Protein AF-A0A1B6J0Q8-F1 (afdb_monomer_lite)

Foldseek 3Di:
DVVVVVVVVVVVVVVVVVVVVVVVVVVVVVVVVVVVVVVVVVCVVPVVVVVVVVVVVVVVLVVLVVVLVVVVVVLVVVVVVVVVVVVVVVVVVDPPPPPPPDDDDDDDDDDDDDDDDDDDDDDDDDDPPCVVVVVVVVVVVVVVVVVVVVVVVVVVVVVVVVSVVVVVVSVVVVVVSVVVVVVVVVVVVVVVVVVVVVVVVVVVVVVVVVVVVVVVVVVVVVVVVVVLVVQQKDKDFADPPPPDPDDDDDDPDPDDGTDIDIDHNVVVVQQVVDDDGSVVSVVVVVVVVVVVVVVVVVVVVVVVVVCVVPDDDDDDDDDDVPVVVVVVVVVVVVVVVVVVVVVVVVVVVVVVVVVVVVVVVVVVVVVVVVVVVVVVVVVVVVVVVVVVVVVVVVVVVVVVVVVVVVVVVVVVVVVVVVVVVVVD

Organism: NCBI:txid320908

Sequence (424 aa):
MFALVVNAIHYVWNYHEWDRQHDRLRQSMRDRQTWACILDADLRVHPRKRYHAEARLAAKRQARAEAREIRMRELERMQRESEDGDKVHDIYSTPDAVNRSVRAGSVATPRSLLSSNNSYHSSRRSSEDSLEEVNNMRDVRHELKELEEKFRKAMIANAQLDNEKAAVAYQVDLFKDRYEELEEQNLQLLREHKETCRQLEHTKRHRTKLQEDLEVTNTQLSELVQLIQEKGLVVVEGDCSSSDEESEEAEPRPKKRPKKALVSAEVADVLQQGSGSLDVRLKKFVEERNELVDELRRVKMELEEERAHSRGRHTNGPTDDSEDIQREANKLLGDYKFKLQKAEQDVNTLQATVARLESQVVRYKSAAETSEKLEDELKLEKRKLQRELREAQARVEELETSHSHLQRRLDKLKNAKSALLKDL

InterPro domains:
  IPR019139 Leucine-rich repeat flightless-interacting protein 1/2 [PF09738] (53-349)
  IPR019139 Leucine-rich repeat flightless-interacting protein 1/2 [PTHR19212] (102-422)

Structure (mmCIF, N/CA/C/O backbone):
data_AF-A0A1B6J0Q8-F1
#
_entry.id   AF-A0A1B6J0Q8-F1
#
loop_
_atom_site.group_PDB
_atom_site.id
_atom_site.type_symbol
_atom_site.label_atom_id
_atom_site.label_alt_id
_atom_site.label_comp_id
_atom_site.label_asym_id
_atom_site.label_entity_id
_atom_site.label_seq_id
_atom_site.pdbx_PDB_ins_code
_atom_site.Cartn_x
_atom_site.Cartn_y
_atom_site.Cartn_z
_atom_site.occupancy
_atom_site.B_iso_or_equiv
_atom_site.auth_seq_id
_atom_site.auth_comp_id
_atom_site.auth_asym_id
_atom_site.auth_atom_id
_atom_site.pdbx_PDB_model_num
ATOM 1 N N . MET A 1 1 ? -10.441 -6.381 -65.529 1.00 57.56 1 MET A N 1
ATOM 2 C CA . MET A 1 1 ? -11.417 -7.049 -64.635 1.00 57.56 1 MET A CA 1
ATOM 3 C C . MET A 1 1 ? -10.800 -8.192 -63.830 1.00 57.56 1 MET A C 1
ATOM 5 O O . MET A 1 1 ? -10.872 -8.130 -62.615 1.00 57.56 1 MET A O 1
ATOM 9 N N . PHE A 1 2 ? -10.134 -9.175 -64.448 1.00 58.38 2 PHE A N 1
ATOM 10 C CA . PHE A 1 2 ? -9.570 -10.339 -63.736 1.00 58.38 2 PHE A CA 1
ATOM 11 C C . PHE A 1 2 ? -8.577 -9.992 -62.602 1.00 58.38 2 PHE A C 1
ATOM 13 O O . PHE A 1 2 ? -8.705 -10.505 -61.497 1.00 58.38 2 PHE A O 1
ATOM 20 N N . ALA A 1 3 ? -7.650 -9.051 -62.824 1.00 60.78 3 ALA A N 1
ATOM 21 C CA . ALA A 1 3 ? -6.668 -8.640 -61.808 1.00 60.78 3 ALA A CA 1
ATOM 22 C C . ALA A 1 3 ? -7.290 -7.968 -60.564 1.00 60.78 3 ALA A C 1
ATOM 24 O O . ALA A 1 3 ? -6.782 -8.115 -59.456 1.00 60.78 3 ALA A O 1
ATOM 25 N N . LEU A 1 4 ? -8.418 -7.267 -60.730 1.00 63.94 4 LEU A N 1
ATOM 26 C CA . LEU A 1 4 ? -9.138 -6.632 -59.620 1.00 63.94 4 LEU A CA 1
ATOM 27 C C . LEU A 1 4 ? -9.852 -7.670 -58.748 1.00 63.94 4 LEU A C 1
ATOM 29 O O . LEU A 1 4 ? -9.867 -7.536 -57.529 1.00 63.94 4 LEU A O 1
ATOM 33 N N . VAL A 1 5 ? -10.385 -8.730 -59.362 1.00 70.50 5 VAL A N 1
ATOM 34 C CA . VAL A 1 5 ? -11.032 -9.838 -58.644 1.00 70.50 5 VAL A CA 1
ATOM 35 C C . VAL A 1 5 ? -10.002 -10.636 -57.841 1.00 70.50 5 VAL A C 1
ATOM 37 O O . VAL A 1 5 ? -10.245 -10.943 -56.679 1.00 70.50 5 VAL A O 1
ATOM 40 N N . VAL A 1 6 ? -8.820 -10.900 -58.408 1.00 72.19 6 VAL A N 1
ATOM 41 C CA . VAL A 1 6 ? -7.735 -11.605 -57.700 1.00 72.19 6 VAL A CA 1
ATOM 42 C C . VAL A 1 6 ? -7.219 -10.792 -56.506 1.00 72.19 6 VAL A C 1
ATOM 44 O O . VAL A 1 6 ? -7.060 -11.349 -55.421 1.00 72.19 6 VAL A O 1
ATOM 47 N N . ASN A 1 7 ? -7.038 -9.475 -56.658 1.00 66.25 7 ASN A N 1
ATOM 48 C CA . ASN A 1 7 ? -6.647 -8.606 -55.542 1.00 66.25 7 ASN A CA 1
ATOM 49 C C . ASN A 1 7 ? -7.720 -8.530 -54.449 1.00 66.25 7 ASN A C 1
ATOM 51 O O . ASN A 1 7 ? -7.383 -8.554 -53.266 1.00 66.25 7 ASN A O 1
ATOM 55 N N . ALA A 1 8 ? -9.003 -8.484 -54.819 1.00 66.12 8 ALA A N 1
ATOM 56 C CA . ALA A 1 8 ? -10.097 -8.492 -53.852 1.00 66.12 8 ALA A CA 1
ATOM 57 C C . ALA A 1 8 ? -10.142 -9.808 -53.054 1.00 66.12 8 ALA A C 1
ATOM 59 O O . ALA A 1 8 ? -10.288 -9.778 -51.834 1.00 66.12 8 ALA A O 1
ATOM 60 N N . ILE A 1 9 ? -9.935 -10.954 -53.712 1.00 72.12 9 ILE A N 1
ATOM 61 C CA . ILE A 1 9 ? -9.878 -12.267 -53.050 1.00 72.12 9 ILE A CA 1
ATOM 62 C C . ILE A 1 9 ? -8.673 -12.351 -52.102 1.00 72.12 9 ILE A C 1
ATOM 64 O O . ILE A 1 9 ? -8.822 -12.811 -50.972 1.00 72.12 9 ILE A O 1
ATOM 68 N N . HIS A 1 10 ? -7.501 -11.853 -52.512 1.00 69.38 10 HIS A N 1
ATOM 69 C CA . HIS A 1 10 ? -6.312 -11.816 -51.654 1.00 69.38 10 HIS A CA 1
ATOM 70 C C . HIS A 1 10 ? -6.497 -10.926 -50.417 1.00 69.38 10 HIS A C 1
ATOM 72 O O . HIS A 1 10 ? -6.069 -11.297 -49.324 1.00 69.38 10 HIS A O 1
ATOM 78 N N . TYR A 1 11 ? -7.156 -9.774 -50.564 1.00 69.00 11 TYR A N 1
ATOM 79 C CA . TYR A 1 11 ? -7.464 -8.888 -49.439 1.00 69.00 11 TYR A CA 1
ATOM 80 C C . TYR A 1 11 ? -8.455 -9.521 -48.460 1.00 69.00 11 TYR A C 1
ATOM 82 O O . TYR A 1 11 ? -8.228 -9.480 -47.252 1.00 69.00 11 TYR A O 1
ATOM 90 N N . VAL A 1 12 ? -9.522 -10.146 -48.968 1.00 70.88 12 VAL A N 1
ATOM 91 C CA . VAL A 1 12 ? -10.527 -10.825 -48.136 1.00 70.88 12 VAL A CA 1
ATOM 92 C C . VAL A 1 12 ? -9.924 -12.034 -47.421 1.00 70.88 12 VAL A C 1
ATOM 94 O O . VAL A 1 12 ? -10.203 -12.241 -46.241 1.00 70.88 12 VAL A O 1
ATOM 97 N N . TRP A 1 13 ? -9.049 -12.795 -48.087 1.00 73.94 13 TRP A N 1
ATOM 98 C CA . TRP A 1 13 ? -8.323 -13.894 -47.452 1.00 73.94 13 TRP A CA 1
ATOM 99 C C . TRP A 1 13 ? -7.417 -13.369 -46.334 1.00 73.94 13 TRP A C 1
ATOM 101 O O . TRP A 1 13 ? -7.561 -13.808 -45.195 1.00 73.94 13 TRP A O 1
ATOM 111 N N . ASN A 1 14 ? -6.553 -12.384 -46.601 1.00 68.44 14 ASN A N 1
ATOM 112 C CA . ASN A 1 14 ? -5.674 -11.818 -45.572 1.00 68.44 14 ASN A CA 1
ATOM 113 C C . ASN A 1 14 ? -6.452 -11.251 -44.376 1.00 68.44 14 ASN A C 1
ATOM 115 O O . ASN A 1 14 ? -6.034 -11.436 -43.234 1.00 68.44 14 ASN A O 1
ATOM 119 N N . TYR A 1 15 ? -7.608 -10.627 -44.614 1.00 67.50 15 TYR A N 1
ATOM 120 C CA . TYR A 1 15 ? -8.476 -10.132 -43.547 1.00 67.50 15 TYR A CA 1
ATOM 121 C C . TYR A 1 15 ? -9.051 -11.275 -42.696 1.00 67.50 15 TYR A C 1
ATOM 123 O O . TYR A 1 15 ? -8.971 -11.237 -41.470 1.00 67.50 15 TYR A O 1
ATOM 131 N N . HIS A 1 16 ? -9.545 -12.342 -43.329 1.00 71.94 16 HIS A N 1
ATOM 132 C CA . HIS A 1 16 ? -10.039 -13.528 -42.623 1.00 71.94 16 HIS A CA 1
ATOM 133 C C . HIS A 1 16 ? -8.943 -14.302 -41.879 1.00 71.94 16 HIS A C 1
ATOM 135 O O . HIS A 1 16 ? -9.219 -14.925 -40.853 1.00 71.94 16 HIS A O 1
ATOM 141 N N . GLU A 1 17 ? -7.717 -14.322 -42.400 1.00 70.44 17 GLU A N 1
ATOM 142 C CA . GLU A 1 17 ? -6.567 -14.955 -41.747 1.00 70.44 17 GLU A CA 1
ATOM 143 C C . GLU A 1 17 ? -6.145 -14.160 -40.498 1.00 70.44 17 GLU A C 1
ATOM 145 O O . GLU A 1 17 ? -5.872 -14.755 -39.451 1.00 70.44 17 GLU A O 1
ATOM 150 N N . TRP A 1 18 ? -6.176 -12.824 -40.584 1.00 63.91 18 TRP A N 1
ATOM 151 C CA . TRP A 1 18 ? -5.909 -11.910 -39.472 1.00 63.91 18 TRP A CA 1
ATOM 152 C C . TRP A 1 18 ? -6.968 -12.024 -38.370 1.00 63.91 18 TRP A C 1
ATOM 154 O O . TRP A 1 18 ? -6.620 -12.161 -37.198 1.00 63.91 18 TRP A O 1
ATOM 164 N N . ASP A 1 19 ? -8.249 -12.081 -38.736 1.00 67.00 19 ASP A N 1
ATOM 165 C CA . ASP A 1 19 ? -9.349 -12.238 -37.778 1.00 67.00 19 ASP A CA 1
ATOM 166 C C . ASP A 1 19 ? -9.283 -13.605 -37.069 1.00 67.00 19 ASP A C 1
ATOM 168 O O . ASP A 1 19 ? -9.364 -13.700 -35.844 1.00 67.00 19 ASP A O 1
ATOM 172 N N . ARG A 1 20 ? -8.948 -14.675 -37.810 1.00 70.44 20 ARG A N 1
ATOM 173 C CA . ARG A 1 20 ? -8.671 -16.004 -37.231 1.00 70.44 20 ARG A CA 1
ATOM 174 C C . ARG A 1 20 ? -7.446 -16.025 -36.311 1.00 70.44 20 ARG A C 1
ATOM 176 O O . ARG A 1 20 ? -7.390 -16.848 -35.395 1.00 70.44 20 ARG A O 1
ATOM 183 N N . GLN A 1 21 ? -6.419 -15.211 -36.551 1.00 62.81 21 GLN A N 1
ATOM 184 C CA . GLN A 1 21 ? -5.286 -15.073 -35.623 1.00 62.81 21 GLN A CA 1
ATOM 185 C C . GLN A 1 21 ? -5.671 -14.267 -34.379 1.00 62.81 21 GLN A C 1
ATOM 187 O O . GLN A 1 21 ? -5.305 -14.646 -33.266 1.00 62.81 21 GLN A O 1
ATOM 192 N N . HIS A 1 22 ? -6.446 -13.204 -34.552 1.00 58.94 22 HIS A N 1
ATOM 193 C CA . HIS A 1 22 ? -6.919 -12.352 -33.472 1.00 58.94 22 HIS A CA 1
ATOM 194 C C . HIS A 1 22 ? -7.878 -13.093 -32.526 1.00 58.94 22 HIS A C 1
ATOM 196 O O . HIS A 1 22 ? -7.724 -13.007 -31.306 1.00 58.94 22 HIS A O 1
ATOM 202 N N . ASP A 1 23 ? -8.779 -13.922 -33.054 1.00 67.31 23 ASP A N 1
ATOM 203 C CA . ASP A 1 23 ? -9.640 -14.783 -32.240 1.00 67.31 23 ASP A CA 1
ATOM 204 C C . ASP A 1 23 ? -8.859 -15.875 -31.507 1.00 67.31 23 ASP A C 1
ATOM 206 O O . ASP A 1 23 ? -9.125 -16.135 -30.333 1.00 67.31 23 ASP A O 1
ATOM 210 N N . ARG A 1 24 ? -7.827 -16.459 -32.134 1.00 69.50 24 ARG A N 1
ATOM 211 C CA . ARG A 1 24 ? -6.907 -17.390 -31.453 1.00 69.50 24 ARG A CA 1
ATOM 212 C C . ARG A 1 24 ? -6.166 -16.715 -30.297 1.00 69.50 24 ARG A C 1
ATOM 214 O O . ARG A 1 24 ? -6.036 -17.310 -29.227 1.00 69.50 24 ARG A O 1
ATOM 221 N N . LEU A 1 25 ? -5.732 -15.467 -30.473 1.00 55.97 25 LEU A N 1
ATOM 222 C CA . LEU A 1 25 ? -5.105 -14.676 -29.412 1.00 55.97 25 LEU A CA 1
ATOM 223 C C . LEU A 1 25 ? -6.096 -14.343 -28.289 1.00 55.97 25 LEU A C 1
ATOM 225 O O . LEU A 1 25 ? -5.755 -14.506 -27.118 1.00 55.97 25 LEU A O 1
ATOM 229 N N . ARG A 1 26 ? -7.337 -13.963 -28.618 1.00 60.38 26 ARG A N 1
ATOM 230 C CA . ARG A 1 26 ? -8.405 -13.722 -27.633 1.00 60.38 26 ARG A CA 1
ATOM 231 C C . ARG A 1 26 ? -8.771 -14.979 -26.850 1.00 60.38 26 ARG A C 1
ATOM 233 O O . ARG A 1 26 ? -8.942 -14.902 -25.635 1.00 60.38 26 ARG A O 1
ATOM 240 N N . GLN A 1 27 ? -8.865 -16.130 -27.514 1.00 65.12 27 GLN A N 1
ATOM 241 C CA . GLN A 1 27 ? -9.110 -17.416 -26.862 1.00 65.12 27 GLN A CA 1
ATOM 242 C C . GLN A 1 27 ? -7.955 -17.770 -25.916 1.00 65.12 27 GLN A C 1
ATOM 244 O O . GLN A 1 27 ? -8.188 -18.008 -24.738 1.00 65.12 27 GLN A O 1
ATOM 249 N N . SER A 1 28 ? -6.707 -17.647 -26.382 1.00 68.25 28 SER A N 1
ATOM 250 C CA . SER A 1 28 ? -5.506 -17.838 -25.558 1.00 68.25 28 SER A CA 1
ATOM 251 C C . SER A 1 28 ? -5.454 -16.884 -24.355 1.00 68.25 28 SER A C 1
ATOM 253 O O . SER A 1 28 ? -5.036 -17.284 -23.271 1.00 68.25 28 SER A O 1
ATOM 255 N N . MET A 1 29 ? -5.882 -15.625 -24.496 1.00 49.91 29 MET A N 1
ATOM 256 C CA . MET A 1 29 ? -5.961 -14.686 -23.369 1.00 49.91 29 MET A CA 1
ATOM 257 C C . MET A 1 29 ? -7.053 -15.066 -22.362 1.00 49.91 29 MET A C 1
ATOM 259 O O . MET A 1 29 ? -6.806 -14.997 -21.157 1.00 49.91 29 MET A O 1
ATOM 263 N N . ARG A 1 30 ? -8.231 -15.505 -22.828 1.00 63.69 30 ARG A N 1
ATOM 264 C CA . ARG A 1 30 ? -9.315 -16.010 -21.965 1.00 63.69 30 ARG A CA 1
ATOM 265 C C . ARG A 1 30 ? -8.895 -17.270 -21.212 1.00 63.69 30 ARG A C 1
ATOM 267 O O . ARG A 1 30 ? -9.129 -17.373 -20.008 1.00 63.69 30 ARG A O 1
ATOM 274 N N . ASP A 1 31 ? -8.200 -18.178 -21.883 1.00 67.19 31 ASP A N 1
ATOM 275 C CA . ASP A 1 31 ? -7.648 -19.380 -21.265 1.00 67.19 31 ASP A CA 1
ATOM 276 C C . ASP A 1 31 ? -6.574 -19.002 -20.233 1.00 67.19 31 ASP A C 1
ATOM 278 O O . ASP A 1 31 ? -6.626 -19.439 -19.089 1.00 67.19 31 ASP A O 1
ATOM 282 N N . ARG A 1 32 ? -5.656 -18.080 -20.548 1.00 61.50 32 ARG A N 1
ATOM 283 C CA . ARG A 1 32 ? -4.679 -17.572 -19.564 1.00 61.50 32 ARG A CA 1
ATOM 284 C C . ARG A 1 32 ? -5.340 -16.911 -18.351 1.00 61.50 32 ARG A C 1
ATOM 286 O O . ARG A 1 32 ? -4.866 -17.104 -17.235 1.00 61.50 32 ARG A O 1
ATOM 293 N N . GLN A 1 33 ? -6.429 -16.163 -18.535 1.00 55.91 33 GLN A N 1
ATOM 294 C CA . GLN A 1 33 ? -7.170 -15.529 -17.437 1.00 55.91 33 GLN A CA 1
ATOM 295 C C . GLN A 1 33 ? -7.917 -16.541 -16.560 1.00 55.91 33 GLN A C 1
ATOM 297 O O . GLN A 1 33 ? -7.920 -16.404 -15.334 1.00 55.91 33 GLN A O 1
ATOM 302 N N . THR A 1 34 ? -8.522 -17.568 -17.158 1.00 66.25 34 THR A N 1
ATOM 303 C CA . THR A 1 34 ? -9.180 -18.650 -16.410 1.00 66.25 34 THR A CA 1
ATOM 304 C C . THR A 1 34 ? -8.156 -19.492 -15.649 1.00 66.25 34 THR A C 1
ATOM 306 O O . THR A 1 34 ? -8.321 -19.698 -14.446 1.00 66.25 34 THR A O 1
ATOM 309 N N . TRP A 1 35 ? -7.037 -19.859 -16.280 1.00 59.03 35 TRP A N 1
ATOM 310 C CA . TRP A 1 35 ? -5.908 -20.520 -15.617 1.00 59.03 35 TRP A CA 1
ATOM 311 C C . TRP A 1 35 ? -5.306 -19.673 -14.488 1.00 59.03 35 TRP A C 1
ATOM 313 O O . TRP A 1 35 ? -4.998 -20.210 -13.425 1.00 59.03 35 TRP A O 1
ATOM 323 N N . ALA A 1 36 ? -5.198 -18.352 -14.662 1.00 57.25 36 ALA A N 1
ATOM 324 C CA . ALA A 1 36 ? -4.747 -17.444 -13.608 1.00 57.25 36 ALA A CA 1
ATOM 325 C C . ALA A 1 36 ? -5.721 -17.399 -12.418 1.00 57.25 36 ALA A C 1
ATOM 327 O O . ALA A 1 36 ? -5.277 -17.380 -11.272 1.00 57.25 36 ALA A O 1
ATOM 328 N N . CYS A 1 37 ? -7.035 -17.442 -12.664 1.00 58.16 37 CYS A N 1
ATOM 329 C CA . CYS A 1 37 ? -8.036 -17.513 -11.597 1.00 58.16 37 CYS A CA 1
ATOM 330 C C . CYS A 1 37 ? -7.983 -18.845 -10.835 1.00 58.16 37 CYS A C 1
ATOM 332 O O . CYS A 1 37 ? -8.134 -18.848 -9.614 1.00 58.16 37 CYS A O 1
ATOM 334 N N . ILE A 1 38 ? -7.743 -19.957 -11.537 1.00 59.75 38 ILE A N 1
ATOM 335 C CA . ILE A 1 38 ? -7.601 -21.293 -10.939 1.00 59.75 38 ILE A CA 1
ATOM 336 C C . ILE A 1 38 ? -6.320 -21.369 -10.097 1.00 59.75 38 ILE A C 1
ATOM 338 O O . ILE A 1 38 ? -6.372 -21.808 -8.948 1.00 59.75 38 ILE A O 1
ATOM 342 N N . LEU A 1 39 ? -5.190 -20.862 -10.606 1.00 57.09 39 LEU A N 1
ATOM 343 C CA . LEU A 1 39 ? -3.954 -20.759 -9.824 1.00 57.09 39 LEU A CA 1
ATOM 344 C C . LEU A 1 39 ? -4.136 -19.866 -8.587 1.00 57.09 39 LEU A C 1
ATOM 346 O O . LEU A 1 39 ? -3.723 -20.249 -7.498 1.00 57.09 39 LEU A O 1
ATOM 350 N N . ASP A 1 40 ? -4.789 -18.708 -8.715 1.00 54.69 40 ASP A N 1
ATOM 351 C CA . ASP A 1 40 ? -5.047 -17.792 -7.590 1.00 54.69 40 ASP A CA 1
ATOM 352 C C . ASP A 1 40 ? -6.037 -18.366 -6.553 1.00 54.69 40 ASP A C 1
ATOM 354 O O . ASP A 1 40 ? -6.102 -17.871 -5.421 1.00 54.69 40 ASP A O 1
ATOM 358 N N . ALA A 1 41 ? -6.838 -19.370 -6.919 1.00 56.47 41 ALA A N 1
ATOM 359 C CA . ALA A 1 41 ? -7.672 -20.126 -5.988 1.00 56.47 41 ALA A CA 1
ATOM 360 C C . ALA A 1 41 ? -6.847 -21.195 -5.248 1.00 56.47 41 ALA A C 1
ATOM 362 O O . ALA A 1 41 ? -6.945 -21.298 -4.026 1.00 56.47 41 ALA A O 1
ATOM 363 N N . ASP A 1 42 ? -5.967 -21.916 -5.949 1.00 48.91 42 ASP A N 1
ATOM 364 C CA . ASP A 1 42 ? -5.124 -22.973 -5.369 1.00 48.91 42 ASP A CA 1
ATOM 365 C C . ASP A 1 42 ? -3.990 -22.410 -4.475 1.00 48.91 42 ASP A C 1
ATOM 367 O O . ASP A 1 42 ? -3.710 -22.922 -3.385 1.00 48.91 42 ASP A O 1
ATOM 371 N N . LEU A 1 43 ? -3.398 -21.266 -4.852 1.00 51.69 43 LEU A N 1
ATOM 372 C CA . LEU A 1 43 ? -2.425 -20.530 -4.026 1.00 51.69 43 LEU A CA 1
ATOM 373 C C . LEU A 1 43 ? -3.036 -19.954 -2.738 1.00 51.69 43 LEU A C 1
ATOM 375 O O . LEU A 1 43 ? -2.314 -19.710 -1.770 1.00 51.69 43 LEU A O 1
ATOM 379 N N . ARG A 1 44 ? -4.356 -19.738 -2.708 1.00 54.88 44 ARG A N 1
ATOM 380 C CA . ARG A 1 44 ? -5.091 -19.217 -1.545 1.00 54.88 44 ARG A CA 1
ATOM 381 C C . ARG A 1 44 ? -5.211 -20.244 -0.418 1.00 54.88 44 ARG A C 1
ATOM 383 O O . ARG A 1 44 ? -5.242 -19.865 0.747 1.00 54.88 44 ARG A O 1
ATOM 390 N N . VAL A 1 45 ? -5.246 -21.529 -0.769 1.00 55.78 45 VAL A N 1
ATOM 391 C CA . VAL A 1 45 ? -5.374 -22.650 0.176 1.00 55.78 45 VAL A CA 1
ATOM 392 C C . VAL A 1 45 ? -4.003 -23.076 0.733 1.00 55.78 45 VAL A C 1
ATOM 394 O O . VAL A 1 45 ? -3.928 -23.701 1.786 1.00 55.78 45 VAL A O 1
ATOM 397 N N . HIS A 1 46 ? -2.897 -22.710 0.068 1.00 51.03 46 HIS A N 1
ATOM 398 C CA . HIS A 1 46 ? -1.547 -23.171 0.411 1.00 51.03 46 HIS A CA 1
ATOM 399 C C . HIS A 1 46 ? -0.524 -22.013 0.465 1.00 51.03 46 HIS A C 1
ATOM 401 O O . HIS A 1 46 ? 0.160 -21.745 -0.528 1.00 51.03 46 HIS A O 1
ATOM 407 N N . PRO A 1 47 ? -0.315 -21.367 1.628 1.00 55.72 47 PRO A N 1
ATOM 408 C CA . PRO A 1 47 ? 0.596 -20.220 1.765 1.00 55.72 47 PRO A CA 1
ATOM 409 C C . PRO A 1 47 ? 2.058 -20.545 1.409 1.00 55.72 47 PRO A C 1
ATOM 411 O O . PRO A 1 47 ? 2.760 -19.709 0.844 1.00 55.72 47 PRO A O 1
ATOM 414 N N . ARG A 1 48 ? 2.504 -21.792 1.628 1.00 51.28 48 ARG A N 1
ATOM 415 C CA . ARG A 1 48 ? 3.825 -22.267 1.176 1.00 51.28 48 ARG A CA 1
ATOM 416 C C . ARG A 1 48 ? 3.952 -22.290 -0.351 1.00 51.28 48 ARG A C 1
ATOM 418 O O . ARG A 1 48 ? 4.988 -21.905 -0.880 1.00 51.28 48 ARG A O 1
ATOM 425 N N . LYS A 1 49 ? 2.899 -22.681 -1.080 1.00 48.69 49 LYS A N 1
ATOM 426 C CA . LYS A 1 49 ? 2.905 -22.676 -2.555 1.00 48.69 49 LYS A CA 1
ATOM 427 C C . LYS A 1 49 ? 2.972 -21.250 -3.110 1.00 48.69 49 LYS A C 1
ATOM 429 O O . LYS A 1 49 ? 3.623 -21.045 -4.128 1.00 48.69 49 LYS A O 1
ATOM 434 N N . ARG A 1 50 ? 2.370 -20.268 -2.425 1.00 52.34 50 ARG A N 1
ATOM 435 C CA . ARG A 1 50 ? 2.464 -18.844 -2.783 1.00 52.34 50 ARG A CA 1
ATOM 436 C C . ARG A 1 50 ? 3.886 -18.306 -2.634 1.00 52.34 50 ARG A C 1
ATOM 438 O O . ARG A 1 50 ? 4.400 -17.747 -3.594 1.00 52.34 50 ARG A O 1
ATOM 445 N N . TYR A 1 51 ? 4.543 -18.583 -1.507 1.00 54.62 51 TYR A N 1
ATOM 446 C CA . TYR A 1 51 ? 5.951 -18.227 -1.301 1.00 54.62 51 TYR A CA 1
ATOM 447 C C . TYR A 1 51 ? 6.870 -18.873 -2.351 1.00 54.62 51 TYR A C 1
ATOM 449 O O . TYR A 1 51 ? 7.704 -18.203 -2.949 1.00 54.62 51 TYR A O 1
ATOM 457 N N . HIS A 1 52 ? 6.673 -20.159 -2.661 1.00 58.97 52 HIS A N 1
ATOM 458 C CA . HIS A 1 52 ? 7.454 -20.833 -3.703 1.00 58.97 52 HIS A CA 1
ATOM 459 C C . HIS A 1 52 ? 7.163 -20.310 -5.120 1.00 58.97 52 HIS A C 1
ATOM 461 O O . HIS A 1 52 ? 8.070 -20.264 -5.948 1.00 58.97 52 HIS A O 1
ATOM 467 N N . ALA A 1 53 ? 5.926 -19.914 -5.426 1.00 61.50 53 ALA A N 1
ATOM 468 C CA . ALA A 1 53 ? 5.577 -19.323 -6.718 1.00 61.50 53 ALA A CA 1
ATOM 469 C C . ALA A 1 53 ? 6.175 -17.918 -6.884 1.00 61.50 53 ALA A C 1
ATOM 471 O O . ALA A 1 53 ? 6.699 -17.597 -7.949 1.00 61.50 53 ALA A O 1
ATOM 472 N N . GLU A 1 54 ? 6.149 -17.114 -5.823 1.00 64.62 54 GLU A N 1
ATOM 473 C CA . GLU A 1 54 ? 6.754 -15.785 -5.772 1.00 64.62 54 GLU A CA 1
ATOM 474 C C . GLU A 1 54 ? 8.283 -15.861 -5.848 1.00 64.62 54 GLU A C 1
ATOM 476 O O . GLU A 1 54 ? 8.882 -15.174 -6.669 1.00 64.62 54 GLU A O 1
ATOM 481 N N . ALA A 1 55 ? 8.908 -16.790 -5.119 1.00 65.25 55 ALA A N 1
ATOM 482 C CA . ALA A 1 55 ? 10.341 -17.064 -5.216 1.00 65.25 55 ALA A CA 1
ATOM 483 C C . ALA A 1 55 ? 10.754 -17.537 -6.620 1.00 65.25 55 ALA A C 1
ATOM 485 O O . ALA A 1 55 ? 11.800 -17.142 -7.126 1.00 65.25 55 ALA A O 1
ATOM 486 N N . ARG A 1 56 ? 9.922 -18.341 -7.301 1.00 68.75 56 ARG A N 1
ATOM 487 C CA . ARG A 1 56 ? 10.168 -18.749 -8.697 1.00 68.75 56 ARG A CA 1
ATOM 488 C C . ARG A 1 56 ? 10.019 -17.592 -9.684 1.00 68.75 56 ARG A C 1
ATOM 490 O O . ARG A 1 56 ? 10.772 -17.538 -10.653 1.00 68.75 56 ARG A O 1
ATOM 497 N N . LEU A 1 57 ? 9.063 -16.688 -9.467 1.00 67.00 57 LEU A N 1
ATOM 498 C CA . LEU A 1 57 ? 8.918 -15.460 -10.257 1.00 67.00 57 LEU A CA 1
ATOM 499 C C . LEU A 1 57 ? 10.101 -14.513 -10.025 1.00 67.00 57 LEU A C 1
ATOM 501 O O . LEU A 1 57 ? 10.666 -14.012 -10.991 1.00 67.00 57 LEU A O 1
ATOM 505 N N . ALA A 1 58 ? 10.532 -14.341 -8.776 1.00 69.75 58 ALA A N 1
ATOM 506 C CA . ALA A 1 58 ? 11.715 -13.565 -8.418 1.00 69.75 58 ALA A CA 1
ATOM 507 C C . ALA A 1 58 ? 12.992 -14.150 -9.041 1.00 69.75 58 ALA A C 1
ATOM 509 O O . ALA A 1 58 ? 13.745 -13.420 -9.675 1.00 69.75 58 ALA A O 1
ATOM 510 N N . ALA A 1 59 ? 13.181 -15.471 -8.978 1.00 69.69 59 ALA A N 1
ATOM 511 C CA . ALA A 1 59 ? 14.300 -16.149 -9.628 1.00 69.69 59 ALA A CA 1
ATOM 512 C C . ALA A 1 59 ? 14.265 -15.996 -11.158 1.00 69.69 59 ALA A C 1
ATOM 514 O O . ALA A 1 59 ? 15.302 -15.793 -11.779 1.00 69.69 59 ALA A O 1
ATOM 515 N N . LYS A 1 60 ? 13.079 -16.030 -11.785 1.00 69.50 60 LYS A N 1
ATOM 516 C CA . LYS A 1 60 ? 12.937 -15.728 -13.220 1.00 69.50 60 LYS A CA 1
ATOM 517 C C . LYS A 1 60 ? 13.282 -14.276 -13.548 1.00 69.50 60 LYS A C 1
ATOM 519 O O . LYS A 1 60 ? 13.925 -14.035 -14.563 1.00 69.50 60 LYS A O 1
ATOM 524 N N . ARG A 1 61 ? 12.871 -13.318 -12.712 1.00 71.12 61 ARG A N 1
ATOM 525 C CA . ARG A 1 61 ? 13.224 -11.896 -12.864 1.00 71.12 61 ARG A CA 1
ATOM 526 C C . ARG A 1 61 ? 14.729 -11.688 -12.738 1.00 71.12 61 ARG A C 1
ATOM 528 O O . ARG A 1 61 ? 15.308 -10.992 -13.562 1.00 71.12 61 ARG A O 1
ATOM 535 N N . GLN A 1 62 ? 15.358 -12.353 -11.775 1.00 70.00 62 GLN A N 1
ATOM 536 C CA . GLN A 1 62 ? 16.800 -12.316 -11.580 1.00 70.00 62 GLN A CA 1
ATOM 537 C C . GLN A 1 62 ? 17.551 -12.959 -12.755 1.00 70.00 62 GLN A C 1
ATOM 539 O O . GLN A 1 62 ? 18.434 -12.328 -13.316 1.00 70.00 62 GLN A O 1
ATOM 544 N N . ALA A 1 63 ? 17.136 -14.141 -13.216 1.00 72.62 63 ALA A N 1
ATOM 545 C CA . ALA A 1 63 ? 17.745 -14.797 -14.374 1.00 72.62 63 ALA A CA 1
ATOM 546 C C . ALA A 1 63 ? 17.594 -13.977 -15.668 1.00 72.62 63 ALA A C 1
ATOM 548 O O . ALA A 1 63 ? 18.504 -13.945 -16.491 1.00 72.62 63 ALA A O 1
ATOM 549 N N . ARG A 1 64 ? 16.461 -13.282 -15.855 1.00 71.19 64 ARG A N 1
ATOM 550 C CA . ARG A 1 64 ? 16.289 -12.329 -16.964 1.00 71.19 64 ARG A CA 1
ATOM 551 C C . ARG A 1 64 ? 17.221 -11.126 -16.816 1.00 71.19 64 ARG A C 1
ATOM 553 O O . ARG A 1 64 ? 17.847 -10.738 -17.794 1.00 71.19 64 ARG A O 1
ATOM 560 N N . ALA A 1 65 ? 17.351 -10.562 -15.615 1.00 70.06 65 ALA A N 1
ATOM 561 C CA . ALA A 1 65 ? 18.272 -9.457 -15.353 1.00 70.06 65 ALA A CA 1
ATOM 562 C C . ALA A 1 65 ? 19.737 -9.860 -15.607 1.00 70.06 65 ALA A C 1
ATOM 564 O O . ALA A 1 65 ? 20.453 -9.141 -16.296 1.00 70.06 65 ALA A O 1
ATOM 565 N N . GLU A 1 66 ? 20.150 -11.042 -15.151 1.00 72.81 66 GLU A N 1
ATOM 566 C CA . GLU A 1 66 ? 21.474 -11.617 -15.412 1.00 72.81 66 GLU A CA 1
ATOM 567 C C . GLU A 1 66 ? 21.679 -11.899 -16.910 1.00 72.81 66 GLU A C 1
ATOM 569 O O . GLU A 1 66 ? 22.731 -11.586 -17.459 1.00 72.81 66 GLU A O 1
ATOM 574 N N . ALA A 1 67 ? 20.665 -12.406 -17.621 1.00 71.81 67 ALA A N 1
ATOM 575 C CA . ALA A 1 67 ? 20.740 -12.614 -19.069 1.00 71.81 67 ALA A CA 1
ATOM 576 C C . ALA A 1 67 ? 20.898 -11.298 -19.851 1.00 71.81 67 ALA A C 1
ATOM 578 O O . ALA A 1 67 ? 21.642 -11.261 -20.834 1.00 71.81 67 ALA A O 1
ATOM 579 N N . ARG A 1 68 ? 20.237 -10.215 -19.417 1.00 69.81 68 ARG A N 1
ATOM 580 C CA . ARG A 1 68 ? 20.458 -8.870 -19.975 1.00 69.81 68 ARG A CA 1
ATOM 581 C C . ARG A 1 68 ? 21.867 -8.384 -19.688 1.00 69.81 68 ARG A C 1
ATOM 583 O O . ARG A 1 68 ? 22.515 -7.856 -20.579 1.00 69.81 68 ARG A O 1
ATOM 590 N N . GLU A 1 69 ? 22.348 -8.588 -18.469 1.00 78.62 69 GLU A N 1
ATOM 591 C CA . GLU A 1 69 ? 23.681 -8.166 -18.053 1.00 78.62 69 GLU A CA 1
ATOM 592 C C . GLU A 1 69 ? 24.786 -8.902 -18.831 1.00 78.62 69 GLU A C 1
ATOM 594 O O . GLU A 1 69 ? 25.760 -8.289 -19.262 1.00 78.62 69 GLU A O 1
ATOM 599 N N . ILE A 1 70 ? 24.615 -10.204 -19.077 1.00 75.44 70 ILE A N 1
ATOM 600 C CA . ILE A 1 70 ? 25.532 -11.009 -19.894 1.00 75.44 70 ILE A CA 1
ATOM 601 C C . ILE A 1 70 ? 25.529 -10.523 -21.346 1.00 75.44 70 ILE A C 1
ATOM 603 O O . ILE A 1 70 ? 26.601 -10.285 -21.898 1.00 75.44 70 ILE A O 1
ATOM 607 N N . ARG A 1 71 ? 24.352 -10.303 -21.949 1.00 69.06 71 ARG A N 1
ATOM 608 C CA . ARG A 1 71 ? 24.267 -9.777 -23.324 1.00 69.06 71 ARG A CA 1
ATOM 609 C C . ARG A 1 71 ? 24.845 -8.369 -23.451 1.00 69.06 71 ARG A C 1
ATOM 611 O O . ARG A 1 71 ? 25.493 -8.078 -24.448 1.00 69.06 71 ARG A O 1
ATOM 618 N N . MET A 1 72 ? 24.660 -7.512 -22.447 1.00 67.38 72 MET A N 1
ATOM 619 C CA . MET A 1 72 ? 25.259 -6.172 -22.415 1.00 67.38 72 MET A CA 1
ATOM 620 C C . MET A 1 72 ? 26.789 -6.230 -22.342 1.00 67.38 72 MET A C 1
ATOM 622 O O . MET A 1 72 ? 27.457 -5.505 -23.072 1.00 67.38 72 MET A O 1
ATOM 626 N N . ARG A 1 73 ? 27.353 -7.130 -21.524 1.00 75.69 73 ARG A N 1
ATOM 627 C CA . ARG A 1 73 ? 28.809 -7.353 -21.471 1.00 75.69 73 ARG A CA 1
ATOM 628 C C . ARG A 1 73 ? 29.370 -7.917 -22.776 1.00 75.69 73 ARG A C 1
ATOM 630 O O . ARG A 1 73 ? 30.484 -7.577 -23.160 1.00 75.69 73 ARG A O 1
ATOM 637 N N . GLU A 1 74 ? 28.631 -8.795 -23.447 1.00 75.25 74 GLU A N 1
ATOM 638 C CA . GLU A 1 74 ? 29.045 -9.382 -24.726 1.00 75.25 74 GLU A CA 1
ATOM 639 C C . GLU A 1 74 ? 29.021 -8.346 -25.857 1.00 75.25 74 GLU A C 1
ATOM 641 O O . GLU A 1 74 ? 29.954 -8.282 -26.652 1.00 75.25 74 GLU A O 1
ATOM 646 N N . LEU A 1 75 ? 28.018 -7.467 -25.863 1.00 64.12 75 LEU A N 1
ATOM 647 C CA . LEU A 1 75 ? 27.968 -6.297 -26.736 1.00 64.12 75 LEU A CA 1
ATOM 648 C C . LEU A 1 75 ? 29.150 -5.351 -26.521 1.00 64.12 75 LEU A C 1
ATOM 650 O O . LEU A 1 75 ? 29.790 -4.942 -27.485 1.00 64.12 75 LEU A O 1
ATOM 654 N N . GLU A 1 76 ? 29.469 -5.037 -25.265 1.00 74.50 76 GLU A N 1
ATOM 655 C CA . GLU A 1 76 ? 30.610 -4.186 -24.920 1.00 74.50 76 GLU A CA 1
ATOM 656 C C . GLU A 1 76 ? 31.938 -4.826 -25.357 1.00 74.50 76 GLU A C 1
ATOM 658 O O . GLU A 1 76 ? 32.829 -4.143 -25.865 1.00 74.50 76 GLU A O 1
ATOM 663 N N . ARG A 1 77 ? 32.058 -6.155 -25.238 1.00 75.50 77 ARG A N 1
ATOM 664 C CA . ARG A 1 77 ? 33.205 -6.911 -25.753 1.00 75.50 77 ARG A CA 1
ATOM 665 C C . ARG A 1 77 ? 33.287 -6.846 -27.280 1.00 75.50 77 ARG A C 1
ATOM 667 O O . ARG A 1 77 ? 34.355 -6.533 -27.792 1.00 75.50 77 ARG A O 1
ATOM 674 N N . MET A 1 78 ? 32.191 -7.097 -27.996 1.00 68.00 78 MET A N 1
ATOM 675 C CA . MET A 1 78 ? 32.158 -7.035 -29.463 1.00 68.00 78 MET A CA 1
ATOM 676 C C . MET A 1 78 ? 32.491 -5.634 -29.985 1.00 68.00 78 MET A C 1
ATOM 678 O O . MET A 1 78 ? 33.221 -5.493 -30.964 1.00 68.00 78 MET A O 1
ATOM 682 N N . GLN A 1 79 ? 32.008 -4.591 -29.307 1.00 65.19 79 GLN A N 1
ATOM 683 C CA . GLN A 1 79 ? 32.319 -3.205 -29.646 1.00 65.19 79 GLN A CA 1
ATOM 684 C C . GLN A 1 79 ? 33.816 -2.921 -29.458 1.00 65.19 79 GLN A C 1
ATOM 686 O O . GLN A 1 79 ? 34.467 -2.413 -30.370 1.00 65.19 79 GLN A O 1
ATOM 691 N N . ARG A 1 80 ? 34.397 -3.373 -28.343 1.00 72.50 80 ARG A N 1
ATOM 692 C CA . ARG A 1 80 ? 35.831 -3.243 -28.051 1.00 72.50 80 ARG A CA 1
ATOM 693 C C . ARG A 1 80 ? 36.720 -4.025 -29.025 1.00 72.50 80 ARG A C 1
ATOM 695 O O . ARG A 1 80 ? 37.744 -3.513 -29.464 1.00 72.50 80 ARG A O 1
ATOM 702 N N . GLU A 1 81 ? 36.315 -5.234 -29.407 1.00 69.94 81 GLU A N 1
ATOM 703 C CA . GLU A 1 81 ? 37.020 -6.060 -30.396 1.00 69.94 81 GLU A CA 1
ATOM 704 C C . GLU A 1 81 ? 36.935 -5.467 -31.812 1.00 69.94 81 GLU A C 1
ATOM 706 O O . GLU A 1 81 ? 37.916 -5.527 -32.553 1.00 69.94 81 GLU A O 1
ATOM 711 N N . SER A 1 82 ? 35.816 -4.831 -32.180 1.00 58.44 82 SER A N 1
ATOM 712 C CA . SER A 1 82 ? 35.695 -4.107 -33.455 1.00 58.44 82 SER A CA 1
ATOM 713 C C . SER A 1 82 ? 36.592 -2.861 -33.509 1.00 58.44 82 SER A C 1
ATOM 715 O O . SER A 1 82 ? 37.280 -2.640 -34.505 1.00 58.44 82 SER A O 1
ATOM 717 N N . GLU A 1 83 ? 36.680 -2.109 -32.406 1.00 62.00 83 GLU A N 1
ATOM 718 C CA . GLU A 1 83 ? 37.567 -0.948 -32.273 1.00 62.00 83 GLU A CA 1
ATOM 719 C C . GLU A 1 83 ? 39.053 -1.333 -32.324 1.00 62.00 83 GLU A C 1
ATOM 721 O O . GLU A 1 83 ? 39.882 -0.564 -32.815 1.00 62.00 83 GLU A O 1
ATOM 726 N N . ASP A 1 84 ? 39.411 -2.512 -31.813 1.00 58.50 84 ASP A N 1
ATOM 727 C CA . ASP A 1 84 ? 40.780 -3.029 -31.859 1.00 58.50 84 ASP A CA 1
ATOM 728 C C . ASP A 1 84 ? 41.115 -3.679 -33.216 1.00 58.50 84 ASP A C 1
ATOM 730 O O . ASP A 1 84 ? 42.240 -3.532 -33.701 1.00 58.50 84 ASP A O 1
ATOM 734 N N . GLY A 1 85 ? 40.144 -4.312 -33.884 1.00 58.47 85 GLY A N 1
ATOM 735 C CA . GLY A 1 85 ? 40.284 -4.825 -35.251 1.00 58.47 85 GLY A CA 1
ATOM 736 C C . GLY A 1 85 ? 40.542 -3.721 -36.282 1.00 58.47 85 GLY A C 1
ATOM 737 O O . GLY A 1 85 ? 41.426 -3.867 -37.131 1.00 58.47 85 GLY A O 1
ATOM 738 N N . ASP A 1 86 ? 39.856 -2.583 -36.155 1.00 56.94 86 ASP A N 1
ATOM 739 C CA . ASP A 1 86 ? 40.075 -1.408 -37.005 1.00 56.94 86 ASP A CA 1
ATOM 740 C C . ASP A 1 86 ? 41.487 -0.815 -36.826 1.00 56.94 86 ASP A C 1
ATOM 742 O O . ASP A 1 86 ? 42.131 -0.452 -37.811 1.00 56.94 86 ASP A O 1
ATOM 746 N N . LYS A 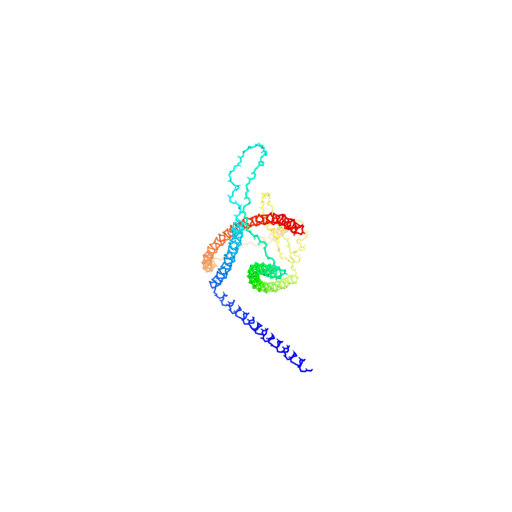1 87 ? 42.032 -0.798 -35.597 1.00 55.38 87 LYS A N 1
ATOM 747 C CA . LYS A 1 87 ? 43.416 -0.348 -35.322 1.00 55.38 87 LYS A CA 1
ATOM 748 C C . LYS A 1 87 ? 44.464 -1.274 -35.933 1.00 55.38 87 LYS A C 1
ATOM 750 O O . LYS A 1 87 ? 45.481 -0.806 -36.440 1.00 55.38 87 LYS A O 1
ATOM 755 N N . VAL A 1 88 ? 44.241 -2.588 -35.874 1.00 53.88 88 VAL A N 1
ATOM 756 C CA . VAL A 1 88 ? 45.160 -3.578 -36.453 1.00 53.88 88 VAL A CA 1
ATOM 757 C C . VAL A 1 88 ? 45.134 -3.503 -37.982 1.00 53.88 88 VAL A C 1
ATOM 759 O O . VAL A 1 88 ? 46.189 -3.541 -38.613 1.00 53.88 88 VAL A O 1
ATOM 762 N N . HIS A 1 89 ? 43.965 -3.318 -38.596 1.00 55.19 89 HIS A N 1
ATOM 763 C CA . HIS A 1 89 ? 43.844 -3.180 -40.052 1.00 55.19 89 HIS A CA 1
ATOM 764 C C . HIS A 1 89 ? 44.503 -1.903 -40.599 1.00 55.19 89 HIS A C 1
ATOM 766 O O . HIS A 1 89 ? 45.087 -1.926 -41.687 1.00 55.19 89 HIS A O 1
ATOM 772 N N . ASP A 1 90 ? 44.491 -0.811 -39.828 1.00 54.56 90 ASP A N 1
ATOM 773 C CA . ASP A 1 90 ? 45.186 0.440 -40.169 1.00 54.56 90 ASP A CA 1
ATOM 774 C C . ASP A 1 90 ? 46.724 0.275 -40.158 1.00 54.56 90 ASP A C 1
ATOM 776 O O . ASP A 1 90 ? 47.433 0.827 -41.005 1.00 54.56 90 ASP A O 1
ATOM 780 N N . ILE A 1 91 ? 47.248 -0.568 -39.256 1.00 52.59 91 ILE A N 1
ATOM 781 C CA . ILE A 1 91 ? 48.682 -0.900 -39.152 1.00 52.59 91 ILE A CA 1
ATOM 782 C C . ILE A 1 91 ? 49.161 -1.734 -40.351 1.00 52.59 91 ILE A C 1
ATOM 784 O O . ILE A 1 91 ? 50.265 -1.513 -40.845 1.00 52.59 91 ILE A O 1
ATOM 788 N N . TYR A 1 92 ? 48.346 -2.664 -40.857 1.00 53.69 92 TYR A N 1
ATOM 789 C CA . TYR A 1 92 ? 48.718 -3.501 -42.008 1.00 53.69 92 TYR A CA 1
ATOM 790 C C . TYR A 1 92 ? 48.413 -2.862 -43.374 1.00 53.69 92 TYR A C 1
ATOM 792 O O . TYR A 1 92 ? 48.947 -3.308 -44.388 1.00 53.69 92 TYR A O 1
ATOM 800 N N . SER A 1 93 ? 47.601 -1.800 -43.419 1.00 52.25 93 SER A N 1
ATOM 801 C CA . SER A 1 93 ? 47.262 -1.083 -44.659 1.00 52.25 93 SER A CA 1
ATOM 802 C C . SER A 1 93 ? 48.278 0.006 -45.053 1.00 52.25 93 SER A C 1
ATOM 804 O O . SER A 1 93 ? 48.132 0.605 -46.119 1.00 52.25 93 SER A O 1
ATOM 806 N N . THR A 1 94 ? 49.320 0.264 -44.247 1.00 49.66 94 THR A N 1
ATOM 807 C CA . THR A 1 94 ? 50.359 1.278 -44.525 1.00 49.66 94 THR A CA 1
ATOM 808 C C . THR A 1 94 ? 51.779 0.677 -44.518 1.00 49.66 94 THR A C 1
ATOM 810 O O . THR A 1 94 ? 52.417 0.604 -43.470 1.00 49.66 94 THR A O 1
ATOM 813 N N . PRO A 1 95 ? 52.348 0.275 -45.674 1.00 47.16 95 PRO A N 1
ATOM 814 C CA . PRO A 1 95 ? 53.677 -0.344 -45.706 1.00 47.16 95 PRO A CA 1
ATOM 815 C C . PRO A 1 95 ? 54.873 0.619 -45.521 1.00 47.16 95 PRO A C 1
ATOM 817 O O . PRO A 1 95 ? 56.008 0.165 -45.607 1.00 47.16 95 PRO A O 1
ATOM 820 N N . ASP A 1 96 ? 54.671 1.910 -45.212 1.00 44.09 96 ASP A N 1
ATOM 821 C CA . ASP A 1 96 ? 55.754 2.921 -45.164 1.00 44.09 96 ASP A CA 1
ATOM 822 C C . ASP A 1 96 ? 56.059 3.523 -43.772 1.00 44.09 96 ASP A C 1
ATOM 824 O O . ASP A 1 96 ? 56.887 4.428 -43.639 1.00 44.09 96 ASP A O 1
ATOM 828 N N . ALA A 1 97 ? 55.442 3.034 -42.692 1.00 48.91 97 ALA A N 1
ATOM 829 C CA . ALA A 1 97 ? 55.533 3.687 -41.377 1.00 48.91 97 ALA A CA 1
ATOM 830 C C . ALA A 1 97 ? 56.656 3.182 -40.440 1.00 48.91 97 ALA A C 1
ATOM 832 O O . ALA A 1 97 ? 56.743 3.633 -39.298 1.00 48.91 97 ALA A O 1
ATOM 833 N N . VAL A 1 98 ? 57.542 2.276 -40.873 1.00 48.34 98 VAL A N 1
ATOM 834 C CA . VAL A 1 98 ? 58.493 1.614 -39.946 1.00 48.34 98 VAL A CA 1
ATOM 835 C C . VAL A 1 98 ? 59.761 2.440 -39.645 1.00 48.34 98 VAL A C 1
ATOM 837 O O . VAL A 1 98 ? 60.469 2.139 -38.691 1.00 48.34 98 VAL A O 1
ATOM 840 N N . ASN A 1 99 ? 60.039 3.548 -40.344 1.00 44.84 99 ASN A N 1
ATOM 841 C CA . ASN A 1 99 ? 61.336 4.241 -40.208 1.00 44.84 99 ASN A CA 1
ATOM 842 C C . ASN A 1 99 ? 61.352 5.588 -39.459 1.00 44.84 99 ASN A C 1
ATOM 844 O O . ASN A 1 99 ? 62.329 6.330 -39.575 1.00 44.84 99 ASN A O 1
ATOM 848 N N . ARG A 1 100 ? 60.329 5.940 -38.665 1.00 46.56 100 ARG A N 1
ATOM 849 C CA . ARG A 1 100 ? 60.279 7.271 -38.012 1.00 46.56 100 ARG A CA 1
ATOM 850 C C . ARG A 1 100 ? 60.076 7.269 -36.494 1.00 46.56 100 ARG A C 1
ATOM 852 O O . ARG A 1 100 ? 59.445 8.177 -35.965 1.00 46.56 100 ARG A O 1
ATOM 859 N N . SER A 1 101 ? 60.650 6.301 -35.778 1.00 44.38 101 SER A N 1
ATOM 860 C CA . SER A 1 101 ? 60.561 6.281 -34.309 1.00 44.38 101 SER A CA 1
ATOM 861 C C . SER A 1 101 ? 61.871 5.960 -33.583 1.00 44.38 101 SER A C 1
ATOM 863 O O . SER A 1 101 ? 61.854 5.203 -32.629 1.00 44.38 101 SER A O 1
ATOM 865 N N . VAL A 1 102 ? 63.014 6.540 -33.979 1.00 48.56 102 VAL A N 1
ATOM 866 C CA . VAL A 1 102 ? 64.147 6.730 -33.043 1.00 48.56 102 VAL A CA 1
ATOM 867 C C . VAL A 1 102 ? 65.032 7.917 -33.472 1.00 48.56 102 VAL A C 1
ATOM 869 O O . VAL A 1 102 ? 66.000 7.728 -34.200 1.00 48.56 102 VAL A O 1
ATOM 872 N N . ARG A 1 103 ? 64.722 9.144 -33.023 1.00 37.16 103 ARG A N 1
ATOM 873 C CA . ARG A 1 103 ? 65.694 10.152 -32.518 1.00 37.16 103 ARG A CA 1
ATOM 874 C C . ARG A 1 103 ? 65.055 11.531 -32.371 1.00 37.16 103 ARG A C 1
ATOM 876 O O . ARG A 1 103 ? 64.800 12.226 -33.349 1.00 37.16 103 ARG A O 1
ATOM 883 N N . ALA A 1 104 ? 64.895 11.948 -31.122 1.00 42.84 104 ALA A N 1
ATOM 884 C CA . ALA A 1 104 ? 64.852 13.351 -30.747 1.00 42.84 104 ALA A CA 1
ATOM 885 C C . ALA A 1 104 ? 66.295 13.872 -30.605 1.00 42.84 104 ALA A C 1
ATOM 887 O O . ALA A 1 104 ? 67.126 13.201 -29.992 1.00 42.84 104 ALA A O 1
ATOM 888 N N . GLY A 1 105 ? 66.577 15.063 -31.145 1.00 43.44 105 GLY A N 1
ATOM 889 C CA . GLY A 1 105 ? 67.752 15.865 -30.784 1.00 43.44 105 GLY A CA 1
ATOM 890 C C . GLY A 1 105 ? 68.555 16.464 -31.949 1.00 43.44 105 GLY A C 1
ATOM 891 O O . GLY A 1 105 ? 69.252 15.743 -32.650 1.00 43.44 105 GLY A O 1
ATOM 892 N N . SER A 1 106 ? 68.553 17.804 -32.011 1.00 34.62 106 SER A N 1
ATOM 893 C CA . SER A 1 106 ? 69.588 18.702 -32.571 1.00 34.62 106 SER A CA 1
ATOM 894 C C . SER A 1 106 ? 69.517 19.179 -34.042 1.00 34.62 106 SER A C 1
ATOM 896 O O . SER A 1 106 ? 69.807 18.449 -34.980 1.00 34.62 106 SER A O 1
ATOM 898 N N . VAL A 1 107 ? 69.182 20.475 -34.169 1.00 40.53 107 VAL A N 1
ATOM 899 C CA . VAL A 1 107 ? 69.808 21.592 -34.928 1.00 40.53 107 VAL A CA 1
ATOM 900 C C . VAL A 1 107 ? 70.453 21.362 -36.319 1.00 40.53 107 VAL A C 1
ATOM 902 O O . VAL A 1 107 ? 71.469 20.696 -36.457 1.00 40.53 107 VAL A O 1
ATOM 905 N N . ALA A 1 108 ? 69.889 22.106 -37.289 1.00 43.19 108 ALA A N 1
ATOM 906 C CA . ALA A 1 108 ? 70.437 22.797 -38.477 1.00 43.19 108 ALA A CA 1
ATOM 907 C C . ALA A 1 108 ? 71.465 22.127 -39.422 1.00 43.19 108 ALA A C 1
ATOM 909 O O . ALA A 1 108 ? 72.631 21.959 -39.083 1.00 43.19 108 ALA A O 1
ATOM 910 N N . THR A 1 109 ? 71.068 21.944 -40.693 1.00 36.31 109 THR A N 1
ATOM 911 C CA . THR A 1 109 ? 71.629 22.543 -41.946 1.00 36.31 109 THR A CA 1
ATOM 912 C C . THR A 1 109 ? 71.125 21.767 -43.183 1.00 36.31 109 THR A C 1
ATOM 914 O O . THR A 1 109 ? 70.829 20.579 -43.063 1.00 36.31 109 THR A O 1
ATOM 917 N N . PRO A 1 110 ? 70.998 22.388 -44.379 1.00 50.91 110 PRO A N 1
ATOM 918 C CA . PRO A 1 110 ? 70.534 21.698 -45.579 1.00 50.91 110 PRO A CA 1
ATOM 919 C C . PRO A 1 110 ? 71.712 21.171 -46.410 1.00 50.91 110 PRO A C 1
ATOM 921 O O . PRO A 1 110 ? 72.661 21.901 -46.698 1.00 50.91 110 PRO A O 1
ATOM 924 N N . ARG A 1 111 ? 71.626 19.922 -46.876 1.00 34.66 111 ARG A N 1
ATOM 925 C CA . ARG A 1 111 ? 72.422 19.429 -48.008 1.00 34.66 111 ARG A CA 1
ATOM 926 C C . ARG A 1 111 ? 71.555 18.578 -48.931 1.00 34.66 111 ARG A C 1
ATOM 928 O O . ARG A 1 111 ? 71.084 17.511 -48.559 1.00 34.66 111 ARG A O 1
ATOM 935 N N . SER A 1 112 ? 71.382 19.088 -50.146 1.00 43.97 112 SER A N 1
ATOM 936 C CA . SER A 1 112 ? 71.157 18.298 -51.359 1.00 43.97 112 SER A CA 1
ATOM 937 C C . SER A 1 112 ? 72.286 17.280 -51.509 1.00 43.97 112 SER A C 1
ATOM 939 O O . SER A 1 112 ? 73.420 17.681 -51.270 1.00 43.97 112 SER A O 1
ATOM 941 N N . LEU A 1 113 ? 71.994 16.032 -51.899 1.00 36.22 113 LEU A N 1
ATOM 942 C CA . LEU A 1 113 ? 72.695 15.294 -52.963 1.00 36.22 113 LEU A CA 1
ATOM 943 C C . LEU A 1 113 ? 71.920 14.012 -53.352 1.00 36.22 113 LEU A C 1
ATOM 945 O O . LEU A 1 113 ? 71.676 13.124 -52.543 1.00 36.22 113 LEU A O 1
ATOM 949 N N . LEU A 1 114 ? 71.555 14.001 -54.633 1.00 47.53 114 LEU A N 1
ATOM 950 C CA . LEU A 1 114 ? 71.355 12.932 -55.617 1.00 47.53 114 LEU A CA 1
ATOM 951 C C . LEU A 1 114 ? 71.605 11.464 -55.200 1.00 47.53 114 LEU A C 1
ATOM 953 O O . LEU A 1 114 ? 72.691 11.114 -54.750 1.00 47.53 114 LEU A O 1
ATOM 957 N N . SER A 1 115 ? 70.670 10.584 -55.584 1.00 34.59 115 SER A N 1
ATOM 958 C CA . SER A 1 115 ? 70.964 9.227 -56.085 1.00 34.59 115 SER A CA 1
ATOM 959 C C . SER A 1 115 ? 69.762 8.715 -56.898 1.00 34.59 115 SER A C 1
ATOM 961 O O . SER A 1 115 ? 68.667 8.567 -56.371 1.00 34.59 115 SER A O 1
ATOM 963 N N . SER A 1 116 ? 69.886 8.708 -58.226 1.00 36.75 116 SER A N 1
ATOM 964 C CA . SER A 1 116 ? 70.084 7.502 -59.056 1.00 36.75 116 SER A CA 1
ATOM 965 C C . SER A 1 116 ? 68.774 6.890 -59.545 1.00 36.75 116 SER A C 1
ATOM 967 O O . SER A 1 116 ? 68.270 5.920 -58.990 1.00 36.75 116 SER A O 1
ATOM 969 N N . ASN A 1 117 ? 68.263 7.442 -60.647 1.00 36.09 117 ASN A N 1
ATOM 970 C CA . ASN A 1 117 ? 67.256 6.784 -61.466 1.00 36.09 117 ASN A CA 1
ATOM 971 C C . ASN A 1 117 ? 67.979 6.135 -62.650 1.00 36.09 117 ASN A C 1
ATOM 973 O O . ASN A 1 117 ? 68.494 6.836 -63.521 1.00 36.09 117 ASN A O 1
ATOM 977 N N . ASN A 1 118 ? 68.053 4.806 -62.656 1.00 41.62 118 ASN A N 1
ATOM 978 C CA . ASN A 1 118 ? 68.573 4.037 -63.777 1.00 41.62 118 ASN A CA 1
ATOM 979 C C . ASN A 1 118 ? 67.476 3.096 -64.271 1.00 41.62 118 ASN A C 1
ATOM 981 O O . ASN A 1 118 ? 67.087 2.177 -63.559 1.00 41.62 118 ASN A O 1
ATOM 985 N N . SER A 1 119 ? 67.001 3.318 -65.493 1.00 37.16 119 SER A N 1
ATOM 986 C CA . SER A 1 119 ? 66.468 2.257 -66.348 1.00 37.16 119 SER A CA 1
ATOM 987 C C . SER A 1 119 ? 66.358 2.786 -67.775 1.00 37.16 119 SER A C 1
ATOM 989 O O . SER A 1 119 ? 65.385 3.427 -68.165 1.00 37.16 119 SER A O 1
ATOM 991 N N . TYR A 1 120 ? 67.413 2.536 -68.545 1.00 45.06 120 TYR A N 1
ATOM 992 C CA . TYR A 1 120 ? 67.383 2.556 -69.999 1.00 45.06 120 TYR A CA 1
ATOM 993 C C . TYR A 1 120 ? 66.726 1.270 -70.492 1.00 45.06 120 TYR A C 1
ATOM 995 O O . TYR A 1 120 ? 67.257 0.207 -70.199 1.00 45.06 120 TYR A O 1
ATOM 1003 N N . HIS A 1 121 ? 65.674 1.359 -71.308 1.00 43.19 121 HIS A N 1
ATOM 1004 C CA . HIS A 1 121 ? 65.376 0.360 -72.342 1.00 43.19 121 HIS A CA 1
ATOM 1005 C C . HIS A 1 121 ? 64.829 1.055 -73.605 1.00 43.19 121 HIS A C 1
ATOM 1007 O O . HIS A 1 121 ? 63.668 1.426 -73.696 1.00 43.19 121 HIS A O 1
ATOM 1013 N N . SER A 1 122 ? 65.753 1.248 -74.550 1.00 36.19 122 SER A N 1
ATOM 1014 C CA . SER A 1 122 ? 65.659 0.965 -75.991 1.00 36.19 122 SER A CA 1
ATOM 1015 C C . SER A 1 122 ? 64.477 1.464 -76.853 1.00 36.19 122 SER A C 1
ATOM 1017 O O . SER A 1 122 ? 63.376 0.934 -76.829 1.00 36.19 122 SER A O 1
ATOM 1019 N N . SER A 1 123 ? 64.831 2.383 -77.759 1.00 37.91 123 SER A N 1
ATOM 1020 C CA . SER A 1 123 ? 64.647 2.326 -79.224 1.00 37.91 123 SER A CA 1
ATOM 1021 C C . SER A 1 123 ? 63.263 2.056 -79.849 1.00 37.91 123 SER A C 1
ATOM 1023 O O . SER A 1 123 ? 62.855 0.925 -80.089 1.00 37.91 123 SER A O 1
ATOM 1025 N N . ARG A 1 124 ? 62.650 3.159 -80.300 1.00 50.62 124 ARG A N 1
ATOM 1026 C CA . ARG A 1 124 ? 62.091 3.412 -81.649 1.00 50.62 124 ARG A CA 1
ATOM 1027 C C . ARG A 1 124 ? 61.854 2.193 -82.564 1.00 50.62 124 ARG A C 1
ATOM 1029 O O . ARG A 1 124 ? 62.762 1.800 -83.296 1.00 50.62 124 ARG A O 1
ATOM 1036 N N . ARG A 1 125 ? 60.589 1.769 -82.689 1.00 47.88 125 ARG A N 1
ATOM 1037 C CA . ARG A 1 125 ? 59.999 1.227 -83.930 1.00 47.88 125 ARG A CA 1
ATOM 1038 C C . ARG A 1 125 ? 58.499 1.557 -84.023 1.00 47.88 125 ARG A C 1
ATOM 1040 O O . ARG A 1 125 ? 57.705 1.088 -83.227 1.00 47.88 125 ARG A O 1
ATOM 1047 N N . SER A 1 126 ? 58.184 2.406 -85.000 1.00 41.00 126 SER A N 1
ATOM 1048 C CA . SER A 1 126 ? 56.967 2.476 -85.826 1.00 41.00 126 SER A CA 1
ATOM 1049 C C . SER A 1 126 ? 55.815 1.500 -85.506 1.00 41.00 126 SER A C 1
ATOM 1051 O O . SER A 1 126 ? 55.943 0.298 -85.719 1.00 41.00 126 SER A O 1
ATOM 1053 N N . SER A 1 127 ? 54.678 2.040 -85.056 1.00 42.88 127 SER A N 1
ATOM 1054 C CA . SER A 1 127 ? 53.315 1.836 -85.596 1.00 42.88 127 SER A CA 1
ATOM 1055 C C . SER A 1 127 ? 52.309 2.502 -84.649 1.00 42.88 127 SER A C 1
ATOM 1057 O O . SER A 1 127 ? 52.324 2.292 -83.440 1.00 42.88 127 SER A O 1
ATOM 1059 N N . GLU A 1 128 ? 51.460 3.360 -85.197 1.00 49.44 128 GLU A N 1
ATOM 1060 C CA . GLU A 1 128 ? 50.487 4.205 -84.489 1.00 49.44 128 GLU A CA 1
ATOM 1061 C C . GLU A 1 128 ? 49.207 3.430 -84.099 1.00 49.44 128 GLU A C 1
ATOM 1063 O O . GLU A 1 128 ? 48.148 4.022 -83.964 1.00 49.44 128 GLU A O 1
ATOM 1068 N N . ASP A 1 129 ? 49.311 2.103 -83.932 1.00 50.84 129 ASP A N 1
ATOM 1069 C CA . ASP A 1 129 ? 48.180 1.169 -83.747 1.00 50.84 129 ASP A CA 1
ATOM 1070 C C . ASP A 1 129 ? 48.240 0.396 -82.406 1.00 50.84 129 ASP A C 1
ATOM 1072 O O . ASP A 1 129 ? 47.312 -0.297 -82.018 1.00 50.84 129 ASP A O 1
ATOM 1076 N N . SER A 1 130 ? 49.326 0.540 -81.632 1.00 50.94 130 SER A N 1
ATOM 1077 C CA . SER A 1 130 ? 49.495 -0.125 -80.321 1.00 50.94 130 SER A CA 1
ATOM 1078 C C . SER A 1 130 ? 49.227 0.804 -79.124 1.00 50.94 130 SER A C 1
ATOM 1080 O O . SER A 1 130 ? 49.124 0.356 -77.984 1.00 50.94 130 SER A O 1
ATOM 1082 N N . LEU A 1 131 ? 49.073 2.112 -79.361 1.00 54.31 131 LEU A N 1
ATOM 1083 C CA . LEU A 1 131 ? 48.709 3.062 -78.303 1.00 54.31 131 LEU A CA 1
ATOM 1084 C C . LEU A 1 131 ? 47.259 2.873 -77.845 1.00 54.31 131 LEU A C 1
ATOM 1086 O O . LEU A 1 131 ? 46.995 3.013 -76.656 1.00 54.31 131 LEU A O 1
ATOM 1090 N N . GLU A 1 132 ? 46.348 2.494 -78.745 1.00 54.69 132 GLU A N 1
ATOM 1091 C CA . GLU A 1 132 ? 44.957 2.196 -78.385 1.00 54.69 132 GLU A CA 1
ATOM 1092 C C . GLU A 1 132 ? 44.845 0.910 -77.556 1.00 54.69 132 GLU A C 1
ATOM 1094 O O . GLU A 1 132 ? 44.145 0.898 -76.554 1.00 54.69 132 GLU A O 1
ATOM 1099 N N . GLU A 1 133 ? 45.594 -0.151 -77.873 1.00 57.00 133 GLU A N 1
ATOM 1100 C CA . GLU A 1 133 ? 45.562 -1.399 -77.093 1.00 57.00 133 GLU A CA 1
ATOM 1101 C C . GLU A 1 133 ? 46.204 -1.238 -75.701 1.00 57.00 133 GLU A C 1
ATOM 1103 O O . GLU A 1 133 ? 45.699 -1.763 -74.706 1.00 57.00 133 GLU A O 1
ATOM 1108 N N . VAL A 1 134 ? 47.280 -0.450 -75.592 1.00 61.69 134 VAL A N 1
ATOM 1109 C CA . VAL A 1 134 ? 47.912 -0.118 -74.304 1.00 61.69 134 VAL A CA 1
ATOM 1110 C C . VAL A 1 134 ? 47.045 0.840 -73.479 1.00 61.69 134 VAL A C 1
ATOM 1112 O O . VAL A 1 134 ? 46.986 0.683 -72.257 1.00 61.69 134 VAL A O 1
ATOM 1115 N N . ASN A 1 135 ? 46.340 1.785 -74.112 1.00 62.31 135 ASN A N 1
ATOM 1116 C CA . ASN A 1 135 ? 45.369 2.654 -73.442 1.00 62.31 135 ASN A CA 1
ATOM 1117 C C . ASN A 1 135 ? 44.143 1.859 -72.981 1.00 62.31 135 ASN A C 1
ATOM 1119 O O . ASN A 1 135 ? 43.839 1.891 -71.796 1.00 62.31 135 ASN A O 1
ATOM 1123 N N . ASN A 1 136 ? 43.555 1.020 -73.835 1.00 68.50 136 ASN A N 1
ATOM 1124 C CA . ASN A 1 136 ? 42.440 0.141 -73.477 1.00 68.50 136 ASN A CA 1
ATOM 1125 C C . ASN A 1 136 ? 42.826 -0.838 -72.358 1.00 68.50 136 ASN A C 1
ATOM 1127 O O . ASN A 1 136 ? 42.038 -1.096 -71.455 1.00 68.50 136 ASN A O 1
ATOM 1131 N N . MET A 1 137 ? 44.055 -1.363 -72.348 1.00 70.25 137 MET A N 1
ATOM 1132 C CA . MET A 1 137 ? 44.533 -2.212 -71.253 1.00 70.25 137 MET A CA 1
ATOM 1133 C C . MET A 1 137 ? 44.754 -1.427 -69.955 1.00 70.25 137 MET A C 1
ATOM 1135 O O . MET A 1 137 ? 44.618 -1.982 -68.862 1.00 70.25 137 MET A O 1
ATOM 1139 N N . ARG A 1 138 ? 45.103 -0.142 -70.047 1.00 78.56 138 ARG A N 1
ATOM 1140 C CA . ARG A 1 138 ? 45.202 0.757 -68.896 1.00 78.56 138 ARG A CA 1
ATOM 1141 C C . ARG A 1 138 ? 43.814 1.106 -68.362 1.00 78.56 138 ARG A C 1
ATOM 1143 O O . ARG A 1 138 ? 43.625 1.031 -67.152 1.00 78.56 138 ARG A O 1
ATOM 1150 N N . ASP A 1 139 ? 42.857 1.370 -69.241 1.00 80.81 139 ASP A N 1
ATOM 1151 C CA . ASP A 1 139 ? 41.467 1.687 -68.914 1.00 80.81 139 ASP A CA 1
ATOM 1152 C C . ASP A 1 139 ? 40.753 0.481 -68.302 1.00 80.81 139 ASP A C 1
ATOM 1154 O O . ASP A 1 139 ? 40.194 0.604 -67.221 1.00 80.81 139 ASP A O 1
ATOM 1158 N N . VAL A 1 140 ? 40.917 -0.725 -68.855 1.00 83.12 140 VAL A N 1
ATOM 1159 C CA . VAL A 1 140 ? 40.417 -1.969 -68.237 1.00 83.12 140 VAL A CA 1
ATOM 1160 C C . VAL A 1 140 ? 41.061 -2.215 -66.867 1.00 83.12 140 VAL A C 1
ATOM 1162 O O . VAL A 1 140 ? 40.400 -2.686 -65.945 1.00 83.12 140 VAL A O 1
ATOM 1165 N N . ARG A 1 141 ? 42.342 -1.867 -66.672 1.00 82.88 141 ARG A N 1
ATOM 1166 C CA . ARG A 1 141 ? 42.983 -1.923 -65.342 1.00 82.88 141 ARG A CA 1
ATOM 1167 C C . ARG A 1 141 ? 42.436 -0.860 -64.387 1.00 82.88 141 ARG A C 1
ATOM 1169 O O . ARG A 1 141 ? 42.404 -1.112 -63.184 1.00 82.88 141 ARG A O 1
ATOM 1176 N N . HIS A 1 142 ? 42.051 0.313 -64.881 1.00 85.94 142 HIS A N 1
ATOM 1177 C CA . HIS A 1 142 ? 41.406 1.357 -64.086 1.00 85.94 142 HIS A CA 1
ATOM 1178 C C . HIS A 1 142 ? 39.976 0.957 -63.710 1.00 85.94 142 HIS A C 1
ATOM 1180 O O . HIS A 1 142 ? 39.636 1.015 -62.533 1.00 85.94 142 HIS A O 1
ATOM 1186 N N . GLU A 1 143 ? 39.191 0.436 -64.649 1.00 88.88 143 GLU A N 1
ATOM 1187 C CA . GLU A 1 143 ? 37.854 -0.112 -64.410 1.00 88.88 143 GLU A CA 1
ATOM 1188 C C . GLU A 1 143 ? 37.887 -1.292 -63.436 1.00 88.88 143 GLU A C 1
ATOM 1190 O O . GLU A 1 143 ? 37.066 -1.361 -62.523 1.00 88.88 143 GLU A O 1
ATOM 1195 N N . LEU A 1 144 ? 38.868 -2.191 -63.570 1.00 88.31 144 LEU A N 1
ATOM 1196 C CA . LEU A 1 144 ? 39.065 -3.294 -62.632 1.00 88.31 144 LEU A CA 1
ATOM 1197 C C . LEU A 1 144 ? 39.333 -2.770 -61.218 1.00 88.31 144 LEU A C 1
ATOM 1199 O O . LEU A 1 144 ? 38.686 -3.216 -60.275 1.00 88.31 144 LEU A O 1
ATOM 1203 N N . LYS A 1 145 ? 40.215 -1.774 -61.070 1.00 89.94 145 LYS A N 1
ATOM 1204 C CA . LYS A 1 145 ? 40.475 -1.127 -59.774 1.00 89.94 145 LYS A CA 1
ATOM 1205 C C . LYS A 1 145 ? 39.239 -0.426 -59.221 1.00 89.94 145 LYS A C 1
ATOM 1207 O O . LYS A 1 145 ? 38.956 -0.534 -58.033 1.00 89.94 145 LYS A O 1
ATOM 1212 N N . GLU A 1 146 ? 38.468 0.261 -60.058 1.00 90.44 146 GLU A N 1
ATOM 1213 C CA . GLU A 1 146 ? 37.217 0.882 -59.625 1.00 90.44 146 GLU A CA 1
ATOM 1214 C C . GLU A 1 146 ? 36.186 -0.149 -59.163 1.00 90.44 146 GLU A C 1
ATOM 1216 O O . GLU A 1 146 ? 35.469 0.091 -58.190 1.00 90.44 146 GLU A O 1
ATOM 1221 N N . LEU A 1 147 ? 36.082 -1.288 -59.852 1.00 91.31 147 LEU A N 1
ATOM 1222 C CA . LEU A 1 147 ? 35.210 -2.391 -59.459 1.00 91.31 147 LEU A CA 1
ATOM 1223 C C . LEU A 1 147 ? 35.686 -3.036 -58.154 1.00 91.31 147 LEU A C 1
ATOM 1225 O O . LEU A 1 147 ? 34.861 -3.287 -57.276 1.00 91.31 147 LEU A O 1
ATOM 1229 N N . GLU A 1 148 ? 36.993 -3.231 -57.981 1.00 88.06 148 GLU A N 1
ATOM 1230 C CA . GLU A 1 148 ? 37.598 -3.701 -56.730 1.00 88.06 148 GLU A CA 1
ATOM 1231 C C . GLU A 1 148 ? 37.314 -2.734 -55.569 1.00 88.06 148 GLU A C 1
ATOM 1233 O O . GLU A 1 148 ? 36.916 -3.158 -54.481 1.00 88.06 148 GLU A O 1
ATOM 1238 N N . GLU A 1 149 ? 37.425 -1.423 -55.793 1.00 90.38 149 GLU A N 1
ATOM 1239 C CA . GLU A 1 149 ? 37.096 -0.407 -54.793 1.00 90.38 149 GLU A CA 1
ATOM 1240 C C . GLU A 1 149 ? 35.598 -0.354 -54.474 1.00 90.38 149 GLU A C 1
ATOM 1242 O O . GLU A 1 149 ? 35.221 -0.218 -53.306 1.00 90.38 149 GLU A O 1
ATOM 1247 N N . LYS A 1 150 ? 34.726 -0.474 -55.485 1.00 94.25 150 LYS A N 1
ATOM 1248 C CA . LYS A 1 150 ? 33.265 -0.548 -55.304 1.00 94.25 150 LYS A CA 1
ATOM 1249 C C . LYS A 1 150 ? 32.883 -1.800 -54.514 1.00 94.25 150 LYS A C 1
ATOM 1251 O O . LYS A 1 150 ? 32.093 -1.699 -53.577 1.00 94.25 150 LYS A O 1
ATOM 1256 N N . PHE A 1 151 ? 33.490 -2.947 -54.818 1.00 92.62 151 PHE A N 1
ATOM 1257 C CA . PHE A 1 151 ? 33.288 -4.192 -54.077 1.00 92.62 151 PHE A CA 1
ATOM 1258 C C . PHE A 1 151 ? 33.777 -4.076 -52.630 1.00 92.62 151 PHE A C 1
ATOM 1260 O O . PHE A 1 151 ? 33.055 -4.442 -51.703 1.00 92.62 151 PHE A O 1
ATOM 1267 N N . ARG A 1 152 ? 34.955 -3.482 -52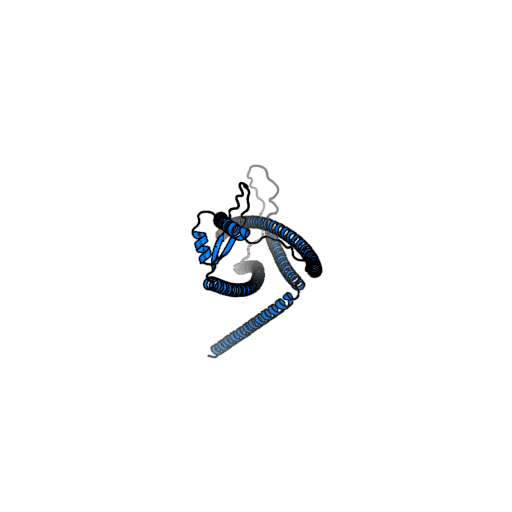.404 1.00 93.25 152 ARG A N 1
ATOM 1268 C CA . ARG A 1 152 ? 35.469 -3.219 -51.052 1.00 93.25 152 ARG A CA 1
ATOM 1269 C C . ARG A 1 152 ? 34.529 -2.307 -50.260 1.00 93.25 152 ARG A C 1
ATOM 1271 O O . ARG A 1 152 ? 34.221 -2.612 -49.111 1.00 93.25 152 ARG A O 1
ATOM 1278 N N . LYS A 1 153 ? 34.043 -1.214 -50.862 1.00 93.44 153 LYS A N 1
ATOM 1279 C CA . LYS A 1 153 ? 33.063 -0.308 -50.235 1.00 93.44 153 LYS A CA 1
ATOM 1280 C C . LYS A 1 153 ? 31.765 -1.041 -49.892 1.00 93.44 153 LYS A C 1
ATOM 1282 O O . LYS A 1 153 ? 31.257 -0.863 -48.790 1.00 93.44 153 LYS A O 1
ATOM 1287 N N . ALA A 1 154 ? 31.269 -1.891 -50.792 1.00 93.62 154 ALA A N 1
ATOM 1288 C CA . ALA A 1 154 ? 30.078 -2.700 -50.554 1.00 93.62 154 ALA A CA 1
ATOM 1289 C C . ALA A 1 154 ? 30.279 -3.713 -49.416 1.00 93.62 154 ALA A C 1
ATOM 1291 O O . ALA A 1 154 ? 29.395 -3.850 -48.579 1.00 93.62 154 ALA A O 1
ATOM 1292 N N . MET A 1 155 ? 31.442 -4.369 -49.324 1.00 92.31 155 MET A N 1
ATOM 1293 C CA . MET A 1 155 ? 31.744 -5.272 -48.206 1.00 92.31 155 MET A CA 1
ATOM 1294 C C . MET A 1 155 ? 31.810 -4.539 -46.863 1.00 92.31 155 MET A C 1
ATOM 1296 O O . MET A 1 155 ? 31.253 -5.029 -45.885 1.00 92.31 155 MET A O 1
ATOM 1300 N N . ILE A 1 156 ? 32.434 -3.358 -46.812 1.00 89.31 156 ILE A N 1
ATOM 1301 C CA . ILE A 1 156 ? 32.490 -2.546 -45.585 1.00 89.31 156 ILE A CA 1
ATOM 1302 C C . ILE A 1 156 ? 31.084 -2.090 -45.178 1.00 89.31 156 ILE A C 1
ATOM 1304 O O . ILE A 1 156 ? 30.715 -2.218 -44.015 1.00 89.31 156 ILE A O 1
ATOM 1308 N N . ALA A 1 157 ? 30.281 -1.608 -46.130 1.00 90.19 157 ALA A N 1
ATOM 1309 C CA . ALA A 1 157 ? 28.901 -1.209 -45.866 1.00 90.19 157 ALA A CA 1
ATOM 1310 C C . ALA A 1 157 ? 28.037 -2.394 -45.406 1.00 90.19 157 ALA A C 1
ATOM 1312 O O . ALA A 1 157 ? 27.235 -2.246 -44.493 1.00 90.19 157 ALA A O 1
ATOM 1313 N N . ASN A 1 158 ? 28.221 -3.581 -45.989 1.00 88.38 158 ASN A N 1
ATOM 1314 C CA . ASN A 1 158 ? 27.491 -4.778 -45.574 1.00 88.38 158 ASN A CA 1
ATOM 1315 C C . ASN A 1 158 ? 27.857 -5.196 -44.139 1.00 88.38 158 ASN A C 1
ATOM 1317 O O . ASN A 1 158 ? 26.971 -5.465 -43.336 1.00 88.38 158 ASN A O 1
ATOM 1321 N N . ALA A 1 159 ? 29.144 -5.147 -43.778 1.00 89.75 159 ALA A N 1
ATOM 1322 C CA . ALA A 1 159 ? 29.584 -5.393 -42.404 1.00 89.75 159 ALA A CA 1
ATOM 1323 C C . ALA A 1 159 ? 29.023 -4.353 -41.411 1.00 89.75 159 ALA A C 1
ATOM 1325 O O . ALA A 1 159 ? 28.625 -4.704 -40.301 1.00 89.75 159 ALA A O 1
ATOM 1326 N N . GLN A 1 160 ? 28.938 -3.079 -41.811 1.00 86.06 160 GLN A N 1
ATOM 1327 C CA . GLN A 1 160 ? 28.297 -2.033 -41.004 1.00 86.06 160 GLN A CA 1
ATOM 1328 C C . GLN A 1 160 ? 26.804 -2.310 -40.796 1.00 86.06 160 GLN A C 1
ATOM 1330 O O . GLN A 1 160 ? 26.323 -2.227 -39.668 1.00 86.06 160 GLN A O 1
ATOM 1335 N N . LEU A 1 161 ? 26.087 -2.699 -41.853 1.00 90.50 161 LEU A N 1
ATOM 1336 C CA . LEU A 1 161 ? 24.668 -3.048 -41.769 1.00 90.50 161 LEU A CA 1
ATOM 1337 C C . LEU A 1 161 ? 24.421 -4.268 -40.875 1.00 90.50 161 LEU A C 1
ATOM 1339 O O . LEU A 1 161 ? 23.435 -4.286 -40.140 1.00 90.50 161 LEU A O 1
ATOM 1343 N N . ASP A 1 162 ? 25.303 -5.268 -40.892 1.00 90.44 162 ASP A N 1
ATOM 1344 C CA . ASP A 1 162 ? 25.200 -6.420 -39.992 1.00 90.44 162 ASP A CA 1
ATOM 1345 C C . ASP A 1 162 ? 25.401 -6.019 -38.521 1.00 90.44 162 ASP A C 1
ATOM 1347 O O . ASP A 1 162 ? 24.650 -6.477 -37.653 1.00 90.44 162 ASP A O 1
ATOM 1351 N N . ASN A 1 163 ? 26.328 -5.096 -38.238 1.00 88.50 163 ASN A N 1
ATOM 1352 C CA . ASN A 1 163 ? 26.514 -4.535 -36.897 1.00 88.50 163 ASN A CA 1
ATOM 1353 C C . ASN A 1 163 ? 25.294 -3.718 -36.438 1.00 88.50 163 ASN A C 1
ATOM 1355 O O . ASN A 1 163 ? 24.823 -3.887 -35.313 1.00 88.50 163 ASN A O 1
ATOM 1359 N N . GLU A 1 164 ? 24.740 -2.866 -37.304 1.00 88.62 164 GLU A N 1
ATOM 1360 C CA . GLU A 1 164 ? 23.525 -2.093 -37.013 1.00 88.62 164 GLU A CA 1
ATOM 1361 C C . GLU A 1 164 ? 22.313 -3.006 -36.791 1.00 88.62 164 GLU A C 1
ATOM 1363 O O . GLU A 1 164 ? 21.544 -2.818 -35.846 1.00 88.62 164 GLU A O 1
ATOM 1368 N N . LYS A 1 165 ? 22.161 -4.045 -37.617 1.00 90.81 165 LYS A N 1
ATOM 1369 C CA . LYS A 1 165 ? 21.113 -5.059 -37.471 1.00 90.81 165 LYS A CA 1
ATOM 1370 C C . LYS A 1 165 ? 21.237 -5.801 -36.144 1.00 90.81 165 LYS A C 1
ATOM 1372 O O . LYS A 1 165 ? 20.219 -6.011 -35.483 1.00 90.81 165 LYS A O 1
ATOM 1377 N N . ALA A 1 166 ? 22.453 -6.179 -35.746 1.00 85.19 166 ALA A N 1
ATOM 1378 C CA . ALA A 1 166 ? 22.700 -6.780 -34.443 1.00 85.19 166 ALA A CA 1
ATOM 1379 C C . ALA A 1 166 ? 22.306 -5.806 -33.322 1.00 85.19 166 ALA A C 1
ATOM 1381 O O . ALA A 1 166 ? 21.487 -6.160 -32.475 1.00 85.19 166 ALA A O 1
ATOM 1382 N N . ALA A 1 167 ? 22.780 -4.557 -33.364 1.00 85.25 167 ALA A N 1
ATOM 1383 C CA . ALA A 1 167 ? 22.464 -3.528 -32.371 1.00 85.25 167 ALA A CA 1
ATOM 1384 C C . ALA A 1 167 ? 20.949 -3.299 -32.205 1.00 85.25 167 ALA A C 1
ATOM 1386 O O . ALA A 1 167 ? 20.436 -3.285 -31.083 1.00 85.25 167 ALA A O 1
ATOM 1387 N N . VAL A 1 168 ? 20.208 -3.181 -33.311 1.00 84.88 168 VAL A N 1
ATOM 1388 C CA . VAL A 1 168 ? 18.745 -3.023 -33.283 1.00 84.88 168 VAL A CA 1
ATOM 1389 C C . VAL A 1 168 ? 18.057 -4.283 -32.757 1.00 84.88 168 VAL A C 1
ATOM 1391 O O . VAL A 1 168 ? 17.106 -4.175 -31.982 1.00 84.88 168 VAL A O 1
ATOM 1394 N N . ALA A 1 169 ? 18.533 -5.481 -33.109 1.00 82.75 169 ALA A N 1
ATOM 1395 C CA . ALA A 1 169 ? 17.989 -6.725 -32.565 1.00 82.75 169 ALA A CA 1
ATOM 1396 C C . ALA A 1 169 ? 18.118 -6.782 -31.031 1.00 82.75 169 ALA A C 1
ATOM 1398 O O . ALA A 1 169 ? 17.161 -7.156 -30.350 1.00 82.75 169 ALA A O 1
ATOM 1399 N N . TYR A 1 170 ? 19.241 -6.317 -30.476 1.00 83.75 170 TYR A N 1
ATOM 1400 C CA . TYR A 1 170 ? 19.411 -6.210 -29.026 1.00 83.75 170 TYR A CA 1
ATOM 1401 C C . TYR A 1 170 ? 18.469 -5.190 -28.387 1.00 83.75 170 TYR A C 1
ATOM 1403 O O . TYR A 1 170 ? 17.888 -5.475 -27.340 1.00 83.75 170 TYR A O 1
ATOM 1411 N N . GLN A 1 171 ? 18.270 -4.025 -29.009 1.00 80.38 171 GLN A N 1
ATOM 1412 C CA . GLN A 1 171 ? 17.299 -3.043 -28.516 1.00 80.38 171 GLN A CA 1
ATOM 1413 C C . GLN A 1 171 ? 15.884 -3.625 -28.485 1.00 80.38 171 GLN A C 1
ATOM 1415 O O . GLN A 1 171 ? 15.170 -3.469 -27.496 1.00 80.38 171 GLN A O 1
ATOM 1420 N N . VAL A 1 172 ? 15.489 -4.343 -29.539 1.00 82.00 172 VAL A N 1
ATOM 1421 C CA . VAL A 1 172 ? 14.193 -5.028 -29.602 1.00 82.00 172 VAL A CA 1
ATOM 1422 C C . VAL A 1 172 ? 14.051 -6.038 -28.464 1.00 82.00 172 VAL A C 1
ATOM 1424 O O . VAL A 1 172 ? 13.002 -6.081 -27.822 1.00 82.00 172 VAL A O 1
ATOM 1427 N N . ASP A 1 173 ? 15.085 -6.827 -28.180 1.00 82.69 173 ASP A N 1
ATOM 1428 C CA . ASP A 1 173 ? 15.041 -7.791 -27.082 1.00 82.69 173 ASP A CA 1
ATOM 1429 C C . ASP A 1 173 ? 14.973 -7.115 -25.709 1.00 82.69 173 ASP A C 1
ATOM 1431 O O . ASP A 1 173 ? 14.176 -7.543 -24.878 1.00 82.69 173 ASP A O 1
ATOM 1435 N N . LEU A 1 174 ? 15.701 -6.013 -25.496 1.00 77.88 174 LEU A N 1
ATOM 1436 C CA . LEU A 1 174 ? 15.598 -5.209 -24.275 1.00 77.88 174 LEU A CA 1
ATOM 1437 C C . LEU A 1 174 ? 14.184 -4.636 -24.091 1.00 77.88 174 LEU A C 1
ATOM 1439 O O . LEU A 1 174 ? 13.651 -4.624 -22.979 1.00 77.88 174 LEU A O 1
ATOM 1443 N N . PHE A 1 175 ? 13.554 -4.181 -25.175 1.00 80.31 175 PHE A N 1
ATOM 1444 C CA . PHE A 1 175 ? 12.187 -3.674 -25.124 1.00 80.31 175 PHE A CA 1
ATOM 1445 C C . PHE A 1 175 ? 11.157 -4.773 -24.863 1.00 80.31 175 PHE A C 1
ATOM 1447 O O . PHE A 1 175 ? 10.236 -4.532 -24.085 1.00 80.31 175 PHE A O 1
ATOM 1454 N N . LYS A 1 176 ? 11.303 -5.975 -25.437 1.00 79.94 176 LYS A N 1
ATOM 1455 C CA . LYS A 1 176 ? 10.439 -7.126 -25.104 1.00 79.94 176 LYS A CA 1
ATOM 1456 C C . LYS A 1 176 ? 10.530 -7.462 -23.624 1.00 79.94 176 LYS A C 1
ATOM 1458 O O . LYS A 1 176 ? 9.521 -7.592 -22.943 1.00 79.94 176 LYS A O 1
ATOM 1463 N N . ASP A 1 177 ? 11.750 -7.524 -23.125 1.00 76.62 177 ASP A N 1
ATOM 1464 C CA . ASP A 1 177 ? 12.063 -7.772 -21.732 1.00 76.62 177 ASP A CA 1
ATOM 1465 C C . ASP A 1 177 ? 11.434 -6.720 -20.799 1.00 76.62 177 ASP A C 1
ATOM 1467 O O . ASP A 1 177 ? 10.830 -7.058 -19.778 1.00 76.62 177 ASP A O 1
ATOM 1471 N N . ARG A 1 178 ? 11.522 -5.436 -21.170 1.00 77.31 178 ARG A N 1
ATOM 1472 C CA . ARG A 1 178 ? 10.866 -4.339 -20.449 1.00 77.31 178 ARG A CA 1
ATOM 1473 C C . ARG A 1 178 ? 9.342 -4.425 -20.525 1.00 77.31 178 ARG A C 1
ATOM 1475 O O . ARG A 1 178 ? 8.662 -4.096 -19.555 1.00 77.31 178 ARG A O 1
ATOM 1482 N N . TYR A 1 179 ? 8.803 -4.842 -21.663 1.00 72.88 179 TYR A N 1
ATOM 1483 C CA . TYR A 1 179 ? 7.371 -5.026 -21.851 1.00 72.88 179 TYR A CA 1
ATOM 1484 C C . TYR A 1 179 ? 6.838 -6.148 -20.953 1.00 72.88 179 TYR A C 1
ATOM 1486 O O . TYR A 1 179 ? 5.875 -5.924 -20.226 1.00 72.88 179 TYR A O 1
ATOM 1494 N N . GLU A 1 180 ? 7.517 -7.298 -20.899 1.00 72.75 180 GLU A N 1
ATOM 1495 C CA . GLU A 1 180 ? 7.163 -8.409 -20.004 1.00 72.75 180 GLU A CA 1
ATOM 1496 C C . GLU A 1 180 ? 7.181 -7.988 -18.522 1.00 72.75 180 GLU A C 1
ATOM 1498 O O . GLU A 1 180 ? 6.299 -8.369 -17.753 1.00 72.75 180 GLU A O 1
ATOM 1503 N N . GLU A 1 181 ? 8.141 -7.158 -18.099 1.00 72.69 181 GLU A N 1
ATOM 1504 C CA . GLU A 1 181 ? 8.145 -6.597 -16.740 1.00 72.69 181 GLU A CA 1
ATOM 1505 C C . GLU A 1 181 ? 6.935 -5.711 -16.458 1.00 72.69 181 GLU A C 1
ATOM 1507 O O . GLU A 1 181 ? 6.332 -5.812 -15.388 1.00 72.69 181 GLU A O 1
ATOM 1512 N N . LEU A 1 182 ? 6.595 -4.826 -17.398 1.00 70.94 182 LEU A N 1
ATOM 1513 C CA . LEU A 1 182 ? 5.442 -3.942 -17.264 1.00 70.94 182 LEU A CA 1
ATOM 1514 C C . LEU A 1 182 ? 4.138 -4.746 -17.225 1.00 70.94 182 LEU A C 1
ATOM 1516 O O . LEU A 1 182 ? 3.255 -4.425 -16.431 1.00 70.94 182 LEU A O 1
ATOM 1520 N N . GLU A 1 183 ? 4.025 -5.812 -18.017 1.00 74.56 183 GLU A N 1
ATOM 1521 C CA . GLU A 1 183 ? 2.890 -6.738 -17.963 1.00 74.56 183 GLU A CA 1
ATOM 1522 C C . GLU A 1 183 ? 2.785 -7.429 -16.598 1.00 74.56 183 GLU A C 1
ATOM 1524 O O . GLU A 1 183 ? 1.705 -7.472 -16.004 1.00 74.56 183 GLU A O 1
ATOM 1529 N N . GLU A 1 184 ? 3.896 -7.931 -16.054 1.00 74.69 184 GLU A N 1
ATOM 1530 C CA . GLU A 1 184 ? 3.915 -8.549 -14.726 1.00 74.69 184 GLU A CA 1
ATOM 1531 C C . GLU A 1 184 ? 3.539 -7.557 -13.614 1.00 74.69 184 GLU A C 1
ATOM 1533 O O . GLU A 1 184 ? 2.775 -7.908 -12.709 1.00 74.69 184 GLU A O 1
ATOM 1538 N N . GLN A 1 185 ? 4.041 -6.320 -13.684 1.00 70.94 185 GLN A N 1
ATOM 1539 C CA . GLN A 1 185 ? 3.689 -5.244 -12.751 1.00 70.94 185 GLN A CA 1
ATOM 1540 C C . GLN A 1 185 ? 2.203 -4.892 -12.846 1.00 70.94 185 GLN A C 1
ATOM 1542 O O . GLN A 1 185 ? 1.534 -4.755 -11.823 1.00 70.94 185 GLN A O 1
ATOM 1547 N N . ASN A 1 186 ? 1.659 -4.806 -14.060 1.00 70.25 186 ASN A N 1
ATOM 1548 C CA . ASN A 1 186 ? 0.244 -4.528 -14.279 1.00 70.25 186 ASN A CA 1
ATOM 1549 C C . ASN A 1 186 ? -0.638 -5.641 -13.689 1.00 70.25 186 ASN A C 1
ATOM 1551 O O . ASN A 1 186 ? -1.571 -5.366 -12.937 1.00 70.25 186 ASN A O 1
ATOM 1555 N N . LEU A 1 187 ? -0.290 -6.909 -13.932 1.00 77.94 187 LEU A N 1
ATOM 1556 C CA . LEU A 1 187 ? -0.996 -8.053 -13.349 1.00 77.94 187 LEU A CA 1
ATOM 1557 C C . LEU A 1 187 ? -0.941 -8.058 -11.817 1.00 77.94 187 LEU A C 1
ATOM 1559 O O . LEU A 1 187 ? -1.924 -8.420 -11.166 1.00 77.94 187 LEU A O 1
ATOM 1563 N N . GLN A 1 188 ? 0.186 -7.657 -11.229 1.00 73.25 188 GLN A N 1
ATOM 1564 C CA . GLN A 1 188 ? 0.309 -7.512 -9.783 1.00 73.25 188 GLN A CA 1
ATOM 1565 C C . GLN A 1 188 ? -0.598 -6.394 -9.248 1.00 73.25 188 GLN A C 1
ATOM 1567 O O . GLN A 1 188 ? -1.385 -6.647 -8.334 1.00 73.25 188 GLN A O 1
ATOM 1572 N N . LEU A 1 189 ? -0.579 -5.213 -9.872 1.00 72.06 189 LEU A N 1
ATOM 1573 C CA . LEU A 1 189 ? -1.449 -4.091 -9.504 1.00 72.06 189 LEU A CA 1
ATOM 1574 C C . LEU A 1 189 ? -2.937 -4.452 -9.614 1.00 72.06 189 LEU A C 1
ATOM 1576 O O . LEU A 1 189 ? -3.725 -4.115 -8.733 1.00 72.06 189 LEU A O 1
ATOM 1580 N N . LEU A 1 190 ? -3.335 -5.197 -10.650 1.00 75.12 190 LEU A N 1
ATOM 1581 C CA . LEU A 1 190 ? -4.712 -5.677 -10.801 1.00 75.12 190 LEU A CA 1
ATOM 1582 C C . LEU A 1 190 ? -5.124 -6.633 -9.669 1.00 75.12 190 LEU A C 1
ATOM 1584 O O . LEU A 1 190 ? -6.258 -6.565 -9.183 1.00 75.12 190 LEU A O 1
ATOM 1588 N N . ARG A 1 191 ? -4.224 -7.518 -9.220 1.00 81.12 191 ARG A N 1
ATOM 1589 C CA . ARG A 1 191 ? -4.482 -8.406 -8.072 1.00 81.12 191 ARG A CA 1
ATOM 1590 C C . ARG A 1 191 ? -4.624 -7.622 -6.773 1.00 81.12 191 ARG A C 1
ATOM 1592 O O . ARG A 1 191 ? -5.557 -7.889 -6.016 1.00 81.12 191 ARG A O 1
ATOM 1599 N N . GLU A 1 192 ? -3.731 -6.667 -6.536 1.00 71.81 192 GLU A N 1
ATOM 1600 C CA . GLU A 1 192 ? -3.758 -5.794 -5.360 1.00 71.81 192 GLU A CA 1
ATOM 1601 C C . GLU A 1 192 ? -5.047 -4.969 -5.328 1.00 71.81 192 GLU A C 1
ATOM 1603 O O . GLU A 1 192 ? -5.765 -5.004 -4.332 1.00 71.81 192 GLU A O 1
ATOM 1608 N N . HIS A 1 193 ? -5.425 -4.346 -6.447 1.00 72.62 193 HIS A N 1
ATOM 1609 C CA . HIS A 1 193 ? -6.694 -3.629 -6.583 1.00 72.62 193 HIS A CA 1
ATOM 1610 C C . HIS A 1 193 ? -7.904 -4.522 -6.270 1.00 72.62 193 HIS A C 1
ATOM 1612 O O . HIS A 1 193 ? -8.855 -4.114 -5.600 1.00 72.62 193 HIS A O 1
ATOM 1618 N N . LYS A 1 194 ? -7.910 -5.767 -6.757 1.00 84.00 194 LYS A N 1
ATOM 1619 C CA . LYS A 1 194 ? -9.005 -6.704 -6.474 1.00 84.00 194 LYS A CA 1
ATOM 1620 C C . LYS A 1 194 ? -9.088 -7.045 -4.986 1.00 84.00 194 LYS A C 1
ATOM 1622 O O . LYS A 1 194 ? -10.188 -7.213 -4.464 1.00 84.00 194 LYS A O 1
ATOM 1627 N N . GLU A 1 195 ? -7.953 -7.159 -4.306 1.00 80.94 195 GLU A N 1
ATOM 1628 C CA . GLU A 1 195 ? -7.911 -7.432 -2.872 1.00 80.94 195 GLU A CA 1
ATOM 1629 C C . GLU A 1 195 ? -8.339 -6.219 -2.038 1.00 80.94 195 GLU A C 1
ATOM 1631 O O . GLU A 1 195 ? -9.150 -6.370 -1.125 1.00 80.94 195 GLU A O 1
ATOM 1636 N N . THR A 1 196 ? -7.903 -5.010 -2.396 1.00 78.62 196 THR A N 1
ATOM 1637 C CA . THR A 1 196 ? -8.344 -3.783 -1.714 1.00 78.62 196 THR A CA 1
ATOM 1638 C C . THR A 1 196 ? -9.842 -3.549 -1.885 1.00 78.62 196 THR A C 1
ATOM 1640 O O . THR A 1 196 ? -10.518 -3.193 -0.922 1.00 78.62 196 THR A O 1
ATOM 1643 N N . CYS A 1 197 ? -10.407 -3.843 -3.060 1.00 82.56 197 CYS A N 1
ATOM 1644 C CA . CYS A 1 197 ? -11.857 -3.829 -3.265 1.00 82.56 197 CYS A CA 1
ATOM 1645 C C . CYS A 1 197 ? -12.589 -4.807 -2.334 1.00 82.56 197 CYS A C 1
ATOM 1647 O O . CYS A 1 197 ? -13.590 -4.431 -1.727 1.00 82.56 197 CYS A O 1
ATOM 1649 N N . ARG A 1 198 ? -12.077 -6.032 -2.147 1.00 89.94 198 ARG A N 1
ATOM 1650 C CA . ARG A 1 198 ? -12.663 -6.997 -1.195 1.00 89.94 198 ARG A CA 1
ATOM 1651 C C . ARG A 1 198 ? -12.597 -6.505 0.247 1.00 89.94 198 ARG A C 1
ATOM 1653 O O . ARG A 1 198 ? -13.572 -6.648 0.981 1.00 89.94 198 ARG A O 1
ATOM 1660 N N . GLN A 1 199 ? -11.468 -5.930 0.654 1.00 84.56 199 GLN A N 1
ATOM 1661 C CA . GLN A 1 199 ? -11.307 -5.359 1.992 1.00 84.56 199 GLN A CA 1
ATOM 1662 C C . GLN A 1 199 ? -12.283 -4.202 2.212 1.00 84.56 199 GLN A C 1
ATOM 1664 O O . GLN A 1 199 ? -12.943 -4.139 3.245 1.00 84.56 199 GLN A O 1
ATOM 1669 N N . LEU A 1 200 ? -12.439 -3.334 1.214 1.00 84.31 200 LEU A N 1
ATOM 1670 C CA . LEU A 1 200 ? -13.395 -2.233 1.234 1.00 84.31 200 LEU A CA 1
ATOM 1671 C C . LEU A 1 200 ? -14.847 -2.726 1.309 1.00 84.31 200 LEU A C 1
ATOM 1673 O O . LEU A 1 200 ? -15.657 -2.155 2.034 1.00 84.31 200 LEU A O 1
ATOM 1677 N N . GLU A 1 201 ? -15.203 -3.798 0.604 1.00 92.69 201 GLU A N 1
ATOM 1678 C CA . GLU A 1 201 ? -16.522 -4.421 0.756 1.00 92.69 201 GLU A CA 1
ATOM 1679 C C . GLU A 1 201 ? -16.727 -5.008 2.156 1.00 92.69 201 GLU A C 1
ATOM 1681 O O . GLU A 1 201 ? -17.802 -4.857 2.738 1.00 92.69 201 GLU A O 1
ATOM 1686 N N . HIS A 1 202 ? -15.707 -5.660 2.716 1.00 91.12 202 HIS A N 1
ATOM 1687 C CA . HIS A 1 202 ? -15.768 -6.217 4.064 1.00 91.12 202 HIS A CA 1
ATOM 1688 C C . HIS A 1 202 ? -15.976 -5.123 5.120 1.00 91.12 202 HIS A C 1
ATOM 1690 O O . HIS A 1 202 ? -16.888 -5.226 5.942 1.00 91.12 202 HIS A O 1
ATOM 1696 N N . THR A 1 203 ? -15.198 -4.040 5.060 1.00 80.56 203 THR A N 1
ATOM 1697 C CA . THR A 1 203 ? -15.340 -2.907 5.985 1.00 80.56 203 THR A CA 1
ATOM 1698 C C . THR A 1 203 ? -16.666 -2.179 5.793 1.00 80.56 203 THR A C 1
ATOM 1700 O O . THR A 1 203 ? -17.284 -1.788 6.780 1.00 80.56 203 THR A O 1
ATOM 1703 N N . LYS A 1 204 ? -17.176 -2.066 4.558 1.00 94.25 204 LYS A N 1
ATOM 1704 C CA . LYS A 1 204 ? -18.531 -1.551 4.303 1.00 94.25 204 LYS A CA 1
ATOM 1705 C C . LYS A 1 204 ? -19.600 -2.387 5.006 1.00 94.25 204 LYS A C 1
ATOM 1707 O O . LYS A 1 204 ? -20.443 -1.796 5.668 1.00 94.25 204 LYS A O 1
ATOM 1712 N N . ARG A 1 205 ? -19.545 -3.722 4.913 1.00 96.25 205 ARG A N 1
ATOM 1713 C CA . ARG A 1 205 ? -20.490 -4.618 5.614 1.00 96.25 205 ARG A CA 1
ATOM 1714 C C . ARG A 1 205 ? -20.373 -4.511 7.136 1.00 96.25 205 ARG A C 1
ATOM 1716 O O . ARG A 1 205 ? -21.369 -4.621 7.837 1.00 96.25 205 ARG A O 1
ATOM 1723 N N . HIS A 1 206 ? -19.168 -4.312 7.665 1.00 92.88 206 HIS A N 1
ATOM 1724 C CA . HIS A 1 206 ? -18.980 -4.091 9.100 1.00 92.88 206 HIS A CA 1
ATOM 1725 C C . HIS A 1 206 ? -19.562 -2.741 9.542 1.00 92.88 206 HIS A C 1
ATOM 1727 O O . HIS A 1 206 ? -20.239 -2.653 10.561 1.00 92.88 206 HIS A O 1
ATOM 1733 N N . ARG A 1 207 ? -19.341 -1.689 8.746 1.00 93.25 207 ARG A N 1
ATOM 1734 C CA . ARG A 1 207 ? -19.894 -0.356 8.992 1.00 93.25 207 ARG A CA 1
ATOM 1735 C C . ARG A 1 207 ? -21.421 -0.369 8.986 1.00 93.25 207 ARG A C 1
ATOM 1737 O O . ARG A 1 207 ? -22.001 0.270 9.849 1.00 93.25 207 ARG A O 1
ATOM 1744 N N . THR A 1 208 ? -22.062 -1.075 8.051 1.00 97.12 208 THR A N 1
ATOM 1745 C CA . THR A 1 208 ? -23.533 -1.161 8.016 1.00 97.12 208 THR A CA 1
ATOM 1746 C C . THR A 1 208 ? -24.083 -1.857 9.255 1.00 97.12 208 THR A C 1
ATOM 1748 O O . THR A 1 208 ? -24.993 -1.324 9.867 1.00 97.12 208 THR A O 1
ATOM 1751 N N . LYS A 1 209 ? -23.468 -2.960 9.702 1.00 97.50 209 LYS A N 1
ATOM 1752 C CA . LYS A 1 209 ? -23.864 -3.627 10.954 1.00 97.50 209 LYS A CA 1
ATOM 1753 C C . LYS A 1 209 ? -23.748 -2.710 12.171 1.00 97.50 209 LYS A C 1
ATOM 1755 O O . LYS A 1 209 ? -24.678 -2.613 12.951 1.00 97.50 209 LYS A O 1
ATOM 1760 N N . LEU A 1 210 ? -22.636 -1.981 12.298 1.00 95.50 210 LEU A N 1
ATOM 1761 C CA . LEU A 1 210 ? -22.478 -1.011 13.386 1.00 95.50 210 LEU A CA 1
ATOM 1762 C C . LEU A 1 210 ? -23.503 0.128 13.320 1.00 95.50 210 LEU A C 1
ATOM 1764 O O . LEU A 1 210 ? -23.886 0.654 14.359 1.00 95.50 210 LEU A O 1
ATOM 1768 N N . GLN A 1 211 ? -23.915 0.542 12.119 1.00 97.19 211 GLN A N 1
ATOM 1769 C CA . GLN A 1 211 ? -24.981 1.531 11.956 1.00 97.19 211 GLN A CA 1
ATOM 1770 C C . GLN A 1 211 ? -26.330 0.966 12.406 1.00 97.19 211 GLN A C 1
ATOM 1772 O O . GLN A 1 211 ? -27.011 1.633 13.174 1.00 97.19 211 GLN A O 1
ATOM 1777 N N . GLU A 1 212 ? -26.666 -0.262 12.006 1.00 97.69 212 GLU A N 1
ATOM 1778 C CA . GLU A 1 212 ? -27.875 -0.967 12.453 1.00 97.69 212 GLU A CA 1
ATOM 1779 C C . GLU A 1 212 ? -27.896 -1.120 13.988 1.00 97.69 212 GLU A C 1
ATOM 1781 O O . GLU A 1 212 ? -28.882 -0.769 14.633 1.00 97.69 212 GLU A O 1
ATOM 1786 N N . ASP A 1 213 ? -26.786 -1.545 14.603 1.00 97.25 213 ASP A N 1
ATOM 1787 C CA . ASP A 1 213 ? -26.665 -1.667 16.064 1.00 97.25 213 ASP A CA 1
ATOM 1788 C C . ASP A 1 213 ? -26.808 -0.304 16.774 1.00 97.25 213 ASP A C 1
ATOM 1790 O O . ASP A 1 213 ? -27.424 -0.190 17.840 1.00 97.25 213 ASP A O 1
ATOM 1794 N N . LEU A 1 214 ? -26.254 0.760 16.184 1.00 96.50 214 LEU A N 1
ATOM 1795 C CA . LEU A 1 214 ? -26.374 2.125 16.698 1.00 96.50 214 LEU A CA 1
ATOM 1796 C C . LEU A 1 214 ? -27.813 2.647 16.587 1.00 96.50 214 LEU A C 1
ATOM 1798 O O . LEU A 1 214 ? -28.289 3.342 17.482 1.00 96.50 214 LEU A O 1
ATOM 1802 N N . GLU A 1 215 ? -28.519 2.315 15.510 1.00 97.88 215 GLU A N 1
ATOM 1803 C CA . GLU A 1 215 ? -29.933 2.653 15.341 1.00 97.88 215 GLU A CA 1
ATOM 1804 C C . GLU A 1 215 ? -30.788 1.949 16.397 1.00 97.88 215 GLU A C 1
ATOM 1806 O O . GLU A 1 215 ? -31.540 2.620 17.101 1.00 97.88 215 GLU A O 1
ATOM 1811 N N . VAL A 1 216 ? -30.602 0.640 16.598 1.00 97.38 216 VAL A N 1
ATOM 1812 C CA . VAL A 1 216 ? -31.331 -0.134 17.621 1.00 97.38 216 VAL A CA 1
ATOM 1813 C C . VAL A 1 216 ? -31.064 0.393 19.034 1.00 97.38 216 VAL A C 1
ATOM 1815 O O . VAL A 1 216 ? -31.977 0.516 19.848 1.00 97.38 216 VAL A O 1
ATOM 1818 N N . THR A 1 217 ? -29.817 0.730 19.357 1.00 96.25 217 THR A N 1
ATOM 1819 C CA . THR A 1 217 ? -29.491 1.283 20.683 1.00 96.25 217 THR A CA 1
ATOM 1820 C C . THR A 1 217 ? -30.062 2.688 20.877 1.00 96.25 217 THR A C 1
ATOM 1822 O O . THR A 1 217 ? -30.524 3.011 21.971 1.00 96.25 217 THR A O 1
ATOM 1825 N N . ASN A 1 218 ? -30.114 3.512 19.827 1.00 97.00 218 ASN A N 1
ATOM 1826 C CA . ASN A 1 218 ? -30.775 4.816 19.879 1.00 97.00 218 ASN A CA 1
ATOM 1827 C C . ASN A 1 218 ? -32.295 4.704 20.034 1.00 97.00 218 ASN A C 1
ATOM 1829 O O . ASN A 1 218 ? -32.874 5.495 20.783 1.00 97.00 218 ASN A O 1
ATOM 1833 N N . THR A 1 219 ? -32.952 3.745 19.372 1.00 96.69 219 THR A N 1
ATOM 1834 C CA . THR A 1 219 ? -34.395 3.527 19.567 1.00 96.69 219 THR A CA 1
ATOM 1835 C C . THR A 1 219 ? -34.677 3.075 20.995 1.00 96.69 219 THR A C 1
ATOM 1837 O O . THR A 1 219 ? -35.521 3.672 21.654 1.00 96.69 219 THR A O 1
ATOM 1840 N N . GLN A 1 220 ? -33.894 2.129 21.526 1.00 96.25 220 GLN A N 1
ATOM 1841 C CA . GLN A 1 220 ? -33.998 1.693 22.925 1.00 96.25 220 GLN A CA 1
ATOM 1842 C C . GLN A 1 220 ? -33.778 2.849 23.911 1.00 96.25 220 GLN A C 1
ATOM 1844 O O . GLN A 1 220 ? -34.535 3.005 24.866 1.00 96.25 220 GLN A O 1
ATOM 1849 N N . LEU A 1 221 ? -32.768 3.696 23.688 1.00 94.19 221 LEU A N 1
ATOM 1850 C CA . LEU A 1 221 ? -32.540 4.881 24.520 1.00 94.19 221 LEU A CA 1
ATOM 1851 C C . LEU A 1 221 ? -33.706 5.871 24.441 1.00 94.19 221 LEU A C 1
ATOM 1853 O O . LEU A 1 221 ? -34.088 6.432 25.464 1.00 94.19 221 LEU A O 1
ATOM 1857 N N . SER A 1 222 ? -34.277 6.074 23.255 1.00 94.75 222 SER A N 1
ATOM 1858 C CA . SER A 1 222 ? -35.419 6.974 23.060 1.00 94.75 222 SER A CA 1
ATOM 1859 C C . SER A 1 222 ? -36.661 6.467 23.794 1.00 94.75 222 SER A C 1
ATOM 1861 O O . SER A 1 222 ? -37.307 7.244 24.492 1.00 94.75 222 SER A O 1
ATOM 1863 N N . GLU A 1 223 ? -36.943 5.164 23.718 1.00 94.94 223 GLU A N 1
ATOM 1864 C CA . GLU A 1 223 ? -38.017 4.511 24.478 1.00 94.94 223 GLU A CA 1
ATOM 1865 C C . GLU A 1 223 ? -37.809 4.661 25.992 1.00 94.94 223 GLU A C 1
ATOM 1867 O O . GLU A 1 223 ? -38.739 5.016 26.716 1.00 94.94 223 GLU A O 1
ATOM 1872 N N . LEU A 1 224 ? -36.581 4.463 26.486 1.00 91.06 224 LEU A N 1
ATOM 1873 C CA . LEU A 1 224 ? -36.258 4.664 27.901 1.00 91.06 224 LEU A CA 1
ATOM 1874 C C . LEU A 1 224 ? -36.447 6.122 28.335 1.00 91.06 224 LEU A C 1
ATOM 1876 O O . LEU A 1 224 ? -37.002 6.369 29.404 1.00 91.06 224 LEU A O 1
ATOM 1880 N N . VAL A 1 225 ? -36.012 7.090 27.524 1.00 90.50 225 VAL A N 1
ATOM 1881 C CA . VAL A 1 225 ? -36.212 8.521 27.802 1.00 90.50 225 VAL A CA 1
ATOM 1882 C C . VAL A 1 225 ? -37.701 8.865 27.826 1.00 90.50 225 VAL A C 1
ATOM 1884 O O . VAL A 1 225 ? -38.137 9.575 28.731 1.00 90.50 225 VAL A O 1
ATOM 1887 N N . GLN A 1 226 ? -38.486 8.328 26.890 1.00 91.62 226 GLN A N 1
ATOM 1888 C CA . GLN A 1 226 ? -39.933 8.518 26.864 1.00 91.62 226 GLN A CA 1
ATOM 1889 C C . GLN A 1 226 ? -40.595 7.932 28.118 1.00 91.62 226 GLN A C 1
ATOM 1891 O O . GLN A 1 226 ? -41.368 8.622 28.774 1.00 91.62 226 GLN A O 1
ATOM 1896 N N . LEU A 1 227 ? -40.241 6.707 28.519 1.00 91.94 227 LEU A N 1
ATOM 1897 C CA . LEU A 1 227 ? -40.759 6.088 29.744 1.00 91.94 227 LEU A CA 1
ATOM 1898 C C . LEU A 1 227 ? -40.382 6.883 31.001 1.00 91.94 227 LEU A C 1
ATOM 1900 O O . LEU A 1 227 ? -41.204 7.042 31.900 1.00 91.94 227 LEU A O 1
ATOM 1904 N N . ILE A 1 228 ? -39.156 7.406 31.075 1.00 88.50 228 ILE A N 1
ATOM 1905 C CA . ILE A 1 228 ? -38.711 8.277 32.174 1.00 88.50 228 ILE A CA 1
ATOM 1906 C C . ILE A 1 228 ? -39.584 9.539 32.243 1.00 88.50 228 ILE A C 1
ATOM 1908 O O . ILE A 1 228 ? -40.051 9.895 33.328 1.00 88.50 228 ILE A O 1
ATOM 1912 N N . GLN A 1 229 ? -39.860 10.170 31.097 1.00 85.69 229 GLN A N 1
ATOM 1913 C CA . GLN A 1 229 ? -40.736 11.342 31.010 1.00 85.69 229 GLN A CA 1
ATOM 1914 C C . GLN A 1 229 ? -42.185 11.014 31.394 1.00 85.69 229 GLN A C 1
ATOM 1916 O O . GLN A 1 229 ? -42.777 11.734 32.194 1.00 85.69 229 GLN A O 1
ATOM 1921 N N . GLU A 1 230 ? -42.746 9.909 30.895 1.00 90.00 230 GLU A N 1
ATOM 1922 C CA . GLU A 1 230 ? -44.105 9.450 31.224 1.00 90.00 230 GLU A CA 1
ATOM 1923 C C . GLU A 1 230 ? -44.274 9.146 32.718 1.00 90.00 230 GLU A C 1
ATOM 1925 O O . GLU A 1 230 ? -45.348 9.352 33.284 1.00 90.00 230 GLU A O 1
ATOM 1930 N N . LYS A 1 231 ? -43.214 8.673 33.383 1.00 87.94 231 LYS A N 1
ATOM 1931 C CA . LYS A 1 231 ? -43.194 8.447 34.836 1.00 87.94 231 LYS A CA 1
ATOM 1932 C C . LYS A 1 231 ? -42.908 9.713 35.650 1.00 87.94 231 LYS A C 1
ATOM 1934 O O . LYS A 1 231 ? -42.841 9.623 36.874 1.00 87.94 231 LYS A O 1
ATOM 1939 N N . GLY A 1 232 ? -42.755 10.872 35.005 1.00 84.94 232 GLY A N 1
ATOM 1940 C CA . GLY A 1 232 ? -42.510 12.152 35.673 1.00 84.94 232 GLY A CA 1
ATOM 1941 C C . GLY A 1 232 ? -41.157 12.216 36.383 1.00 84.94 232 GLY A C 1
ATOM 1942 O O . GLY A 1 232 ? -41.022 12.919 37.384 1.00 84.94 232 GLY A O 1
ATOM 1943 N N . LEU A 1 233 ? -40.169 11.452 35.910 1.00 85.31 233 LEU A N 1
ATOM 1944 C CA . LEU A 1 233 ? -38.818 11.423 36.462 1.00 85.31 233 LEU A CA 1
ATOM 1945 C C . LEU A 1 233 ? -37.918 12.397 35.690 1.00 85.31 233 LEU A C 1
ATOM 1947 O O . LEU A 1 233 ? -37.910 12.430 34.462 1.00 85.31 233 LEU A O 1
ATOM 1951 N N . VAL A 1 234 ? -37.126 13.172 36.420 1.00 82.25 234 VAL A N 1
ATOM 1952 C CA . VAL A 1 234 ? -36.194 14.172 35.901 1.00 82.25 234 VAL A CA 1
ATOM 1953 C C . VAL A 1 234 ? -34.778 13.791 36.320 1.00 82.25 234 VAL A C 1
ATOM 1955 O O . VAL A 1 234 ? -34.534 13.324 37.435 1.00 82.25 234 VAL A O 1
ATOM 1958 N N . VAL A 1 235 ? -33.827 13.967 35.402 1.00 81.44 235 VAL A N 1
ATOM 1959 C CA . VAL A 1 235 ? -32.408 13.734 35.676 1.00 81.44 235 VAL A CA 1
ATOM 1960 C C . VAL A 1 235 ? -31.835 14.953 36.388 1.00 81.44 235 VAL A C 1
ATOM 1962 O O . VAL A 1 235 ? -31.776 16.037 35.814 1.00 81.44 235 VAL A O 1
ATOM 1965 N N . VAL A 1 236 ? -31.370 14.758 37.616 1.00 77.81 236 VAL A N 1
ATOM 1966 C CA . VAL A 1 236 ? -30.631 15.765 38.378 1.00 77.81 236 VAL A CA 1
ATOM 1967 C C . VAL A 1 236 ? -29.144 15.440 38.286 1.00 77.81 236 VAL A C 1
ATOM 1969 O O . VAL A 1 236 ? -28.718 14.309 38.545 1.00 77.81 236 VAL A O 1
ATOM 1972 N N . GLU A 1 237 ? -28.346 16.426 37.883 1.00 73.44 237 GLU A N 1
ATOM 1973 C CA . GLU A 1 237 ? -26.889 16.314 37.879 1.00 73.44 237 GLU A CA 1
ATOM 1974 C C . GLU A 1 237 ? -26.355 16.622 39.283 1.00 73.44 237 GLU A C 1
ATOM 1976 O O . GLU A 1 237 ? -26.655 17.659 39.869 1.00 73.44 237 GLU A O 1
ATOM 1981 N N . GLY A 1 238 ? -25.601 15.683 39.850 1.00 64.69 238 GLY A N 1
ATOM 1982 C CA . GLY A 1 238 ? -24.845 15.879 41.078 1.00 64.69 238 GLY A CA 1
ATOM 1983 C C . GLY A 1 238 ? -23.482 16.484 40.761 1.00 64.69 238 GLY A C 1
ATOM 1984 O O . GLY A 1 238 ? -22.743 15.949 39.926 1.00 64.69 238 GLY A O 1
ATOM 1985 N N . ASP A 1 239 ? -23.145 17.575 41.447 1.00 57.91 239 ASP A N 1
ATOM 1986 C CA . ASP A 1 239 ? -21.856 18.242 41.299 1.00 57.91 239 ASP A CA 1
ATOM 1987 C C . ASP A 1 239 ? -20.709 17.306 41.696 1.00 57.91 239 ASP A C 1
ATOM 1989 O O . ASP A 1 239 ? -20.697 16.699 42.770 1.00 57.91 239 ASP A O 1
ATOM 1993 N N . CYS A 1 240 ? -19.699 17.205 40.833 1.00 46.78 240 CYS A N 1
ATOM 1994 C CA . CYS A 1 240 ? -18.421 16.606 41.193 1.00 46.78 240 CYS A CA 1
ATOM 1995 C C . CYS A 1 240 ? -17.595 17.612 42.006 1.00 46.78 240 CYS A C 1
ATOM 1997 O O . CYS A 1 240 ? -16.632 18.170 41.492 1.00 46.78 240 CYS A O 1
ATOM 1999 N N . SER A 1 241 ? -17.939 17.831 43.277 1.00 48.75 241 SER A N 1
ATOM 2000 C CA . SER A 1 241 ? -17.001 18.438 44.225 1.00 48.75 241 SER A CA 1
ATOM 2001 C C . SER A 1 241 ? -16.124 17.338 44.826 1.00 48.75 241 SER A C 1
ATOM 2003 O O . SER A 1 241 ? -16.403 16.812 45.902 1.00 48.75 241 SER A O 1
ATOM 2005 N N . SER A 1 242 ? -15.069 16.946 44.117 1.00 41.88 242 SER A N 1
ATOM 2006 C CA . SER A 1 242 ? -13.879 16.474 44.822 1.00 41.88 242 SER A CA 1
ATOM 2007 C C . SER A 1 242 ? -12.983 17.686 44.991 1.00 41.88 242 SER A C 1
ATOM 2009 O O . SER A 1 242 ? -12.345 18.124 44.035 1.00 41.88 242 SER A O 1
ATOM 2011 N N . SER A 1 243 ? -13.004 18.249 46.194 1.00 45.19 243 SER A N 1
ATOM 2012 C CA . SER A 1 243 ? -11.904 19.050 46.705 1.00 45.19 243 SER A CA 1
ATOM 2013 C C . SER A 1 243 ? -10.672 18.148 46.754 1.00 45.19 243 SER A C 1
ATOM 2015 O O . SER A 1 243 ? -10.461 17.466 47.747 1.00 45.19 243 SER A O 1
ATOM 2017 N N . ASP A 1 244 ? -9.921 18.083 45.662 1.00 37.94 244 ASP A N 1
ATOM 2018 C CA . ASP A 1 244 ? -8.543 17.604 45.672 1.00 37.94 244 ASP A CA 1
ATOM 2019 C C . ASP A 1 244 ? -7.699 18.784 45.199 1.00 37.94 244 ASP A C 1
ATOM 2021 O O . ASP A 1 244 ? -7.609 19.093 44.008 1.00 37.94 244 ASP A O 1
ATOM 2025 N N . GLU A 1 245 ? -7.192 19.504 46.196 1.00 47.44 245 GLU A N 1
ATOM 2026 C CA . GLU A 1 245 ? -6.068 20.422 46.078 1.00 47.44 245 GLU A CA 1
ATOM 2027 C C . GLU A 1 245 ? -4.880 19.693 45.427 1.00 47.44 245 GLU A C 1
ATOM 2029 O O . GLU A 1 245 ? -4.587 18.544 45.750 1.00 47.44 245 GLU A O 1
ATOM 2034 N N . GLU A 1 246 ? -4.222 20.406 44.515 1.00 46.53 246 GLU A N 1
ATOM 2035 C CA . GLU A 1 246 ? -2.825 20.248 44.099 1.00 46.53 246 GLU A CA 1
ATOM 2036 C C . GLU A 1 246 ? -2.316 18.841 43.728 1.00 46.53 246 GLU A C 1
ATOM 2038 O O . GLU A 1 246 ? -1.876 18.054 44.562 1.00 46.53 246 GLU A O 1
ATOM 2043 N N . SER A 1 247 ? -2.197 18.584 42.422 1.00 38.19 247 SER A N 1
ATOM 2044 C CA . SER A 1 247 ? -1.071 17.823 41.859 1.00 38.19 247 SER A CA 1
ATOM 2045 C C . SER A 1 247 ? -0.903 18.180 40.382 1.00 38.19 247 SER A C 1
ATOM 2047 O O . SER A 1 247 ? -1.673 17.741 39.525 1.00 38.19 247 SER A O 1
ATOM 2049 N N . GLU A 1 248 ? 0.103 19.002 40.087 1.00 49.28 248 GLU A N 1
ATOM 2050 C CA . GLU A 1 248 ? 0.667 19.090 38.745 1.00 49.28 248 GLU A CA 1
ATOM 2051 C C . GLU A 1 248 ? 1.329 17.752 38.394 1.00 49.28 248 GLU A C 1
ATOM 2053 O O . GLU A 1 248 ? 2.245 17.333 39.088 1.00 49.28 248 GLU A O 1
ATOM 2058 N N . GLU A 1 249 ? 0.845 17.072 37.351 1.00 44.50 249 GLU A N 1
ATOM 2059 C CA . GLU A 1 249 ? 1.664 16.497 36.270 1.00 44.50 249 GLU A CA 1
ATOM 2060 C C . GLU A 1 249 ? 0.800 15.669 35.297 1.00 44.50 249 GLU A C 1
ATOM 2062 O O . GLU A 1 249 ? 0.048 14.772 35.673 1.00 44.50 249 GLU A O 1
ATOM 2067 N N . ALA A 1 250 ? 0.919 16.042 34.020 1.00 52.47 250 ALA A N 1
ATOM 2068 C CA . ALA A 1 250 ? 0.728 15.275 32.788 1.00 52.47 250 ALA A CA 1
ATOM 2069 C C . ALA A 1 250 ? -0.122 13.979 32.811 1.00 52.47 250 ALA A C 1
ATOM 2071 O O . ALA A 1 250 ? 0.360 12.920 33.195 1.00 52.47 250 ALA A O 1
ATOM 2072 N N . GLU A 1 251 ? -1.346 14.057 32.261 1.00 46.56 251 GLU A N 1
ATOM 2073 C CA . GLU A 1 251 ? -2.012 13.074 31.366 1.00 46.56 251 GLU A CA 1
ATOM 2074 C C . GLU A 1 251 ? -3.501 13.472 31.198 1.00 46.56 251 GLU A C 1
ATOM 2076 O O . GLU A 1 251 ? -4.161 13.800 32.191 1.00 46.56 251 GLU A O 1
ATOM 2081 N N . PRO A 1 252 ? -4.096 13.445 29.988 1.00 45.78 252 PRO A N 1
ATOM 2082 C CA . PRO A 1 252 ? -5.498 13.803 29.792 1.00 45.78 252 PRO A CA 1
ATOM 2083 C C . PRO A 1 252 ? -6.403 12.649 30.248 1.00 45.78 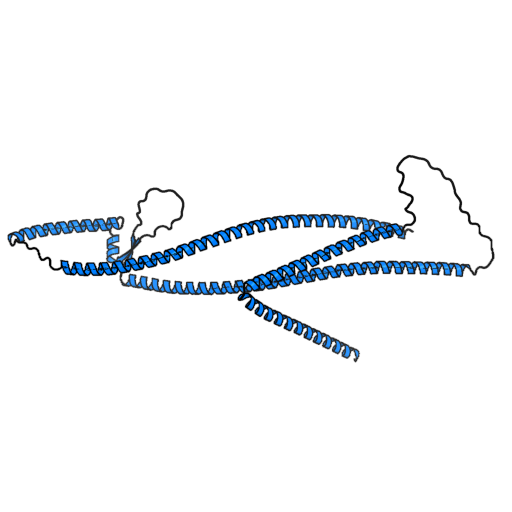252 PRO A C 1
ATOM 2085 O O . PRO A 1 252 ? -6.940 11.890 29.441 1.00 45.78 252 PRO A O 1
ATOM 2088 N N . ARG A 1 253 ? -6.598 12.500 31.562 1.00 51.84 253 ARG A N 1
ATOM 2089 C CA . ARG A 1 253 ? -7.597 11.564 32.092 1.00 51.84 253 ARG A CA 1
ATOM 2090 C C . ARG A 1 253 ? -9.008 12.041 31.724 1.00 51.84 253 ARG A C 1
ATOM 2092 O O . ARG A 1 253 ? -9.281 13.245 31.754 1.00 51.84 253 ARG A O 1
ATOM 2099 N N . PRO A 1 254 ? -9.937 11.124 31.396 1.00 51.81 254 PRO A N 1
ATOM 2100 C CA . PRO A 1 254 ? -11.309 11.493 31.080 1.00 51.81 254 PRO A CA 1
ATOM 2101 C C . PRO A 1 254 ? -11.929 12.193 32.292 1.00 51.81 254 PRO A C 1
ATOM 2103 O O . PRO A 1 254 ? -12.007 11.614 33.377 1.00 51.81 254 PRO A O 1
ATOM 2106 N N . LYS A 1 255 ? -12.360 13.448 32.104 1.00 58.47 255 LYS A N 1
ATOM 2107 C CA . LYS A 1 255 ? -13.103 14.220 33.108 1.00 58.47 255 LYS A CA 1
ATOM 2108 C C . LYS A 1 255 ? -14.220 13.332 33.670 1.00 58.47 255 LYS A C 1
ATOM 2110 O O . LYS A 1 255 ? -15.069 12.865 32.904 1.00 58.47 255 LYS A O 1
ATOM 2115 N N . LYS A 1 256 ? -14.191 13.053 34.982 1.00 61.69 256 LYS A N 1
ATOM 2116 C CA . LYS A 1 256 ? -15.245 12.284 35.665 1.00 61.69 256 LYS A CA 1
ATOM 2117 C C . LYS A 1 256 ? -16.578 12.965 35.357 1.00 61.69 256 LYS A C 1
ATOM 2119 O O . LYS A 1 256 ? -16.748 14.147 35.639 1.00 61.69 256 LYS A O 1
ATOM 2124 N N . ARG A 1 257 ? -17.487 12.239 34.702 1.00 62.12 257 ARG A N 1
ATOM 2125 C CA . ARG A 1 257 ? -18.810 12.770 34.359 1.00 62.12 257 ARG A CA 1
ATOM 2126 C C . ARG A 1 257 ? -19.598 12.998 35.656 1.00 62.12 257 ARG A C 1
ATOM 2128 O O . ARG A 1 257 ? -19.497 12.145 36.544 1.00 62.12 257 ARG A O 1
ATOM 2135 N N . PRO A 1 258 ? -20.368 14.096 35.765 1.00 65.50 258 PRO A N 1
ATOM 2136 C CA . PRO A 1 258 ? -21.218 14.340 36.924 1.00 65.50 258 PRO A CA 1
ATOM 2137 C C . PRO A 1 258 ? -22.132 13.139 37.149 1.00 65.50 258 PRO A C 1
ATOM 2139 O O . PRO A 1 258 ? -22.660 12.555 36.195 1.00 65.50 258 PRO A O 1
ATOM 2142 N N . LYS A 1 259 ? -22.270 12.725 38.411 1.00 75.00 259 LYS A N 1
ATOM 2143 C CA . LYS A 1 259 ? -23.152 11.613 38.775 1.00 75.00 259 LYS A CA 1
ATOM 2144 C C . LYS A 1 259 ? -24.584 12.065 38.503 1.00 75.00 259 LYS A C 1
ATOM 2146 O O . LYS A 1 259 ? -24.996 13.107 38.993 1.00 75.00 259 LYS A O 1
ATOM 2151 N N . LYS A 1 260 ? -25.332 11.303 37.712 1.00 79.81 260 LYS A N 1
ATOM 2152 C CA . LYS A 1 260 ? -26.720 11.620 37.358 1.00 79.81 260 LYS A CA 1
ATOM 2153 C C . LYS A 1 260 ? -27.655 10.749 38.184 1.00 79.81 260 LYS A C 1
ATOM 2155 O O . LYS A 1 260 ? -27.456 9.537 38.232 1.00 79.81 260 LYS A O 1
ATOM 2160 N N . ALA A 1 261 ? -28.648 11.357 38.820 1.00 78.56 261 ALA A N 1
ATOM 2161 C CA . ALA A 1 261 ? -29.686 10.658 39.569 1.00 78.56 261 ALA A CA 1
ATOM 2162 C C . ALA A 1 261 ? -31.057 10.924 38.937 1.00 78.56 261 ALA A C 1
ATOM 2164 O O . ALA A 1 261 ? -31.312 12.022 38.448 1.00 78.56 261 ALA A O 1
ATOM 2165 N N . LEU A 1 262 ? -31.930 9.915 38.939 1.00 80.56 262 LEU A N 1
ATOM 2166 C CA . LEU A 1 262 ? -33.327 10.051 38.526 1.00 80.56 262 LEU A CA 1
ATOM 2167 C C . LEU A 1 262 ? -34.181 10.328 39.759 1.00 80.56 262 LEU A C 1
ATOM 2169 O O . LEU A 1 262 ? -34.135 9.563 40.722 1.00 80.56 262 LEU A O 1
ATOM 2173 N N . VAL A 1 263 ? -34.949 11.412 39.724 1.00 82.38 263 VAL A N 1
ATOM 2174 C CA . VAL A 1 263 ? -35.794 11.858 40.838 1.00 82.38 263 VAL A CA 1
ATOM 2175 C C . VAL A 1 263 ? -37.155 12.292 40.285 1.00 82.38 263 VAL A C 1
ATOM 2177 O O . VAL A 1 263 ? -37.224 12.690 39.128 1.00 82.38 263 VAL A O 1
ATOM 2180 N N . SER A 1 264 ? -38.251 12.201 41.045 1.00 84.88 264 SER A N 1
ATOM 2181 C CA . SER A 1 264 ? -39.546 12.717 40.569 1.00 84.88 264 SER A CA 1
ATOM 2182 C C . SER A 1 264 ? -39.496 14.233 40.360 1.00 84.88 264 SER A C 1
ATOM 2184 O O . SER A 1 264 ? -38.726 14.923 41.028 1.00 84.88 264 SER A O 1
ATOM 2186 N N . ALA A 1 265 ? -40.325 14.753 39.451 1.00 81.38 265 ALA A N 1
ATOM 2187 C CA . ALA A 1 265 ? -40.413 16.185 39.159 1.00 81.38 265 ALA A CA 1
ATOM 2188 C C . ALA A 1 265 ? -40.668 17.024 40.423 1.00 81.38 265 ALA A C 1
ATOM 2190 O O . ALA A 1 265 ? -39.976 18.009 40.652 1.00 81.38 265 ALA A O 1
ATOM 2191 N N . GLU A 1 266 ? -41.565 16.568 41.300 1.00 80.94 266 GLU A N 1
ATOM 2192 C CA . GLU A 1 266 ? -41.863 17.236 42.575 1.00 80.94 266 GLU A CA 1
ATOM 2193 C C . GLU A 1 266 ? -40.628 17.341 43.478 1.00 80.94 266 GLU A C 1
ATOM 2195 O O . GLU A 1 266 ? -40.342 18.393 44.043 1.00 80.94 266 GLU A O 1
ATOM 2200 N N . VAL A 1 267 ? -39.852 16.259 43.597 1.00 80.25 267 VAL A N 1
ATOM 2201 C CA . VAL A 1 267 ? -38.641 16.260 44.424 1.00 80.25 267 VAL A CA 1
ATOM 2202 C C . VAL A 1 267 ? -37.533 17.070 43.747 1.00 80.25 267 VAL A C 1
ATOM 2204 O O . VAL A 1 267 ? -36.772 17.740 44.435 1.00 80.25 267 VAL A O 1
ATOM 2207 N N . ALA A 1 268 ? -37.445 17.070 42.416 1.00 78.75 268 ALA A N 1
ATOM 2208 C CA . ALA A 1 268 ? -36.505 17.916 41.684 1.00 78.75 268 ALA A CA 1
ATOM 2209 C C . ALA A 1 268 ? -36.794 19.414 41.896 1.00 78.75 268 ALA A C 1
ATOM 2211 O O . ALA A 1 268 ? -35.855 20.178 42.124 1.00 78.75 268 ALA A O 1
ATOM 2212 N N . ASP A 1 269 ? -38.066 19.819 41.904 1.00 79.94 269 ASP A N 1
ATOM 2213 C CA . ASP A 1 269 ? -38.487 21.197 42.182 1.00 79.94 269 ASP A CA 1
ATOM 2214 C C . ASP A 1 269 ? -38.167 21.604 43.627 1.00 79.94 269 ASP A C 1
ATOM 2216 O O . ASP A 1 269 ? -37.599 22.672 43.863 1.00 79.94 269 ASP A O 1
ATOM 2220 N N . VAL A 1 270 ? -38.439 20.727 44.601 1.00 78.94 270 VAL A N 1
ATOM 2221 C CA . VAL A 1 270 ? -38.063 20.947 46.011 1.00 78.94 270 VAL A CA 1
ATOM 2222 C C . VAL A 1 270 ? -36.544 21.067 46.164 1.00 78.94 270 VAL A C 1
ATOM 2224 O O . VAL A 1 270 ? -36.051 21.928 46.893 1.00 78.94 270 VAL A O 1
ATOM 2227 N N . LEU A 1 271 ? -35.773 20.253 45.439 1.00 73.12 271 LEU A N 1
ATOM 2228 C CA . LEU A 1 271 ? -34.315 20.339 45.447 1.00 73.12 271 LEU A CA 1
ATOM 2229 C C . LEU A 1 271 ? -33.815 21.646 44.809 1.00 73.12 271 LEU A C 1
ATOM 2231 O O . LEU A 1 271 ? -32.806 22.175 45.271 1.00 73.12 271 LEU A O 1
ATOM 2235 N N . GLN A 1 272 ? -34.505 22.213 43.810 1.00 72.69 272 GLN A N 1
ATOM 2236 C CA . GLN A 1 272 ? -34.148 23.505 43.199 1.00 72.69 272 GLN A CA 1
ATOM 2237 C C . GLN A 1 272 ? -34.384 24.717 44.114 1.00 72.69 272 GLN A C 1
ATOM 2239 O O . GLN A 1 272 ? -33.698 25.724 43.955 1.00 72.69 272 GLN A O 1
ATOM 2244 N N . GLN A 1 273 ? -35.293 24.628 45.089 1.00 73.88 273 GLN A N 1
ATOM 2245 C CA . GLN A 1 273 ? -35.629 25.743 45.988 1.00 73.88 273 GLN A CA 1
ATOM 2246 C C . GLN A 1 273 ? -34.532 26.077 47.021 1.00 73.88 273 GLN A C 1
ATOM 2248 O O . GLN A 1 273 ? -34.567 27.143 47.633 1.00 73.88 273 GLN A O 1
ATOM 2253 N N . GLY A 1 274 ? -33.536 25.204 47.206 1.00 64.44 274 GLY A N 1
ATOM 2254 C CA . GLY A 1 274 ? -32.403 25.434 48.108 1.00 64.44 274 GLY A CA 1
ATOM 2255 C C . GLY A 1 274 ? -31.153 25.975 47.405 1.00 64.44 274 GLY A C 1
ATOM 2256 O O . GLY A 1 274 ? -30.870 25.630 46.259 1.00 64.44 274 GLY A O 1
ATOM 2257 N N . SER A 1 275 ? -30.343 26.764 48.119 1.00 58.94 275 SER A N 1
ATOM 2258 C CA . SER A 1 275 ? -29.016 27.211 47.668 1.00 58.94 275 SER A CA 1
ATOM 2259 C C . SER A 1 275 ? -27.891 26.313 48.206 1.00 58.94 275 SER A C 1
ATOM 2261 O O . SER A 1 275 ? -27.887 25.932 49.382 1.00 58.94 275 SER A O 1
ATOM 2263 N N . GLY A 1 276 ? -26.920 25.984 47.346 1.00 68.88 276 GLY A N 1
ATOM 2264 C CA . GLY A 1 276 ? -25.762 25.138 47.668 1.00 68.88 276 GLY A CA 1
ATOM 2265 C C . GLY A 1 276 ? -25.776 23.774 46.968 1.00 68.88 276 GLY A C 1
ATOM 2266 O O . GLY A 1 276 ? -26.681 23.470 46.191 1.00 68.88 276 GLY A O 1
ATOM 2267 N N . SER A 1 277 ? -24.756 22.952 47.235 1.00 71.31 277 SER A N 1
ATOM 2268 C CA . SER A 1 277 ? -24.636 21.613 46.643 1.00 71.31 277 SER A CA 1
ATOM 2269 C C . SER A 1 277 ? -25.798 20.701 47.058 1.00 71.31 277 SER A C 1
ATOM 2271 O O . SER A 1 277 ? -26.467 20.933 48.069 1.00 71.31 277 SER A O 1
ATOM 2273 N N . LEU A 1 278 ? -26.052 19.644 46.278 1.00 68.69 278 LEU A N 1
ATOM 2274 C CA . LEU A 1 278 ? -27.120 18.675 46.562 1.00 68.69 278 LEU A CA 1
ATOM 2275 C C . LEU A 1 278 ? -27.041 18.126 47.997 1.00 68.69 278 LEU A C 1
ATOM 2277 O O . LEU A 1 278 ? -28.052 18.103 48.696 1.00 68.69 278 LEU A O 1
ATOM 2281 N N . ASP A 1 279 ? -25.837 17.782 48.452 1.00 73.62 279 ASP A N 1
ATOM 2282 C CA . ASP A 1 279 ? -25.602 17.260 49.800 1.00 73.62 279 ASP A CA 1
ATOM 2283 C C . ASP A 1 279 ? -25.890 18.302 50.891 1.00 73.62 279 ASP A C 1
ATOM 2285 O O . ASP A 1 279 ? -26.476 17.973 51.921 1.00 73.62 279 ASP A O 1
ATOM 2289 N N . VAL A 1 280 ? -25.548 19.577 50.660 1.00 77.00 280 VAL A N 1
ATOM 2290 C CA . VAL A 1 280 ? -25.845 20.674 51.600 1.00 77.00 280 VAL A CA 1
ATOM 2291 C C . VAL A 1 280 ? -27.352 20.914 51.702 1.00 77.00 280 VAL A C 1
ATOM 2293 O O . VAL A 1 280 ? -27.865 21.131 52.798 1.00 77.00 280 VAL A O 1
ATOM 2296 N N . ARG A 1 281 ? -28.076 20.837 50.580 1.00 78.69 281 ARG A N 1
ATOM 2297 C CA . ARG A 1 281 ? -29.540 20.989 50.554 1.00 78.69 281 ARG A CA 1
ATOM 2298 C C . ARG A 1 281 ? -30.241 19.834 51.266 1.00 78.69 281 ARG A C 1
ATOM 2300 O O . ARG A 1 281 ? -31.098 20.076 52.110 1.00 78.69 281 ARG A O 1
ATOM 2307 N N . LEU A 1 282 ? -29.833 18.594 50.991 1.00 76.56 282 LEU A N 1
ATOM 2308 C CA . LEU A 1 282 ? -30.357 17.409 51.678 1.00 76.56 282 LEU A CA 1
ATOM 2309 C C . LEU A 1 282 ? -30.100 17.468 53.186 1.00 76.56 282 LEU A C 1
ATOM 2311 O O . LEU A 1 282 ? -30.984 17.134 53.972 1.00 76.56 282 LEU A O 1
ATOM 2315 N N . LYS A 1 283 ? -28.915 17.931 53.598 1.00 83.00 283 LYS A N 1
ATOM 2316 C CA . LYS A 1 283 ? -28.566 18.064 55.012 1.00 83.00 283 LYS A CA 1
ATOM 2317 C C . LYS A 1 283 ? -29.470 19.065 55.741 1.00 83.00 283 LYS A C 1
ATOM 2319 O O . LYS A 1 283 ? -29.974 18.725 56.805 1.00 83.00 283 LYS A O 1
ATOM 2324 N N . LYS A 1 284 ? -29.750 20.227 55.140 1.00 83.19 284 LYS A N 1
ATOM 2325 C CA . LYS A 1 284 ? -30.671 21.229 55.708 1.00 83.19 284 LYS A CA 1
ATOM 2326 C C . LYS A 1 284 ? -32.095 20.693 55.875 1.00 83.19 284 LYS A C 1
ATOM 2328 O O . LYS A 1 284 ? -32.663 20.822 56.949 1.00 83.19 284 LYS A O 1
ATOM 2333 N N . PHE A 1 285 ? -32.639 20.001 54.871 1.00 81.19 285 PHE A N 1
ATOM 2334 C CA . PHE A 1 285 ? -33.964 19.376 55.002 1.00 81.19 285 PHE A CA 1
ATOM 2335 C C . PHE A 1 285 ? -34.011 18.309 56.104 1.00 81.19 285 PHE A C 1
ATOM 2337 O O . PHE A 1 285 ? -35.019 18.149 56.790 1.00 81.19 285 PHE A O 1
ATOM 2344 N N . VAL A 1 286 ? -32.922 17.559 56.286 1.00 85.56 286 VAL A N 1
ATOM 2345 C CA . VAL A 1 286 ? -32.800 16.576 57.371 1.00 85.56 286 VAL A CA 1
ATOM 2346 C C . VAL A 1 286 ? -32.735 17.257 58.740 1.00 85.56 286 VAL A C 1
ATOM 2348 O O . VAL A 1 286 ? -33.325 16.735 59.688 1.00 85.56 286 VAL A O 1
ATOM 2351 N N . GLU A 1 287 ? -32.049 18.397 58.841 1.00 87.44 287 GLU A N 1
ATOM 2352 C CA . GLU A 1 287 ? -31.978 19.241 60.040 1.00 87.44 287 GLU A CA 1
ATOM 2353 C C . GLU A 1 287 ? -33.361 19.811 60.394 1.00 87.44 287 GLU A C 1
ATOM 2355 O O . GLU A 1 287 ? -33.852 19.529 61.483 1.00 87.44 287 GLU A O 1
ATOM 2360 N N . GLU A 1 288 ? -34.058 20.455 59.455 1.00 87.19 288 GLU A N 1
ATOM 2361 C CA . GLU A 1 288 ? -35.426 20.974 59.652 1.00 87.19 288 GLU A CA 1
ATOM 2362 C C . GLU A 1 288 ? -36.416 19.863 60.041 1.00 87.19 288 GLU A C 1
ATOM 2364 O O . GLU A 1 288 ? -37.222 20.002 60.962 1.00 87.19 288 GLU A O 1
ATOM 2369 N N . ARG A 1 289 ? -36.329 18.694 59.391 1.00 90.38 289 ARG A N 1
ATOM 2370 C CA . ARG A 1 289 ? -37.131 17.524 59.772 1.00 90.38 289 ARG A CA 1
ATOM 2371 C C . ARG A 1 289 ? -36.803 17.064 61.194 1.00 90.38 289 ARG A C 1
ATOM 2373 O O . ARG A 1 289 ? -37.710 16.655 61.911 1.00 90.38 289 ARG A O 1
ATOM 2380 N N . ASN A 1 290 ? -35.534 17.068 61.601 1.00 89.81 290 ASN A N 1
ATOM 2381 C CA . ASN A 1 290 ? -35.155 16.706 62.970 1.00 89.81 290 ASN A CA 1
ATOM 2382 C C . ASN A 1 290 ? -35.715 17.695 63.988 1.00 89.81 290 ASN A C 1
ATOM 2384 O O . ASN A 1 290 ? -36.254 17.248 64.993 1.00 89.81 290 ASN A O 1
ATOM 2388 N N . GLU A 1 291 ? -35.649 18.994 63.708 1.00 92.06 291 GLU A N 1
ATOM 2389 C CA . GLU A 1 291 ? -36.218 20.034 64.569 1.00 92.06 291 GLU A CA 1
ATOM 2390 C C . GLU A 1 291 ? -37.723 19.829 64.760 1.00 92.06 291 GLU A C 1
ATOM 2392 O O . GLU A 1 291 ? -38.194 19.753 65.894 1.00 92.06 291 GLU A O 1
ATOM 2397 N N . LEU A 1 292 ? -38.464 19.606 63.671 1.00 90.06 292 LEU A N 1
ATOM 2398 C CA . LEU A 1 292 ? -39.896 19.298 63.732 1.00 90.06 292 LEU A CA 1
ATOM 2399 C C . LEU A 1 292 ? -40.184 17.983 64.464 1.00 90.06 292 LEU A C 1
ATOM 2401 O O . LEU A 1 292 ? -41.160 17.880 65.202 1.00 90.06 292 LEU A O 1
ATOM 2405 N N . VAL A 1 293 ? -39.354 16.954 64.274 1.00 91.56 293 VAL A N 1
ATOM 2406 C CA . VAL A 1 293 ? -39.479 15.684 65.007 1.00 91.56 293 VAL A CA 1
ATOM 2407 C C . VAL A 1 293 ? -39.223 15.890 66.497 1.00 91.56 293 VAL A C 1
ATOM 2409 O O . VAL A 1 293 ? -39.911 15.277 67.310 1.00 91.56 293 VAL A O 1
ATOM 2412 N N . ASP A 1 294 ? -38.270 16.737 66.869 1.00 91.00 294 ASP A N 1
ATOM 2413 C CA . ASP A 1 294 ? -37.970 17.050 68.261 1.00 91.00 294 ASP A CA 1
ATOM 2414 C C . ASP A 1 294 ? -39.072 17.901 68.897 1.00 91.00 294 ASP A C 1
ATOM 2416 O O . ASP A 1 294 ? -39.451 17.638 70.037 1.00 91.00 294 ASP A O 1
ATOM 2420 N N . GLU A 1 295 ? -39.674 18.835 68.163 1.00 91.12 295 GLU A N 1
ATOM 2421 C CA . GLU A 1 295 ? -40.900 19.518 68.588 1.00 91.12 295 GLU A CA 1
ATOM 2422 C C . GLU A 1 295 ? -42.056 18.533 68.774 1.00 91.12 295 GLU A C 1
ATOM 2424 O O . GLU A 1 295 ? -42.716 18.535 69.810 1.00 91.12 295 GLU A O 1
ATOM 2429 N N . LEU A 1 296 ? -42.257 17.615 67.827 1.00 88.81 296 LEU A N 1
ATOM 2430 C CA . LEU A 1 296 ? -43.299 16.594 67.909 1.00 88.81 296 LEU A CA 1
ATOM 2431 C C . LEU A 1 296 ? -43.046 15.632 69.076 1.00 88.81 296 LEU A C 1
ATOM 2433 O O . LEU A 1 296 ? -43.996 15.188 69.714 1.00 88.81 296 LEU A O 1
ATOM 2437 N N . ARG A 1 297 ? -41.782 15.330 69.398 1.00 89.50 297 ARG A N 1
ATOM 2438 C CA . ARG A 1 297 ? -41.393 14.579 70.601 1.00 89.50 297 ARG A CA 1
ATOM 2439 C C . ARG A 1 297 ? -41.655 15.364 71.875 1.00 89.50 297 ARG A C 1
ATOM 2441 O O . ARG A 1 297 ? -42.136 14.753 72.816 1.00 89.50 297 ARG A O 1
ATOM 2448 N N . ARG A 1 298 ? -41.379 16.670 71.923 1.00 89.06 298 ARG A N 1
ATOM 2449 C CA . ARG A 1 298 ? -41.708 17.515 73.084 1.00 89.06 298 ARG A CA 1
ATOM 2450 C C . ARG A 1 298 ? -43.213 17.550 73.314 1.00 89.06 298 ARG A C 1
ATOM 2452 O O . ARG A 1 298 ? -43.652 17.180 74.389 1.00 89.06 298 ARG A O 1
ATOM 2459 N N . VAL A 1 299 ? -43.995 17.837 72.275 1.00 86.62 299 VAL A N 1
ATOM 2460 C CA . VAL A 1 299 ? -45.466 17.832 72.341 1.00 86.62 299 VAL A CA 1
ATOM 2461 C C . VAL A 1 299 ? -46.002 16.441 72.683 1.00 86.62 299 VAL A C 1
ATOM 2463 O O . VAL A 1 299 ? -46.954 16.309 73.446 1.00 86.62 299 VAL A O 1
ATOM 2466 N N . LYS A 1 300 ? -45.391 15.371 72.159 1.00 85.44 300 LYS A N 1
ATOM 2467 C CA . LYS A 1 300 ? -45.728 14.002 72.568 1.00 85.44 300 LYS A CA 1
ATOM 2468 C C . LYS A 1 300 ? -45.356 13.718 74.009 1.00 85.44 300 LYS A C 1
ATOM 2470 O O . LYS A 1 300 ? -46.138 13.037 74.639 1.00 85.44 300 LYS A O 1
ATOM 2475 N N . MET A 1 301 ? -44.220 14.188 74.515 1.00 83.94 301 MET A N 1
ATOM 2476 C CA . MET A 1 301 ? -43.839 14.025 75.918 1.00 83.94 301 MET A CA 1
ATOM 2477 C C . MET A 1 301 ? -44.768 14.820 76.825 1.00 83.94 301 MET A C 1
ATOM 2479 O O . MET A 1 301 ? -45.162 14.293 77.844 1.00 83.94 301 MET A O 1
ATOM 2483 N N . GLU A 1 302 ? -45.219 16.006 76.428 1.00 80.56 302 GLU A N 1
ATOM 2484 C CA . GLU A 1 302 ? -46.245 16.765 77.153 1.00 80.56 302 GLU A CA 1
ATOM 2485 C C . GLU A 1 302 ? -47.599 16.018 77.149 1.00 80.56 302 GLU A C 1
ATOM 2487 O O . GLU A 1 302 ? -48.237 15.857 78.190 1.00 80.56 302 GLU A O 1
ATOM 2492 N N . LEU A 1 303 ? -48.006 15.455 76.002 1.00 75.56 303 LEU A N 1
ATOM 2493 C CA . LEU A 1 303 ? -49.202 14.607 75.865 1.00 75.56 303 LEU A CA 1
ATOM 2494 C C . LEU A 1 303 ? -49.061 13.266 76.614 1.00 75.56 303 LEU A C 1
ATOM 2496 O O . LEU A 1 303 ? -50.033 12.703 77.119 1.00 75.56 303 LEU A O 1
ATOM 2500 N N . GLU A 1 304 ? -47.855 12.708 76.642 1.00 71.69 304 GLU A N 1
ATOM 2501 C CA . GLU A 1 304 ? -47.498 11.494 77.363 1.00 71.69 304 GLU A CA 1
ATOM 2502 C C . GLU A 1 304 ? -47.337 11.770 78.848 1.00 71.69 304 GLU A C 1
ATOM 2504 O O . GLU A 1 304 ? -47.670 10.888 79.604 1.00 71.69 304 GLU A O 1
ATOM 2509 N N . GLU A 1 305 ? -46.952 12.952 79.310 1.00 70.25 305 GLU A N 1
ATOM 2510 C CA . GLU A 1 305 ? -46.999 13.354 80.719 1.00 70.25 305 GLU A CA 1
ATOM 2511 C C . GLU A 1 305 ? -48.459 13.500 81.179 1.00 70.25 305 GLU A C 1
ATOM 2513 O O . GLU A 1 305 ? -48.804 13.067 82.284 1.00 70.25 305 GLU A O 1
ATOM 2518 N N . GLU A 1 306 ? -49.355 13.958 80.294 1.00 58.88 306 GLU A N 1
ATOM 2519 C CA . GLU A 1 306 ? -50.814 13.890 80.477 1.00 58.88 306 GLU A CA 1
ATOM 2520 C C . GLU A 1 306 ? -51.350 12.443 80.486 1.00 58.88 306 GLU A C 1
ATOM 2522 O O . GLU A 1 306 ? -52.238 12.101 81.271 1.00 58.88 306 GLU A O 1
ATOM 2527 N N . ARG A 1 307 ? -50.805 11.549 79.649 1.00 54.19 307 ARG A N 1
ATOM 2528 C CA . ARG A 1 307 ? -51.214 10.129 79.568 1.00 54.19 307 ARG A CA 1
ATOM 2529 C C . ARG A 1 307 ? -50.470 9.193 80.531 1.00 54.19 307 ARG A C 1
ATOM 2531 O O . ARG A 1 307 ? -50.968 8.108 80.817 1.00 54.19 307 ARG A O 1
ATOM 2538 N N . ALA A 1 308 ? -49.320 9.564 81.074 1.00 53.09 308 ALA A N 1
ATOM 2539 C CA . ALA A 1 308 ? -48.478 8.785 81.990 1.00 53.09 308 ALA A CA 1
ATOM 2540 C C . ALA A 1 308 ? -48.801 9.098 83.453 1.00 53.09 308 ALA A C 1
ATOM 2542 O O . ALA A 1 308 ? -48.488 8.290 84.324 1.00 53.09 308 ALA A O 1
ATOM 2543 N N . HIS A 1 309 ? -49.600 10.141 83.704 1.00 47.44 309 HIS A N 1
ATOM 2544 C CA . HIS A 1 309 ? -50.538 10.127 84.828 1.00 47.44 309 HIS A CA 1
ATOM 2545 C C . HIS A 1 309 ? -51.568 8.973 84.730 1.00 47.44 309 HIS A C 1
ATOM 2547 O O . HIS A 1 309 ? -52.238 8.689 85.720 1.00 47.44 309 HIS A O 1
ATOM 2553 N N . SER A 1 310 ? -51.706 8.278 83.583 1.00 48.81 310 SER A N 1
ATOM 2554 C CA . SER A 1 310 ? -52.670 7.180 83.400 1.00 48.81 310 SER A CA 1
ATOM 2555 C C . SER A 1 310 ? -52.079 5.765 83.388 1.00 48.81 310 SER A C 1
ATOM 2557 O O . SER A 1 310 ? -52.723 4.899 83.975 1.00 48.81 310 SER A O 1
ATOM 2559 N N . ARG A 1 311 ? -50.939 5.427 82.761 1.00 36.88 311 ARG A N 1
ATOM 2560 C CA . ARG A 1 311 ? -50.549 3.995 82.647 1.00 36.88 311 ARG A CA 1
ATOM 2561 C C . ARG A 1 311 ? -49.044 3.749 82.525 1.00 36.88 311 ARG A C 1
ATOM 2563 O O . ARG A 1 311 ? -48.466 3.933 81.462 1.00 36.88 311 ARG A O 1
ATOM 2570 N N . GLY A 1 312 ? -48.436 3.227 83.590 1.00 36.78 312 GLY A N 1
ATOM 2571 C CA . GLY A 1 312 ? -47.132 2.567 83.529 1.00 36.78 312 GLY A CA 1
ATOM 2572 C C . GLY A 1 312 ? -47.217 1.090 83.108 1.00 36.78 312 GLY A C 1
ATOM 2573 O O . GLY A 1 312 ? -48.235 0.441 83.349 1.00 36.78 312 GLY A O 1
ATOM 2574 N N . ARG A 1 313 ? -46.091 0.573 82.573 1.00 30.53 313 ARG A N 1
ATOM 2575 C CA . ARG A 1 313 ? -45.492 -0.781 82.750 1.00 30.53 313 ARG A CA 1
ATOM 2576 C C . ARG A 1 313 ? -45.079 -1.518 81.451 1.00 30.53 313 ARG A C 1
ATOM 2578 O O . ARG A 1 313 ? -45.876 -1.722 80.548 1.00 30.53 313 ARG A O 1
ATOM 2585 N N . HIS A 1 314 ? -43.806 -1.945 81.469 1.00 38.47 314 HIS A N 1
ATOM 2586 C CA . HIS A 1 314 ? -43.015 -2.843 80.600 1.00 38.47 314 HIS A CA 1
ATOM 2587 C C . HIS A 1 314 ? -43.719 -4.065 79.969 1.00 38.47 314 HIS A C 1
ATOM 2589 O O . HIS A 1 314 ? -44.660 -4.580 80.559 1.00 38.47 314 HIS A O 1
ATOM 2595 N N . THR A 1 315 ? -43.136 -4.649 78.901 1.00 32.78 315 THR A N 1
ATOM 2596 C CA . THR A 1 315 ? -42.533 -6.018 78.902 1.00 32.78 315 THR A CA 1
ATOM 2597 C C . THR A 1 315 ? -41.806 -6.361 77.584 1.00 32.78 315 THR A C 1
ATOM 2599 O O . THR A 1 315 ? -42.207 -5.927 76.510 1.00 32.78 315 THR A O 1
ATOM 2602 N N . ASN A 1 316 ? -40.718 -7.132 77.706 1.00 46.22 316 ASN A N 1
ATOM 2603 C CA . ASN A 1 316 ? -39.915 -7.727 76.630 1.00 46.22 316 ASN A CA 1
ATOM 2604 C C . ASN A 1 316 ? -40.587 -8.995 76.064 1.00 46.22 316 ASN A C 1
ATOM 2606 O O . ASN A 1 316 ? -41.186 -9.754 76.826 1.00 46.22 316 ASN A O 1
ATOM 2610 N N . GLY A 1 317 ? -40.425 -9.238 74.757 1.00 35.72 317 GLY A N 1
ATOM 2611 C CA . GLY A 1 317 ? -40.876 -10.433 74.024 1.00 35.72 317 GLY A CA 1
ATOM 2612 C C . GLY A 1 317 ? -39.719 -11.318 73.511 1.00 35.72 317 GLY A C 1
ATOM 2613 O O . GLY A 1 317 ? -38.564 -10.918 73.637 1.00 35.72 317 GLY A O 1
ATOM 2614 N N . PRO A 1 318 ? -40.009 -12.520 72.975 1.00 54.75 318 PRO A N 1
ATOM 2615 C CA . PRO A 1 318 ? -39.291 -13.763 73.284 1.00 54.75 318 PRO A CA 1
ATOM 2616 C C . PRO A 1 318 ? -38.275 -14.230 72.225 1.00 54.75 318 PRO A C 1
ATOM 2618 O O . PRO A 1 318 ? -38.373 -13.928 71.042 1.00 54.75 318 PRO A O 1
ATOM 2621 N N . THR A 1 319 ? -37.320 -15.036 72.686 1.00 54.59 319 THR A N 1
ATOM 2622 C CA . THR A 1 319 ? -36.151 -15.606 71.998 1.00 54.59 319 THR A CA 1
ATOM 2623 C C . THR A 1 319 ? -36.442 -16.932 71.266 1.00 54.59 319 THR A C 1
ATOM 2625 O O . THR A 1 319 ? -35.813 -17.935 71.590 1.00 54.59 319 THR A O 1
ATOM 2628 N N . ASP A 1 320 ? -37.388 -16.964 70.320 1.00 55.50 320 ASP A N 1
ATOM 2629 C CA . ASP A 1 320 ? -37.746 -18.200 69.574 1.00 55.50 320 ASP A CA 1
ATOM 2630 C C . ASP A 1 320 ? -37.411 -18.132 68.061 1.00 55.50 320 ASP A C 1
ATOM 2632 O O . ASP A 1 320 ? -37.071 -19.138 67.452 1.00 55.50 320 ASP A O 1
ATOM 2636 N N . ASP A 1 321 ? -37.332 -16.932 67.467 1.00 57.19 321 ASP A N 1
ATOM 2637 C CA . ASP A 1 321 ? -36.924 -16.721 66.056 1.00 57.19 321 ASP A CA 1
ATOM 2638 C C . ASP A 1 321 ? -35.420 -16.959 65.791 1.00 57.19 321 ASP A C 1
ATOM 2640 O O . ASP A 1 321 ? -34.964 -17.016 64.649 1.00 57.19 321 ASP A O 1
ATOM 2644 N N . SER A 1 322 ? -34.601 -17.076 66.840 1.00 62.47 322 SER A N 1
ATOM 2645 C CA . SER A 1 322 ? -33.142 -17.080 66.688 1.00 62.47 322 SER A CA 1
ATOM 2646 C C . SER A 1 322 ? -32.601 -18.354 66.035 1.00 62.47 322 SER A C 1
ATOM 2648 O O . SER A 1 322 ? -31.550 -18.291 65.400 1.00 62.47 322 SER A O 1
ATOM 2650 N N . GLU A 1 323 ? -33.264 -19.504 66.192 1.00 69.62 323 GLU A N 1
ATOM 2651 C CA . GLU A 1 323 ? -32.758 -20.787 65.682 1.00 69.62 323 GLU A CA 1
ATOM 2652 C C . GLU A 1 323 ? -33.058 -20.999 64.191 1.00 69.62 323 GLU A C 1
ATOM 2654 O O . GLU A 1 323 ? -32.201 -21.504 63.459 1.00 69.62 323 GLU A O 1
ATOM 2659 N N . ASP A 1 324 ? -34.227 -20.567 63.716 1.00 73.44 324 ASP A N 1
ATOM 2660 C CA . ASP A 1 324 ? -34.593 -20.645 62.297 1.00 73.44 324 ASP A CA 1
ATOM 2661 C C . ASP A 1 324 ? -33.813 -19.622 61.462 1.00 73.44 324 ASP A C 1
ATOM 2663 O O . ASP A 1 324 ? -33.271 -19.973 60.408 1.00 73.44 324 ASP A O 1
ATOM 2667 N N . ILE A 1 325 ? -33.596 -18.414 61.999 1.00 76.81 325 ILE A N 1
ATOM 2668 C CA . ILE A 1 325 ? -32.678 -17.423 61.415 1.00 76.81 325 ILE A CA 1
ATOM 2669 C C . ILE A 1 325 ? -31.258 -18.001 61.303 1.00 76.81 325 ILE A C 1
ATOM 2671 O O . ILE A 1 325 ? -30.589 -17.821 60.283 1.00 76.81 325 ILE A O 1
ATOM 2675 N N . GLN A 1 326 ? -30.796 -18.756 62.307 1.00 77.56 326 GLN A N 1
ATOM 2676 C CA . GLN A 1 326 ? -29.477 -19.395 62.283 1.00 77.56 326 GLN A CA 1
ATOM 2677 C C . GLN A 1 326 ? -29.378 -20.480 61.192 1.00 77.56 326 GLN A C 1
ATOM 2679 O O . GLN A 1 326 ? -28.337 -20.622 60.542 1.00 77.56 326 GLN A O 1
ATOM 2684 N N . ARG A 1 327 ? -30.443 -21.261 60.961 1.00 82.75 327 ARG A N 1
ATOM 2685 C CA . ARG A 1 327 ? -30.479 -22.295 59.907 1.00 82.75 327 ARG A CA 1
ATOM 2686 C C . ARG A 1 327 ? -30.507 -21.686 58.511 1.00 82.75 327 ARG A C 1
ATOM 2688 O O . ARG A 1 327 ? -29.752 -22.134 57.644 1.00 82.75 327 ARG A O 1
ATOM 2695 N N . GLU A 1 328 ? -31.321 -20.658 58.294 1.00 84.62 328 GLU A N 1
ATOM 2696 C CA . GLU A 1 328 ? -31.357 -19.930 57.022 1.00 84.62 328 GLU A CA 1
ATOM 2697 C C . GLU A 1 328 ? -30.030 -19.223 56.735 1.00 84.62 328 GLU A C 1
ATOM 2699 O O . GLU A 1 328 ? -29.510 -19.318 55.619 1.00 84.62 328 GLU A O 1
ATOM 2704 N N . ALA A 1 329 ? -29.413 -18.616 57.753 1.00 82.19 329 ALA A N 1
ATOM 2705 C CA . ALA A 1 329 ? -28.084 -18.023 57.646 1.00 82.19 329 ALA A CA 1
ATOM 2706 C C . ALA A 1 329 ? -27.025 -19.059 57.232 1.00 82.19 329 ALA A C 1
ATOM 2708 O O . ALA A 1 329 ? -26.219 -18.795 56.340 1.00 82.19 329 ALA A O 1
ATOM 2709 N N . ASN A 1 330 ? -27.054 -20.265 57.809 1.00 88.56 330 ASN A N 1
ATOM 2710 C CA . ASN A 1 330 ? -26.129 -21.344 57.447 1.00 88.56 330 ASN A CA 1
ATOM 2711 C C . ASN A 1 330 ? -26.344 -21.867 56.017 1.00 88.56 330 ASN A C 1
ATOM 2713 O O . ASN A 1 330 ? -25.373 -22.188 55.327 1.00 88.56 330 ASN A O 1
ATOM 2717 N N . LYS A 1 331 ? -27.593 -21.922 55.543 1.00 93.44 331 LYS A N 1
ATOM 2718 C CA . LYS A 1 331 ? -27.913 -22.293 54.156 1.00 93.44 331 LYS A CA 1
ATOM 2719 C C . LYS A 1 331 ? -27.385 -21.251 53.166 1.00 93.44 331 LYS A C 1
ATOM 2721 O O . LYS A 1 331 ? -26.681 -21.607 52.223 1.00 93.44 331 LYS A O 1
ATOM 2726 N N . LEU A 1 332 ? -27.651 -19.970 53.425 1.00 93.38 332 LEU A N 1
ATOM 2727 C CA . LEU A 1 332 ? -27.131 -18.861 52.622 1.00 93.38 332 LEU A CA 1
ATOM 2728 C C . LEU A 1 332 ? -25.598 -18.854 52.607 1.00 93.38 332 LEU A C 1
ATOM 2730 O O . LEU A 1 332 ? -24.993 -1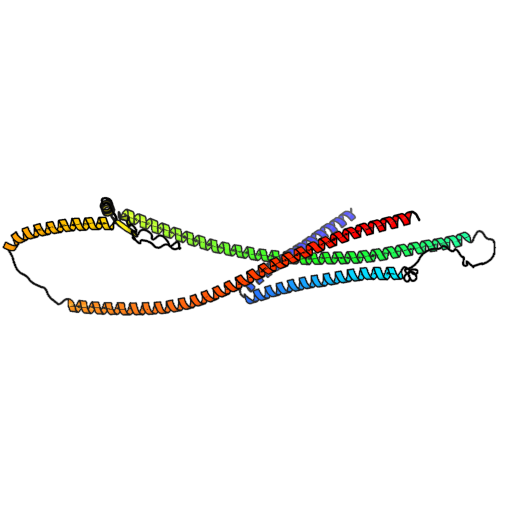8.673 51.552 1.00 93.38 332 LEU A O 1
ATOM 2734 N N . LEU A 1 333 ? -24.958 -19.119 53.750 1.00 92.44 333 LEU A N 1
ATOM 2735 C CA . LEU A 1 333 ? -23.504 -19.248 53.849 1.00 92.44 333 LEU A CA 1
ATOM 2736 C C . LEU A 1 333 ? -22.964 -20.356 52.926 1.00 92.44 333 LEU A C 1
ATOM 2738 O O . LEU A 1 333 ? -21.924 -20.174 52.292 1.00 92.44 333 LEU A O 1
ATOM 2742 N N . GLY A 1 334 ? -23.667 -21.488 52.828 1.00 94.69 334 GLY A N 1
ATOM 2743 C CA . GLY A 1 334 ? -23.337 -22.581 51.909 1.00 94.69 334 GLY A CA 1
ATOM 2744 C C . GLY A 1 334 ? -23.421 -22.165 50.437 1.00 94.69 334 GLY A C 1
ATOM 2745 O O . GLY A 1 334 ? -22.470 -22.378 49.683 1.00 94.69 334 GLY A O 1
ATOM 2746 N N . ASP A 1 335 ? -24.508 -21.497 50.047 1.00 94.50 335 ASP A N 1
ATOM 2747 C CA . ASP A 1 335 ? -24.701 -21.002 48.678 1.00 94.50 335 ASP A CA 1
ATOM 2748 C C . ASP A 1 335 ? -23.635 -19.967 48.289 1.00 94.50 335 ASP A C 1
ATOM 2750 O O . ASP A 1 335 ? -23.106 -19.994 47.173 1.00 94.50 335 ASP A O 1
ATOM 2754 N N . TYR A 1 336 ? -23.277 -19.066 49.210 1.00 95.69 336 TYR A N 1
ATOM 2755 C CA . TYR A 1 336 ? -22.217 -18.083 48.984 1.00 95.69 336 TYR A CA 1
ATOM 2756 C C . TYR A 1 336 ? -20.831 -18.725 48.903 1.00 95.69 336 TYR A C 1
ATOM 2758 O O . TYR A 1 336 ? -20.044 -18.318 48.051 1.00 95.69 336 TYR A O 1
ATOM 2766 N N . LYS A 1 337 ? -20.540 -19.763 49.698 1.00 96.81 337 LYS A N 1
ATOM 2767 C CA . LYS A 1 337 ? -19.290 -20.532 49.571 1.00 96.81 337 LYS A CA 1
ATOM 2768 C C . LYS A 1 337 ? -19.168 -21.205 48.205 1.00 96.81 337 LYS A C 1
ATOM 2770 O O . LYS A 1 337 ? -18.111 -21.128 47.588 1.00 96.81 337 LYS A O 1
ATOM 2775 N N . PHE A 1 338 ? -20.243 -21.811 47.701 1.00 97.19 338 PHE A N 1
ATOM 2776 C CA . PHE A 1 338 ? -20.228 -22.434 46.375 1.00 97.19 338 PHE A CA 1
ATOM 2777 C C . PHE A 1 338 ? -20.044 -21.403 45.252 1.00 97.19 338 PHE A C 1
ATOM 2779 O O . PHE A 1 338 ? -19.248 -21.607 44.334 1.00 97.19 338 PHE A O 1
ATOM 2786 N N . LYS A 1 339 ? -20.742 -20.262 45.335 1.00 97.31 339 LYS A N 1
ATOM 2787 C CA . LYS A 1 339 ? -20.574 -19.155 44.378 1.00 97.31 339 LYS A CA 1
ATOM 2788 C C . LYS A 1 339 ? -19.156 -18.587 44.407 1.00 97.31 339 LYS A C 1
ATOM 2790 O O . LYS A 1 339 ? -18.606 -18.323 43.342 1.00 97.31 339 LYS A O 1
ATOM 2795 N N . LEU A 1 340 ? -18.568 -18.439 45.596 1.00 94.94 340 LEU A N 1
ATOM 2796 C CA . LEU A 1 340 ? -17.184 -18.005 45.765 1.00 94.94 340 LEU A CA 1
ATOM 2797 C C . LEU A 1 340 ? -16.220 -18.986 45.091 1.00 94.94 340 LEU A C 1
ATOM 2799 O O . LEU A 1 340 ? -15.430 -18.568 44.256 1.00 94.94 340 LEU A O 1
ATOM 2803 N N . GLN A 1 341 ? -16.356 -20.287 45.356 1.00 97.75 341 GLN A N 1
ATOM 2804 C CA . GLN A 1 341 ? -15.496 -21.313 44.762 1.00 97.75 341 GLN A CA 1
ATOM 2805 C C . GLN A 1 341 ? -15.593 -21.346 43.226 1.00 97.75 341 GLN A C 1
ATOM 2807 O O . GLN A 1 341 ? -14.593 -21.524 42.530 1.00 97.75 341 GLN A O 1
ATOM 2812 N N . LYS A 1 342 ? -16.795 -21.136 42.676 1.00 97.81 342 LYS A N 1
ATOM 2813 C CA . LYS A 1 342 ? -16.989 -21.028 41.225 1.00 97.81 342 LYS A CA 1
ATOM 2814 C C . LYS A 1 342 ? -16.320 -19.774 40.653 1.00 97.81 342 LYS A C 1
ATOM 2816 O O . LYS A 1 342 ? -15.631 -19.866 39.642 1.00 97.81 342 LYS A O 1
ATOM 2821 N N . ALA A 1 343 ? -16.474 -18.630 41.318 1.00 94.88 343 ALA A N 1
ATOM 2822 C CA . ALA A 1 343 ? -15.805 -17.394 40.922 1.00 94.88 343 ALA A CA 1
ATOM 2823 C C . ALA A 1 343 ? -14.271 -17.521 40.995 1.00 94.88 343 ALA A C 1
ATOM 2825 O O . ALA A 1 343 ? -13.579 -17.045 40.101 1.00 94.88 343 ALA A O 1
ATOM 2826 N N . GLU A 1 344 ? -13.733 -18.213 42.001 1.00 96.56 344 GLU A N 1
ATOM 2827 C CA . GLU A 1 344 ? -12.297 -18.508 42.118 1.00 96.56 344 GLU A CA 1
ATOM 2828 C C . GLU A 1 344 ? -11.790 -19.370 40.950 1.00 96.56 344 GLU A C 1
ATOM 2830 O O . GLU A 1 344 ? -10.725 -19.101 40.388 1.00 96.56 344 GLU A O 1
ATOM 2835 N N . GLN A 1 345 ? -12.561 -20.374 40.523 1.00 97.75 345 GLN A N 1
ATOM 2836 C CA . GLN A 1 345 ? -12.220 -21.187 39.353 1.00 97.75 345 GLN A CA 1
ATOM 2837 C C . GLN A 1 345 ? -12.234 -20.368 38.049 1.00 97.75 345 GLN A C 1
ATOM 2839 O O . GLN A 1 345 ? -11.336 -20.517 37.211 1.00 97.75 345 GLN A O 1
ATOM 2844 N N . ASP A 1 346 ? -13.218 -19.481 37.888 1.00 96.62 346 ASP A N 1
ATOM 2845 C CA . ASP A 1 346 ? -13.304 -18.577 36.738 1.00 96.62 346 ASP A CA 1
ATOM 2846 C C . ASP A 1 346 ? -12.120 -17.595 36.720 1.00 96.62 346 ASP A C 1
ATOM 2848 O O . ASP A 1 346 ? -11.500 -17.401 35.672 1.00 96.62 346 ASP A O 1
ATOM 2852 N N . VAL A 1 347 ? -11.725 -17.050 37.878 1.00 97.31 347 VAL A N 1
ATOM 2853 C CA . VAL A 1 347 ? -10.530 -16.197 38.023 1.00 97.31 347 VAL A CA 1
ATOM 2854 C C . VAL A 1 347 ? -9.267 -16.937 37.586 1.00 97.31 347 VAL A C 1
ATOM 2856 O O . VAL A 1 347 ? -8.501 -16.397 36.788 1.00 97.31 347 VAL A O 1
ATOM 2859 N N . ASN A 1 348 ? -9.067 -18.181 38.027 1.00 97.50 348 ASN A N 1
ATOM 2860 C CA . ASN A 1 348 ? -7.904 -18.982 37.626 1.00 97.50 348 ASN A CA 1
ATOM 2861 C C . ASN A 1 348 ? -7.873 -19.234 36.108 1.00 97.50 348 ASN A C 1
ATOM 2863 O O . ASN A 1 348 ? -6.818 -19.172 35.471 1.00 97.50 348 ASN A O 1
ATOM 2867 N N . THR A 1 349 ? -9.039 -19.475 35.506 1.00 96.19 349 THR A N 1
ATOM 2868 C CA . THR A 1 349 ? -9.165 -19.677 34.056 1.00 96.19 349 THR A CA 1
ATOM 2869 C C . THR A 1 349 ? -8.834 -18.393 33.295 1.00 96.19 349 THR A C 1
ATOM 2871 O O . THR A 1 349 ? -8.052 -18.416 32.341 1.00 96.19 349 THR A O 1
ATOM 2874 N N . LEU A 1 350 ? -9.372 -17.256 33.741 1.00 97.38 350 LEU A N 1
ATOM 2875 C CA . LEU A 1 350 ? -9.088 -15.950 33.152 1.00 97.38 350 LEU A CA 1
ATOM 2876 C C . LEU A 1 350 ? -7.605 -15.586 33.284 1.00 97.38 350 LEU A C 1
ATOM 2878 O O . LEU A 1 350 ? -7.005 -15.168 32.296 1.00 97.38 350 LEU A O 1
ATOM 2882 N N . GLN A 1 351 ? -6.974 -15.833 34.432 1.00 97.69 351 GLN A N 1
ATOM 2883 C CA . GLN A 1 351 ? -5.534 -15.619 34.616 1.00 97.69 351 GLN A CA 1
ATOM 2884 C C . GLN A 1 351 ? -4.688 -16.426 33.620 1.00 97.69 351 GLN A C 1
ATOM 2886 O O . GLN A 1 351 ? -3.766 -15.878 33.014 1.00 97.69 351 GLN A O 1
ATOM 2891 N N . ALA A 1 352 ? -5.032 -17.692 33.364 1.00 93.38 352 ALA A N 1
ATOM 2892 C CA . ALA A 1 352 ? -4.342 -18.495 32.354 1.00 93.38 352 ALA A CA 1
ATOM 2893 C C . ALA A 1 352 ? -4.506 -17.917 30.933 1.00 93.38 352 ALA A C 1
ATOM 2895 O O . ALA A 1 352 ? -3.558 -17.916 30.139 1.00 93.38 352 ALA A O 1
ATOM 2896 N N . THR A 1 353 ? -5.690 -17.387 30.601 1.00 95.88 353 THR A N 1
ATOM 2897 C CA . THR A 1 353 ? -5.899 -16.713 29.309 1.00 95.88 353 THR A CA 1
ATOM 2898 C C . THR A 1 353 ? -5.093 -15.423 29.188 1.00 95.88 353 THR A C 1
ATOM 2900 O O . THR A 1 353 ? -4.490 -15.199 28.136 1.00 95.88 353 THR A O 1
ATOM 2903 N N . VAL A 1 354 ? -5.019 -14.624 30.258 1.00 95.31 354 VAL A N 1
ATOM 2904 C CA . VAL A 1 354 ? -4.227 -13.388 30.317 1.00 95.31 354 VAL A CA 1
ATOM 2905 C C . VAL A 1 354 ? -2.750 -13.699 30.091 1.00 95.31 354 VAL A C 1
ATOM 2907 O O . VAL A 1 354 ? -2.170 -13.148 29.161 1.00 95.31 354 VAL A O 1
ATOM 2910 N N . ALA A 1 355 ? -2.174 -14.672 30.802 1.00 93.31 355 ALA A N 1
ATOM 2911 C CA . ALA A 1 355 ? -0.768 -15.058 30.633 1.00 93.31 355 ALA A CA 1
ATOM 2912 C C . ALA A 1 355 ? -0.428 -15.486 29.188 1.00 93.31 355 ALA A C 1
ATOM 2914 O O . ALA A 1 355 ? 0.637 -15.170 28.638 1.00 93.31 355 ALA A O 1
ATOM 2915 N N . ARG A 1 356 ? -1.356 -16.189 28.519 1.00 95.56 356 ARG A N 1
ATOM 2916 C CA . ARG A 1 356 ? -1.195 -16.576 27.109 1.00 95.56 356 ARG A CA 1
ATOM 2917 C C . ARG A 1 356 ? -1.239 -15.365 26.175 1.00 95.56 356 ARG A C 1
ATOM 2919 O O . ARG A 1 356 ? -0.445 -15.303 25.232 1.00 95.56 356 ARG A O 1
ATOM 2926 N N . LEU A 1 357 ? -2.164 -14.434 26.415 1.00 93.75 357 LEU A N 1
ATOM 2927 C CA . LEU A 1 357 ? -2.293 -13.201 25.637 1.00 93.75 357 LEU A CA 1
ATOM 2928 C C . LEU A 1 357 ? -1.080 -12.288 25.835 1.00 93.75 357 LEU A C 1
ATOM 2930 O O . LEU A 1 357 ? -0.531 -11.806 24.850 1.00 93.75 357 LEU A O 1
ATOM 2934 N N . GLU A 1 358 ? -0.589 -12.129 27.061 1.00 93.94 358 GLU A N 1
ATOM 2935 C CA . GLU A 1 358 ? 0.640 -11.387 27.368 1.00 93.94 358 GLU A CA 1
ATOM 2936 C C . GLU A 1 358 ? 1.838 -11.954 26.601 1.00 93.94 358 GLU A C 1
ATOM 2938 O O . GLU A 1 358 ? 2.551 -11.222 25.912 1.00 93.94 358 GLU A O 1
ATOM 2943 N N . SER A 1 359 ? 2.000 -13.280 26.606 1.00 91.50 359 SER A N 1
ATOM 2944 C CA . SER A 1 359 ? 3.046 -13.953 25.827 1.00 91.50 359 SER A CA 1
ATOM 2945 C C . SER A 1 359 ? 2.921 -13.697 24.319 1.00 91.50 359 SER A C 1
ATOM 2947 O O . SER A 1 359 ? 3.921 -13.608 23.605 1.00 91.50 359 SER A O 1
ATOM 2949 N N . GLN A 1 360 ? 1.693 -13.601 23.805 1.00 89.62 360 GLN A N 1
ATOM 2950 C CA . GLN A 1 360 ? 1.438 -13.290 22.400 1.00 89.62 360 GLN A CA 1
ATOM 2951 C C . GLN A 1 360 ? 1.757 -11.825 22.076 1.00 89.62 360 GLN A C 1
ATOM 2953 O O . GLN A 1 360 ? 2.382 -11.564 21.049 1.00 89.62 360 GLN A O 1
ATOM 2958 N N . VAL A 1 361 ? 1.405 -10.894 22.965 1.00 89.38 361 VAL A N 1
ATOM 2959 C CA . VAL A 1 361 ? 1.752 -9.472 22.841 1.00 89.38 361 VAL A CA 1
ATOM 2960 C C . VAL A 1 361 ? 3.265 -9.288 22.797 1.00 89.38 361 VAL A C 1
ATOM 2962 O O . VAL A 1 361 ? 3.751 -8.578 21.923 1.00 89.38 361 VAL A O 1
ATOM 2965 N N . VAL A 1 362 ? 4.022 -9.963 23.668 1.00 91.25 362 VAL A N 1
ATOM 2966 C CA . VAL A 1 362 ? 5.494 -9.891 23.661 1.00 91.25 362 VAL A CA 1
ATOM 2967 C C . VAL A 1 362 ? 6.071 -10.352 22.317 1.00 91.25 362 VAL A C 1
ATOM 2969 O O . VAL A 1 362 ? 6.917 -9.663 21.751 1.00 91.25 362 VAL A O 1
ATOM 2972 N N . ARG A 1 363 ? 5.580 -11.468 21.757 1.00 89.69 363 ARG A N 1
ATOM 2973 C CA . ARG A 1 363 ? 6.037 -11.965 20.444 1.00 89.69 363 ARG A CA 1
ATOM 2974 C C . ARG A 1 363 ? 5.692 -11.025 19.291 1.00 89.69 363 ARG A C 1
ATOM 2976 O O . ARG A 1 363 ? 6.491 -10.869 18.376 1.00 89.69 363 ARG A O 1
ATOM 2983 N N . TYR A 1 364 ? 4.505 -10.423 19.303 1.00 88.44 364 TYR A N 1
ATOM 2984 C CA . TYR A 1 364 ? 4.127 -9.476 18.254 1.00 88.44 364 TYR A CA 1
ATOM 2985 C C . TYR A 1 364 ? 4.887 -8.158 18.359 1.00 88.44 364 TYR A C 1
ATOM 2987 O O . TYR A 1 364 ? 5.254 -7.606 17.327 1.00 88.44 364 TYR A O 1
ATOM 2995 N N . LYS A 1 365 ? 5.184 -7.691 19.577 1.00 89.00 365 LYS A N 1
ATOM 2996 C CA . LYS A 1 365 ? 6.048 -6.527 19.791 1.00 89.00 365 LYS A CA 1
ATOM 2997 C C . LYS A 1 365 ? 7.451 -6.765 19.240 1.00 89.00 365 LYS A C 1
ATOM 2999 O O . LYS A 1 365 ? 7.905 -5.975 18.423 1.00 89.00 365 LYS A O 1
ATOM 3004 N N . SER A 1 366 ? 8.092 -7.884 19.587 1.00 83.12 366 SER A N 1
ATOM 3005 C CA . SER A 1 366 ? 9.434 -8.176 19.070 1.00 83.12 366 SER A CA 1
ATOM 3006 C C . SER A 1 366 ? 9.449 -8.340 17.547 1.00 83.12 366 SER A C 1
ATOM 3008 O O . SER A 1 366 ? 10.342 -7.821 16.885 1.00 83.12 366 SER A O 1
ATOM 3010 N N . ALA A 1 367 ? 8.434 -8.989 16.964 1.00 80.44 367 ALA A N 1
ATOM 3011 C CA . ALA A 1 367 ? 8.298 -9.083 15.512 1.00 80.44 367 ALA A CA 1
ATOM 3012 C C . ALA A 1 367 ? 8.143 -7.698 14.850 1.00 80.44 367 ALA A C 1
ATOM 3014 O O . ALA A 1 367 ? 8.796 -7.429 13.840 1.00 80.44 367 ALA A O 1
ATOM 3015 N N . ALA A 1 368 ? 7.335 -6.806 15.431 1.00 77.88 368 ALA A N 1
ATOM 3016 C CA . ALA A 1 368 ? 7.168 -5.439 14.943 1.00 77.88 368 ALA A CA 1
ATOM 3017 C C . ALA A 1 368 ? 8.482 -4.643 15.009 1.00 77.88 368 ALA A C 1
ATOM 3019 O O . ALA A 1 368 ? 8.883 -4.065 14.003 1.00 77.88 368 ALA A O 1
ATOM 3020 N N . GLU A 1 369 ? 9.205 -4.706 16.130 1.00 85.06 369 GLU A N 1
ATOM 3021 C CA . GLU A 1 369 ? 10.514 -4.054 16.290 1.00 85.06 369 GLU A CA 1
ATOM 3022 C C . GLU A 1 369 ? 11.546 -4.563 15.273 1.00 85.06 369 GLU A C 1
ATOM 3024 O O . GLU A 1 369 ? 12.334 -3.787 14.734 1.00 85.06 369 GLU A O 1
ATOM 3029 N N . THR A 1 370 ? 11.561 -5.870 14.978 1.00 82.00 370 THR A N 1
ATOM 3030 C CA . THR A 1 370 ? 12.445 -6.402 13.927 1.00 82.00 370 THR A CA 1
ATOM 3031 C C . THR A 1 370 ? 12.054 -5.914 12.535 1.00 82.00 370 THR A C 1
ATOM 3033 O O . THR A 1 370 ? 12.933 -5.620 11.730 1.00 82.00 370 THR A O 1
ATOM 3036 N N . SER A 1 371 ? 10.755 -5.787 12.254 1.00 77.62 371 SER A N 1
ATOM 3037 C CA . SER A 1 371 ? 10.266 -5.274 10.973 1.00 77.62 371 SER A CA 1
ATOM 3038 C C . SER A 1 371 ? 10.608 -3.798 10.780 1.00 77.62 371 SER A C 1
ATOM 3040 O O . SER A 1 371 ? 10.980 -3.409 9.678 1.00 77.62 371 SER A O 1
ATOM 3042 N N . GLU A 1 372 ? 10.503 -2.986 11.833 1.00 79.44 372 GLU A N 1
ATOM 3043 C CA . GLU A 1 372 ? 10.845 -1.560 11.799 1.00 79.44 372 GLU A CA 1
ATOM 3044 C C . GLU A 1 372 ? 12.334 -1.353 11.492 1.00 79.44 372 GLU A C 1
ATOM 3046 O O . GLU A 1 372 ? 12.686 -0.589 10.596 1.00 79.44 372 GLU A O 1
ATOM 3051 N N . LYS A 1 373 ? 13.214 -2.129 12.143 1.00 82.75 373 LYS A N 1
ATOM 3052 C CA . LYS A 1 373 ? 14.660 -2.105 11.864 1.00 82.75 373 LYS A CA 1
ATOM 3053 C C . LYS A 1 373 ? 14.977 -2.447 10.405 1.00 82.75 373 LYS A C 1
ATOM 3055 O O . LYS A 1 373 ? 15.755 -1.740 9.771 1.00 82.75 373 LYS A O 1
ATOM 3060 N N . LEU A 1 374 ? 14.345 -3.491 9.860 1.00 78.00 374 LEU A N 1
ATOM 3061 C CA . LEU A 1 374 ? 14.519 -3.875 8.454 1.00 78.00 374 LEU A CA 1
ATOM 3062 C C . LEU A 1 374 ? 14.008 -2.791 7.493 1.00 78.00 374 LEU A C 1
ATOM 3064 O O . LEU A 1 374 ? 14.617 -2.548 6.453 1.00 78.00 374 LEU A O 1
ATOM 3068 N N . GLU A 1 375 ? 12.905 -2.116 7.825 1.0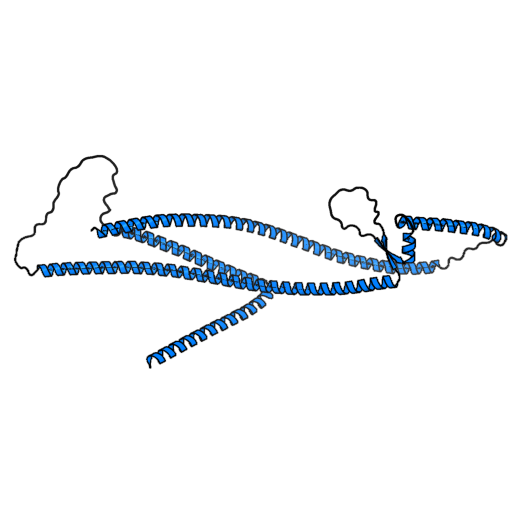0 75.31 375 GLU A N 1
ATOM 3069 C CA . GLU A 1 375 ? 12.389 -1.011 7.014 1.00 75.31 375 GLU A CA 1
ATOM 3070 C C . GLU A 1 375 ? 13.381 0.160 6.960 1.00 75.31 375 GLU A C 1
ATOM 3072 O O . GLU A 1 375 ? 13.605 0.745 5.895 1.00 75.31 375 GLU A O 1
ATOM 3077 N N . ASP A 1 376 ? 14.007 0.489 8.086 1.00 80.69 376 ASP A N 1
ATOM 3078 C CA . ASP A 1 376 ? 14.990 1.565 8.158 1.00 80.69 376 ASP A CA 1
ATOM 3079 C C . ASP A 1 376 ? 16.289 1.231 7.414 1.00 80.69 376 ASP A C 1
ATOM 3081 O O . ASP A 1 376 ? 16.819 2.087 6.696 1.00 80.69 376 ASP A O 1
ATOM 3085 N N . GLU A 1 377 ? 16.757 -0.017 7.479 1.00 80.81 377 GLU A N 1
ATOM 3086 C CA . GLU A 1 377 ? 17.873 -0.507 6.660 1.00 80.81 377 GLU A CA 1
ATOM 3087 C C . GLU A 1 377 ? 17.565 -0.371 5.160 1.00 80.81 377 GLU A C 1
ATOM 3089 O O . GLU A 1 377 ? 18.342 0.233 4.413 1.00 80.81 377 GLU A O 1
ATOM 3094 N N . LEU A 1 378 ? 16.378 -0.803 4.723 1.00 79.06 378 LEU A N 1
ATOM 3095 C CA . LEU A 1 378 ? 15.943 -0.667 3.330 1.00 79.06 378 LEU A CA 1
ATOM 3096 C C . LEU A 1 378 ? 15.814 0.801 2.894 1.00 79.06 378 LEU A C 1
ATOM 3098 O O . LEU A 1 378 ? 16.142 1.151 1.755 1.00 79.06 378 LEU A O 1
ATOM 3102 N N . LYS A 1 379 ? 15.375 1.705 3.782 1.00 85.44 379 LYS A N 1
ATOM 3103 C CA . LYS A 1 379 ? 15.365 3.154 3.504 1.00 85.44 379 LYS A CA 1
ATOM 3104 C C . LYS A 1 379 ? 16.780 3.693 3.302 1.00 85.44 379 LYS A C 1
ATOM 3106 O O . LYS A 1 379 ? 16.983 4.538 2.422 1.00 85.44 379 LYS A O 1
ATOM 3111 N N . LEU A 1 380 ? 17.751 3.241 4.095 1.00 84.38 380 LEU A N 1
ATOM 3112 C CA . LEU A 1 380 ? 19.154 3.632 3.949 1.00 84.38 380 LEU A CA 1
ATOM 3113 C C . LEU A 1 380 ? 19.741 3.119 2.630 1.00 84.38 380 LEU A C 1
ATOM 3115 O O . LEU A 1 380 ? 20.340 3.909 1.893 1.00 84.38 380 LEU A O 1
ATOM 3119 N N . GLU A 1 381 ? 19.504 1.853 2.287 1.00 87.50 381 GLU A N 1
ATOM 3120 C CA . GLU A 1 381 ? 19.931 1.259 1.016 1.00 87.50 381 GLU A CA 1
ATOM 3121 C C . GLU A 1 381 ? 19.310 1.973 -0.182 1.00 87.50 381 GLU A C 1
ATOM 3123 O O . GLU A 1 381 ? 20.024 2.375 -1.101 1.00 87.50 381 GLU A O 1
ATOM 3128 N N . LYS A 1 382 ? 18.003 2.259 -0.143 1.00 83.44 382 LYS A N 1
ATOM 3129 C CA . LYS A 1 382 ? 17.324 3.040 -1.185 1.00 83.44 382 LYS A CA 1
ATOM 3130 C C . LYS A 1 382 ? 17.991 4.397 -1.395 1.00 83.44 382 LYS A C 1
ATOM 3132 O O . LYS A 1 382 ? 18.223 4.801 -2.533 1.00 83.44 382 LYS A O 1
ATOM 3137 N N . ARG A 1 383 ? 18.308 5.120 -0.314 1.00 89.94 383 ARG A N 1
ATOM 3138 C CA . ARG A 1 383 ? 19.001 6.417 -0.407 1.00 89.94 383 ARG A CA 1
ATOM 3139 C C . ARG A 1 383 ? 20.403 6.260 -0.990 1.00 89.94 383 ARG A C 1
ATOM 3141 O O . ARG A 1 383 ? 20.822 7.122 -1.756 1.00 89.94 383 ARG A O 1
ATOM 3148 N N . LYS A 1 384 ? 21.120 5.189 -0.640 1.00 89.25 384 LYS A N 1
ATOM 3149 C CA . LYS A 1 384 ? 22.451 4.877 -1.177 1.00 89.25 384 LYS A CA 1
ATOM 3150 C C . LYS A 1 384 ? 22.395 4.612 -2.680 1.00 89.25 384 LYS A C 1
ATOM 3152 O O . LYS A 1 384 ? 23.034 5.344 -3.430 1.00 89.25 384 LYS A O 1
ATOM 3157 N N . LEU A 1 385 ? 21.537 3.691 -3.113 1.00 84.31 385 LEU A N 1
ATOM 3158 C CA . LEU A 1 385 ? 21.336 3.359 -4.524 1.00 84.31 385 LEU A CA 1
ATOM 3159 C C . LEU A 1 385 ? 20.860 4.569 -5.338 1.00 84.31 385 LEU A C 1
ATOM 3161 O O . LEU A 1 385 ? 21.289 4.768 -6.467 1.00 84.31 385 LEU A O 1
ATOM 3165 N N . GLN A 1 386 ? 20.027 5.440 -4.763 1.00 85.31 386 GLN A N 1
ATOM 3166 C CA . GLN A 1 386 ? 19.639 6.690 -5.424 1.00 85.31 386 GLN A CA 1
ATOM 3167 C C . GLN A 1 386 ? 20.804 7.668 -5.614 1.00 85.31 386 GLN A C 1
ATOM 3169 O O . GLN A 1 386 ? 20.779 8.456 -6.557 1.00 85.31 386 GLN A O 1
ATOM 3174 N N . ARG A 1 387 ? 21.795 7.694 -4.716 1.00 91.44 387 ARG A N 1
ATOM 3175 C CA . ARG A 1 387 ? 23.004 8.510 -4.915 1.00 91.44 387 ARG A CA 1
ATOM 3176 C C . ARG A 1 387 ? 23.880 7.902 -6.004 1.00 91.44 387 ARG A C 1
ATOM 3178 O O . ARG A 1 387 ? 24.254 8.624 -6.917 1.00 91.44 387 ARG A O 1
ATOM 3185 N N . GLU A 1 388 ? 24.106 6.592 -5.945 1.00 90.62 388 GLU A N 1
ATOM 3186 C CA . GLU A 1 388 ? 24.886 5.853 -6.948 1.00 90.62 388 GLU A CA 1
ATOM 3187 C C . GLU A 1 388 ? 24.275 5.982 -8.350 1.00 90.62 388 GLU A C 1
ATOM 3189 O O . GLU A 1 388 ? 24.995 6.218 -9.314 1.00 90.62 388 GLU A O 1
ATOM 3194 N N . LEU A 1 389 ? 22.943 5.934 -8.464 1.00 86.56 389 LEU A N 1
ATOM 3195 C CA . LEU A 1 389 ? 22.236 6.161 -9.724 1.00 86.56 389 LEU A CA 1
ATOM 3196 C C . LEU A 1 389 ? 22.492 7.566 -10.280 1.00 86.56 389 LEU A C 1
ATOM 3198 O O . LEU A 1 389 ? 22.801 7.697 -11.459 1.00 86.56 389 LEU A O 1
ATOM 3202 N N . ARG A 1 390 ? 22.374 8.611 -9.448 1.00 93.50 390 ARG A N 1
ATOM 3203 C CA . ARG A 1 390 ? 22.637 9.992 -9.887 1.00 93.50 390 ARG A CA 1
ATOM 3204 C C . ARG A 1 390 ? 24.089 10.177 -10.318 1.00 93.50 390 ARG A C 1
ATOM 3206 O O . ARG A 1 390 ? 24.347 10.859 -11.299 1.00 93.50 390 ARG A O 1
ATOM 3213 N N . GLU A 1 391 ? 25.026 9.567 -9.599 1.00 93.00 391 GLU A N 1
ATOM 3214 C CA . GLU A 1 391 ? 26.446 9.620 -9.945 1.00 93.00 391 GLU A CA 1
ATOM 3215 C C . GLU A 1 391 ? 26.733 8.892 -11.265 1.00 93.00 391 GLU A C 1
ATOM 3217 O O . GLU A 1 391 ? 27.444 9.415 -12.119 1.00 93.00 391 GLU A O 1
ATOM 3222 N N . ALA A 1 392 ? 26.133 7.718 -11.478 1.00 90.69 392 ALA A N 1
ATOM 3223 C CA . ALA A 1 392 ? 26.234 6.999 -12.743 1.00 90.69 392 ALA A CA 1
ATOM 3224 C C . ALA A 1 392 ? 25.614 7.794 -13.905 1.00 90.69 392 ALA A C 1
ATOM 3226 O O . ALA A 1 392 ? 26.212 7.860 -14.974 1.00 90.69 392 ALA A O 1
ATOM 3227 N N . GLN A 1 393 ? 24.462 8.438 -13.690 1.00 90.75 393 GLN A N 1
ATOM 3228 C CA . GLN A 1 393 ? 23.830 9.321 -14.677 1.00 90.75 393 GLN A CA 1
ATOM 3229 C C . GLN A 1 393 ? 24.733 10.504 -15.043 1.00 90.75 393 GLN A C 1
ATOM 3231 O O . GLN A 1 393 ? 24.952 10.745 -16.224 1.00 90.75 393 GLN A O 1
ATOM 3236 N N . ALA A 1 394 ? 25.329 11.175 -14.054 1.00 94.12 394 ALA A N 1
ATOM 3237 C CA . ALA A 1 394 ? 26.271 12.265 -14.305 1.00 94.12 394 ALA A CA 1
ATOM 3238 C C . ALA A 1 394 ? 27.482 11.800 -15.137 1.00 94.12 394 ALA A C 1
ATOM 3240 O O . ALA A 1 394 ? 27.877 12.472 -16.086 1.00 94.12 394 ALA A O 1
ATOM 3241 N N . ARG A 1 395 ? 28.028 10.609 -14.850 1.00 95.31 395 ARG A N 1
ATOM 3242 C CA . ARG A 1 395 ? 29.117 10.024 -15.653 1.00 95.31 395 ARG A CA 1
ATOM 3243 C C . ARG A 1 395 ? 28.689 9.728 -17.090 1.00 95.31 395 ARG A C 1
ATOM 3245 O O . ARG A 1 395 ? 29.485 9.915 -18.004 1.00 95.31 395 ARG A O 1
ATOM 3252 N N . VAL A 1 396 ? 27.455 9.269 -17.305 1.00 93.31 396 VAL A N 1
ATOM 3253 C CA . VAL A 1 396 ? 26.918 9.058 -18.659 1.00 93.31 396 VAL A CA 1
ATOM 3254 C C . VAL A 1 396 ? 26.828 10.388 -19.406 1.00 93.31 396 VAL A C 1
ATOM 3256 O O . VAL A 1 396 ? 27.328 10.472 -20.522 1.00 93.31 396 VAL A O 1
ATOM 3259 N N . GLU A 1 397 ? 26.297 11.441 -18.784 1.00 96.38 397 GLU A N 1
ATOM 3260 C CA . GLU A 1 397 ? 26.212 12.778 -19.393 1.00 96.38 397 GLU A CA 1
ATOM 3261 C C . GLU A 1 397 ? 27.605 13.347 -19.745 1.00 96.38 397 GLU A C 1
ATOM 3263 O O . GLU A 1 397 ? 27.819 13.898 -20.831 1.00 96.38 397 GLU A O 1
ATOM 3268 N N . GLU A 1 398 ? 28.599 13.174 -18.870 1.00 96.88 398 GLU A N 1
ATOM 3269 C CA . GLU A 1 398 ? 29.995 13.547 -19.145 1.00 96.88 398 GLU A CA 1
ATOM 3270 C C . GLU A 1 398 ? 30.570 12.779 -20.346 1.00 96.88 398 GLU A C 1
ATOM 3272 O O . GLU A 1 398 ? 31.204 13.362 -21.233 1.00 96.88 398 GLU A O 1
ATOM 3277 N N . LEU A 1 399 ? 30.320 11.471 -20.421 1.00 95.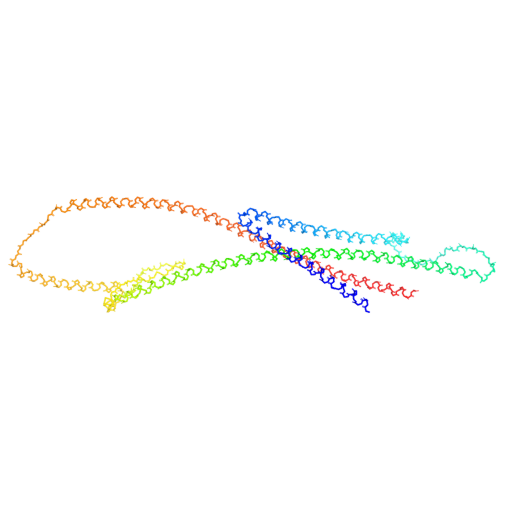50 399 LEU A N 1
ATOM 3278 C CA . LEU A 1 399 ? 30.778 10.652 -21.540 1.00 95.50 399 LEU A CA 1
ATOM 3279 C C . LEU A 1 399 ? 30.067 11.032 -22.844 1.00 95.50 399 LEU A C 1
ATOM 3281 O O . LEU A 1 399 ? 30.735 11.187 -23.866 1.00 95.50 399 LEU A O 1
ATOM 3285 N N . GLU A 1 400 ? 28.758 11.271 -22.819 1.00 95.38 400 GLU A N 1
ATOM 3286 C CA . GLU A 1 400 ? 27.973 11.705 -23.981 1.00 95.38 400 GLU A CA 1
ATOM 3287 C C . GLU A 1 400 ? 28.442 13.061 -24.524 1.00 95.38 400 GLU A C 1
ATOM 3289 O O . GLU A 1 400 ? 28.596 13.234 -25.740 1.00 95.38 400 GLU A O 1
ATOM 3294 N N . THR A 1 401 ? 28.734 14.024 -23.645 1.00 97.12 401 THR A N 1
ATOM 3295 C CA . THR A 1 401 ? 29.284 15.325 -24.058 1.00 97.12 401 THR A CA 1
ATOM 3296 C C . THR A 1 401 ? 30.686 15.177 -24.650 1.00 97.12 401 THR A C 1
ATOM 3298 O O . THR A 1 401 ? 30.962 15.739 -25.717 1.00 97.12 401 THR A O 1
ATOM 3301 N N . SER A 1 402 ? 31.553 14.366 -24.033 1.00 97.00 402 SER A N 1
ATOM 3302 C CA . SER A 1 402 ? 32.891 14.075 -24.562 1.00 97.00 402 SER A CA 1
ATOM 3303 C C . SER A 1 402 ? 32.829 13.407 -25.943 1.00 97.00 402 SER A C 1
ATOM 3305 O O . SER A 1 402 ? 33.526 13.828 -26.872 1.00 97.00 402 SER A O 1
ATOM 3307 N N . HIS A 1 403 ? 31.918 12.447 -26.118 1.00 95.38 403 HIS A N 1
ATOM 3308 C CA . HIS A 1 403 ? 31.679 11.754 -27.375 1.00 95.38 403 HIS A CA 1
ATOM 3309 C C . HIS A 1 403 ? 31.175 12.725 -28.447 1.00 95.38 403 HIS A C 1
ATOM 3311 O O . HIS A 1 403 ? 31.718 12.764 -29.547 1.00 95.38 403 HIS A O 1
ATOM 3317 N N . SER A 1 404 ? 30.215 13.595 -28.116 1.00 97.69 404 SER A N 1
ATOM 3318 C CA . SER A 1 404 ? 29.726 14.645 -29.021 1.00 97.69 404 SER A CA 1
ATOM 3319 C C . SER A 1 404 ? 30.852 15.577 -29.492 1.00 97.69 404 SER A C 1
ATOM 3321 O O . SER A 1 404 ? 30.937 15.929 -30.673 1.00 97.69 404 SER A O 1
ATOM 3323 N N . HIS A 1 405 ? 31.768 15.957 -28.596 1.00 97.19 405 HIS A N 1
ATOM 3324 C CA . HIS A 1 405 ? 32.931 16.770 -28.952 1.00 97.19 405 HIS A CA 1
ATOM 3325 C C . HIS A 1 405 ? 33.904 16.040 -29.883 1.00 97.19 405 HIS A C 1
ATOM 3327 O O . HIS A 1 405 ? 34.370 16.634 -30.864 1.00 97.19 405 HIS A O 1
ATOM 3333 N N . LEU A 1 406 ? 34.202 14.770 -29.603 1.00 97.12 406 LEU A N 1
ATOM 3334 C CA . LEU A 1 406 ? 35.065 13.941 -30.444 1.00 97.12 406 LEU A CA 1
ATOM 3335 C C . LEU A 1 406 ? 34.442 13.705 -31.821 1.00 97.12 406 LEU A C 1
ATOM 3337 O O . LEU A 1 406 ? 35.119 13.909 -32.828 1.00 97.12 406 LEU A O 1
ATOM 3341 N N . GLN A 1 407 ? 33.145 13.409 -31.872 1.00 96.69 407 GLN A N 1
ATOM 3342 C CA . GLN A 1 407 ? 32.391 13.228 -33.108 1.00 96.69 407 GLN A CA 1
ATOM 3343 C C . GLN A 1 407 ? 32.473 14.474 -33.998 1.00 96.69 407 GLN A C 1
ATOM 3345 O O . GLN A 1 407 ? 32.854 14.387 -35.162 1.00 96.69 407 GLN A O 1
ATOM 3350 N N . ARG A 1 408 ? 32.248 15.673 -33.441 1.00 97.69 408 ARG A N 1
ATOM 3351 C CA . ARG A 1 408 ? 32.386 16.929 -34.205 1.00 97.69 408 ARG A CA 1
ATOM 3352 C C . ARG A 1 408 ? 33.805 17.154 -34.730 1.00 97.69 408 ARG A C 1
ATOM 3354 O O . ARG A 1 408 ? 33.974 17.724 -35.808 1.00 97.69 408 ARG A O 1
ATOM 3361 N N . ARG A 1 409 ? 34.845 16.773 -33.974 1.00 97.19 409 ARG A N 1
ATOM 3362 C CA . ARG A 1 409 ? 36.244 16.869 -34.443 1.00 97.19 409 ARG A CA 1
ATOM 3363 C C . ARG A 1 409 ? 36.503 15.886 -35.579 1.00 97.19 409 ARG A C 1
ATOM 3365 O O . ARG A 1 409 ? 37.126 16.270 -36.567 1.00 97.19 409 ARG A O 1
ATOM 3372 N N . LEU A 1 410 ? 35.997 14.665 -35.453 1.00 95.12 410 LEU A N 1
ATOM 3373 C CA . LEU A 1 410 ? 36.076 13.636 -36.479 1.00 95.12 410 LEU A CA 1
ATOM 3374 C C . LEU A 1 410 ? 35.402 14.103 -37.777 1.00 95.12 410 LEU A C 1
ATOM 3376 O O . LEU A 1 410 ? 36.010 14.018 -38.840 1.00 95.12 410 LEU A O 1
ATOM 3380 N N . ASP A 1 411 ? 34.204 14.679 -37.695 1.00 96.56 411 ASP A N 1
ATOM 3381 C CA . ASP A 1 411 ? 33.472 15.182 -38.862 1.00 96.56 411 ASP A CA 1
ATOM 3382 C C . ASP A 1 411 ? 34.211 16.335 -39.556 1.00 96.56 411 ASP A C 1
ATOM 3384 O O . ASP A 1 411 ? 34.305 16.372 -40.783 1.00 96.56 411 ASP A O 1
ATOM 3388 N N . LYS A 1 412 ? 34.833 17.244 -38.791 1.00 96.81 412 LYS A N 1
ATOM 3389 C CA . LYS A 1 412 ? 35.703 18.290 -39.358 1.00 96.81 412 LYS A CA 1
ATOM 3390 C C . LYS A 1 412 ? 36.890 17.700 -40.118 1.00 96.81 412 LYS A C 1
ATOM 3392 O O . LYS A 1 412 ? 37.199 18.170 -41.210 1.00 96.81 412 LYS A O 1
ATOM 3397 N N . LEU A 1 413 ? 37.541 16.674 -39.565 1.00 94.88 413 LEU A N 1
ATOM 3398 C CA . LEU A 1 413 ? 38.660 15.995 -40.224 1.00 94.88 413 LEU A CA 1
ATOM 3399 C C . LEU A 1 413 ? 38.207 15.238 -41.478 1.00 94.88 413 LEU A C 1
ATOM 3401 O O . LEU A 1 413 ? 38.879 15.313 -42.506 1.00 94.88 413 LEU A O 1
ATOM 3405 N N . LYS A 1 414 ? 37.048 14.569 -41.433 1.00 95.50 414 LYS A N 1
ATOM 3406 C CA . LYS A 1 414 ? 36.433 13.917 -42.601 1.00 95.50 414 LYS A CA 1
ATOM 3407 C C . LYS A 1 414 ? 36.139 14.924 -43.712 1.00 95.50 414 LYS A C 1
ATOM 3409 O O . LYS A 1 414 ? 36.464 14.664 -44.871 1.00 95.50 414 LYS A O 1
ATOM 3414 N N . ASN A 1 415 ? 35.588 16.084 -43.365 1.00 94.69 415 ASN A N 1
ATOM 3415 C CA . ASN A 1 415 ? 35.308 17.150 -44.324 1.00 94.69 415 ASN A CA 1
ATOM 3416 C C . ASN A 1 415 ? 36.596 17.741 -44.911 1.00 94.69 415 ASN A C 1
ATOM 3418 O O . ASN A 1 415 ? 36.680 17.904 -46.124 1.00 94.69 415 ASN A O 1
ATOM 3422 N N . ALA A 1 416 ? 37.619 17.993 -44.088 1.00 93.69 416 ALA A N 1
ATOM 3423 C CA . ALA A 1 416 ? 38.922 18.473 -44.555 1.00 93.69 416 ALA A CA 1
ATOM 3424 C C . ALA A 1 416 ? 39.594 17.471 -45.508 1.00 93.69 416 ALA A C 1
ATOM 3426 O O . ALA A 1 416 ? 40.063 17.854 -46.577 1.00 93.69 416 ALA A O 1
ATOM 3427 N N . LYS A 1 417 ? 39.568 16.176 -45.168 1.00 93.25 417 LYS A N 1
ATOM 3428 C CA . LYS A 1 417 ? 40.041 15.100 -46.050 1.00 93.25 417 LYS A CA 1
ATOM 3429 C C . LYS A 1 417 ? 39.274 15.087 -47.374 1.00 93.25 417 LYS A C 1
ATOM 3431 O O . LYS A 1 417 ? 39.884 14.969 -48.427 1.00 93.25 417 LYS A O 1
ATOM 3436 N N . SER A 1 418 ? 37.950 15.221 -47.321 1.00 92.50 418 SER A N 1
ATOM 3437 C CA . SER A 1 418 ? 37.097 15.227 -48.516 1.00 92.50 418 SER A CA 1
ATOM 3438 C C . SER A 1 418 ? 37.342 16.446 -49.409 1.00 92.50 418 SER A C 1
ATOM 3440 O O . SER A 1 418 ? 37.247 16.325 -50.623 1.00 92.50 418 SER A O 1
ATOM 3442 N N . ALA A 1 419 ? 37.661 17.606 -48.826 1.00 91.81 419 ALA A N 1
ATOM 3443 C CA . ALA A 1 419 ? 38.039 18.806 -49.571 1.00 91.81 419 ALA A CA 1
ATOM 3444 C C . ALA A 1 419 ? 39.394 18.626 -50.270 1.00 91.81 419 ALA A C 1
ATOM 3446 O O . ALA A 1 419 ? 39.479 18.820 -51.475 1.00 91.81 419 ALA A O 1
ATOM 3447 N N . LEU A 1 420 ? 40.412 18.135 -49.553 1.00 88.88 420 LEU A N 1
ATOM 3448 C CA . LEU A 1 420 ? 41.723 17.834 -50.142 1.00 88.88 420 LEU A CA 1
ATOM 3449 C C . LEU A 1 420 ? 41.638 16.811 -51.282 1.00 88.88 420 LEU A C 1
ATOM 3451 O O . LEU A 1 420 ? 42.366 16.924 -52.258 1.00 88.88 420 LEU A O 1
ATOM 3455 N N . LEU A 1 421 ? 40.740 15.828 -51.172 1.00 84.69 421 LEU A N 1
ATOM 3456 C CA . LEU A 1 421 ? 40.485 14.850 -52.233 1.00 84.69 421 LEU A CA 1
ATOM 3457 C C . LEU A 1 421 ? 39.729 15.418 -53.441 1.00 84.69 421 LEU A C 1
ATOM 3459 O O . LEU A 1 421 ? 39.722 14.768 -54.475 1.00 84.69 421 LEU A O 1
ATOM 3463 N N . LYS A 1 422 ? 39.051 16.565 -53.312 1.00 88.38 422 LYS A N 1
ATOM 3464 C CA . LYS A 1 422 ? 38.424 17.262 -54.447 1.00 88.38 422 LYS A CA 1
ATOM 3465 C C . LYS A 1 422 ? 39.395 18.186 -55.179 1.00 88.38 422 LYS A C 1
ATOM 3467 O O . LYS A 1 422 ? 39.155 18.483 -56.343 1.00 88.38 422 LYS A O 1
ATOM 3472 N N . ASP A 1 423 ? 40.416 18.676 -54.478 1.00 76.94 423 ASP A N 1
ATOM 3473 C CA . ASP A 1 423 ? 41.443 19.568 -55.028 1.00 76.94 423 ASP A CA 1
ATOM 3474 C C . ASP A 1 423 ? 42.574 18.802 -55.750 1.00 76.94 423 ASP A C 1
ATOM 3476 O O . ASP A 1 423 ? 43.336 19.406 -56.507 1.00 76.94 423 ASP A O 1
ATOM 3480 N N . LEU A 1 424 ? 42.685 17.491 -55.500 1.00 68.94 424 LEU A N 1
ATOM 3481 C CA . LEU A 1 424 ? 43.524 16.523 -56.222 1.00 68.94 424 LEU A CA 1
ATOM 3482 C C . LEU A 1 424 ? 42.769 15.951 -57.422 1.00 68.94 424 LEU A C 1
ATOM 3484 O O . LEU A 1 424 ? 43.435 15.742 -58.462 1.00 68.94 424 LEU A O 1
#

Secondary structure (DSSP, 8-state):
-HHHHHHHHHHHHHHHHHHHHHHHHHHHHHHHHHHHHHHHHHHHH-HHHHHHHHHHHHHHHHHHHHHHHHHHHHHHHHHHHHHHHHHHHHHHT-TT-TTS-S-------------------------TTSHHHHHHHHHHHHHHHHHHHHHHHHHHHHHHHHHHHHHHHHHHHHHHHHHHHHHHHHHHHHHHHHHHHHHHHHHHHHHHHHHHHHHHHHHHHHHHHHHHHHTTEEEEEEP-------------PPPPPPEEEEEEHHHHHHHHTS-S-HHHHHHHHHHHHHHHHHHHHHHHHHHHHHHHTT--------TTTHHHHHHHHHHHHHHHHHHHHHHHHHHHHHHHHHHHHHHHHHHHHHHHHHHHHHHHHHHHHHHHHHHHHHHHHHHHHHHHHHHHHHHHHHHHHHHHHHHHHHH-

Radius of gyration: 55.1 Å; chains: 1; bounding box: 125×50×171 Å

pLDDT: mean 74.12, std 18.0, range [30.53, 97.88]